Protein AF-A0A946MTN9-F1 (afdb_monomer)

Sequence (459 aa):
MQYTSDSDQRLRWQAGMYFLHIDRRVGVAQLEDDNRAQLPRSFVNELTDALVLDDFETTVLSGFGSINYDMTDRMELSFALRYDIEDRKVKNAVPSPADGAVSTRIDYCGNFFEGGCTLNGAPLGGTPWNPAFIDLDTGAVSSRVADRSEEFDAIQPKVSLTYDVSENTTVFGSWGVGFKTGGFNNLGGTEIISLFLVNPDGLPVAPPEIYEEETSSSFEVGFRSTLLDGNLQLNAAAYHTEVDDMQFFEFYVGPFGLMRTVEGIDEVTIQGFEIGGSWQMTDGLRLDAGYSSIDGEIDAMTVRPYVAGNDVPNAPEFTANLALTWDQNIGDLNLMARIEYAYQGDVFYHVVQGNDLDSPNGGVPGLGIAPNYSVPASLQNLTGEGGLDTSYENTKVDAYGITNLRVSIGTDQWTLTGFARNLFDEEYVGEVIMAPEFGGAFVTPGTYRTAGVEFQWNF

Radius of gyration: 28.6 Å; Cα contacts (8 Å, |Δi|>4): 1135; chains: 1; bounding box: 60×60×80 Å

Nearest PDB structures (foldseek):
  1xkw-assembly1_A  TM=5.226E-01  e=1.608E-11  Pseudomonas aeruginosa
  6sln-assembly1_B  TM=3.675E-01  e=1.065E-06  Porphyromonas gingivalis W83
  6sm3-assembly1_B  TM=3.768E-01  e=3.009E-06  Porphyromonas gingivalis W83
  8ypt-assembly1_D  TM=3.489E-01  e=2.849E-06  Bacteroides fragilis
  6sml-assembly1_B  TM=3.554E-01  e=1.002E-05  Porphyromonas gingivalis W83

Structure (mmCIF, N/CA/C/O backbone):
data_AF-A0A946MTN9-F1
#
_entry.id   AF-A0A946MTN9-F1
#
loop_
_atom_site.group_PDB
_atom_site.id
_atom_site.type_symbol
_atom_site.label_atom_id
_atom_site.label_alt_id
_atom_site.label_comp_id
_atom_site.label_asym_id
_atom_site.label_entity_id
_atom_site.label_seq_id
_atom_site.pdbx_PDB_ins_code
_atom_site.Cartn_x
_atom_site.Cartn_y
_atom_site.Cartn_z
_atom_site.occupancy
_atom_site.B_iso_or_equiv
_atom_site.auth_seq_id
_atom_site.auth_comp_id
_atom_site.auth_asym_id
_atom_site.auth_atom_id
_atom_site.pdbx_PDB_model_num
ATOM 1 N N . MET A 1 1 ? 18.739 -11.736 14.966 1.00 80.62 1 MET A N 1
ATOM 2 C CA . MET A 1 1 ? 19.016 -11.973 16.409 1.00 80.62 1 MET A CA 1
ATOM 3 C C . MET A 1 1 ? 18.310 -10.890 17.209 1.00 80.62 1 MET A C 1
ATOM 5 O O . MET A 1 1 ? 18.246 -9.779 16.701 1.00 80.62 1 MET A O 1
ATOM 9 N N . GLN A 1 2 ? 17.796 -11.182 18.406 1.00 89.00 2 GLN A N 1
ATOM 10 C CA . GLN A 1 2 ? 17.099 -10.207 19.257 1.00 89.00 2 GLN A CA 1
ATOM 11 C C . GLN A 1 2 ? 17.468 -10.433 20.727 1.00 89.00 2 GLN A C 1
ATOM 13 O O . GLN A 1 2 ? 17.576 -11.576 21.168 1.00 89.00 2 GLN A O 1
ATOM 18 N N . TYR A 1 3 ? 17.651 -9.341 21.460 1.00 93.88 3 TYR A N 1
ATOM 19 C CA . TYR A 1 3 ? 17.908 -9.296 22.894 1.00 93.88 3 TYR A CA 1
ATOM 20 C C . TYR A 1 3 ? 16.904 -8.356 23.548 1.00 93.88 3 TYR A C 1
ATOM 22 O O . TYR A 1 3 ? 16.528 -7.347 22.951 1.00 93.88 3 TYR A O 1
ATOM 30 N N . THR A 1 4 ? 16.498 -8.671 24.772 1.00 94.75 4 THR A N 1
ATOM 31 C CA . THR A 1 4 ? 15.549 -7.870 25.548 1.00 94.75 4 THR A CA 1
ATOM 32 C C . THR A 1 4 ? 16.004 -7.783 27.000 1.00 94.75 4 THR A C 1
ATOM 34 O O . THR A 1 4 ? 16.669 -8.691 27.502 1.00 94.75 4 THR A O 1
ATOM 37 N N . SER A 1 5 ? 15.632 -6.706 27.682 1.00 93.81 5 SER A N 1
ATOM 38 C CA . SER A 1 5 ? 15.688 -6.632 29.142 1.00 93.81 5 SER A CA 1
ATOM 39 C C . SER A 1 5 ? 14.623 -7.523 29.788 1.00 93.81 5 SER A C 1
ATOM 41 O O . SER A 1 5 ? 13.720 -8.025 29.113 1.00 93.81 5 SER A O 1
ATOM 43 N N . ASP A 1 6 ? 14.679 -7.642 31.113 1.00 92.81 6 ASP A N 1
ATOM 44 C CA . ASP A 1 6 ? 13.562 -8.170 31.896 1.00 92.81 6 ASP A CA 1
ATOM 45 C C . ASP A 1 6 ? 12.347 -7.225 31.813 1.00 92.81 6 ASP A C 1
ATOM 47 O O . ASP A 1 6 ? 12.486 -6.019 31.571 1.00 92.81 6 ASP A O 1
ATOM 51 N N . SER A 1 7 ? 11.144 -7.771 31.997 1.00 87.69 7 SER A N 1
ATOM 52 C CA . SER A 1 7 ? 9.881 -7.036 31.838 1.00 87.69 7 SER A CA 1
ATOM 53 C C . SER A 1 7 ? 9.425 -6.282 33.091 1.00 87.69 7 SER A C 1
ATOM 55 O O . SER A 1 7 ? 8.549 -5.431 32.995 1.00 87.69 7 SER A O 1
ATOM 57 N N . ASP A 1 8 ? 9.978 -6.594 34.263 1.00 88.19 8 ASP A N 1
ATOM 58 C CA . ASP A 1 8 ? 9.579 -6.056 35.573 1.00 88.19 8 ASP A CA 1
ATOM 59 C C . ASP A 1 8 ? 10.371 -4.804 35.996 1.00 88.19 8 ASP A C 1
ATOM 61 O O . ASP A 1 8 ? 10.245 -4.310 37.118 1.00 88.19 8 ASP A O 1
ATOM 65 N N . GLN A 1 9 ? 11.190 -4.268 35.092 1.00 93.38 9 GLN A N 1
ATOM 66 C CA . GLN A 1 9 ? 12.043 -3.111 35.334 1.00 93.38 9 GLN A CA 1
ATOM 67 C C . GLN A 1 9 ? 11.401 -1.830 34.799 1.00 93.38 9 GLN A C 1
ATOM 69 O O . GLN A 1 9 ? 10.728 -1.841 33.772 1.00 93.38 9 GLN A O 1
ATOM 74 N N . ARG A 1 10 ? 11.678 -0.696 35.460 1.00 94.19 10 ARG A N 1
ATOM 75 C CA . ARG A 1 10 ? 11.234 0.644 35.018 1.00 94.19 10 ARG A CA 1
ATOM 76 C C . ARG A 1 10 ? 11.816 1.074 33.673 1.00 94.19 10 ARG A C 1
ATOM 78 O O . ARG A 1 10 ? 11.245 1.920 32.999 1.00 94.19 10 ARG A O 1
ATOM 85 N N . LEU A 1 11 ? 12.995 0.561 33.334 1.00 96.50 11 LEU A N 1
ATOM 86 C CA . LEU A 1 11 ? 13.643 0.779 32.050 1.00 96.50 11 LEU A CA 1
ATOM 87 C C . LEU A 1 11 ? 13.653 -0.556 31.319 1.00 96.50 11 LEU A C 1
ATOM 89 O O . LEU A 1 11 ? 14.356 -1.475 31.736 1.00 96.50 11 LEU A O 1
ATOM 93 N N . ARG A 1 12 ? 12.888 -0.641 30.237 1.00 97.75 12 ARG A N 1
ATOM 94 C CA . ARG A 1 12 ? 12.833 -1.813 29.368 1.00 97.75 12 ARG A CA 1
ATOM 95 C C . ARG A 1 12 ? 13.514 -1.495 28.056 1.00 97.75 12 ARG A C 1
ATOM 97 O O . ARG A 1 12 ? 13.375 -0.388 27.545 1.00 97.75 12 ARG A O 1
ATOM 104 N N . TRP A 1 13 ? 14.231 -2.453 27.493 1.00 97.62 13 TRP A N 1
ATOM 105 C CA . TRP A 1 13 ? 14.857 -2.268 26.193 1.00 97.62 13 TRP A CA 1
ATOM 106 C C . TRP A 1 13 ? 14.842 -3.545 25.371 1.00 97.62 13 TRP A C 1
ATOM 108 O O . TRP A 1 13 ? 14.784 -4.655 25.897 1.00 97.62 13 TRP A O 1
ATOM 118 N N . GLN A 1 14 ? 14.924 -3.370 24.062 1.00 97.38 14 GLN A N 1
ATOM 119 C CA . GLN A 1 14 ? 15.205 -4.444 23.127 1.00 97.38 14 GLN A CA 1
ATOM 120 C C . GLN A 1 14 ? 16.148 -3.951 22.043 1.00 97.38 14 GLN A C 1
ATOM 122 O O . GLN A 1 14 ? 16.171 -2.766 21.720 1.00 97.38 14 GLN A O 1
ATOM 127 N N . ALA A 1 15 ? 16.926 -4.865 21.486 1.00 98.06 15 ALA A N 1
ATOM 128 C CA . ALA A 1 15 ? 17.784 -4.597 20.348 1.00 98.06 15 ALA A CA 1
ATOM 129 C C . ALA A 1 15 ? 17.890 -5.844 19.484 1.00 98.06 15 ALA A C 1
ATOM 131 O O . ALA A 1 15 ? 17.869 -6.971 19.985 1.00 98.06 15 ALA A O 1
ATOM 132 N N . GLY A 1 16 ? 18.031 -5.659 18.183 1.00 97.88 16 GLY A N 1
ATOM 133 C CA . GLY A 1 16 ? 18.150 -6.768 17.268 1.00 97.88 16 GLY A CA 1
ATOM 134 C C . GLY A 1 16 ? 18.725 -6.374 15.927 1.00 97.88 16 GLY A C 1
ATOM 135 O O . GLY A 1 16 ? 18.967 -5.210 15.625 1.00 97.88 16 GLY A O 1
ATOM 136 N N . MET A 1 17 ? 18.965 -7.409 15.137 1.00 97.69 17 MET A N 1
ATOM 137 C CA . MET A 1 17 ? 19.386 -7.284 13.756 1.00 97.69 17 MET A CA 1
ATOM 138 C C . MET A 1 17 ? 18.691 -8.331 12.901 1.00 97.69 17 MET A C 1
ATOM 140 O O . MET A 1 17 ? 18.397 -9.445 13.370 1.00 97.69 17 MET A O 1
ATOM 144 N N . TYR A 1 18 ? 18.488 -7.985 11.642 1.00 95.06 18 TYR A N 1
ATOM 145 C CA . TYR A 1 18 ? 17.865 -8.828 10.641 1.00 95.06 18 TYR A CA 1
ATOM 146 C C . TYR A 1 18 ? 18.702 -8.821 9.365 1.00 95.06 18 TYR A C 1
ATOM 148 O O . TYR A 1 18 ? 19.302 -7.810 9.018 1.00 95.06 18 TYR A O 1
ATOM 156 N N . PHE A 1 19 ? 18.766 -9.975 8.710 1.00 97.50 19 PHE A N 1
ATOM 157 C CA . PHE A 1 19 ? 19.405 -10.145 7.416 1.00 97.50 19 PHE A CA 1
ATOM 158 C C . PHE A 1 19 ? 18.481 -10.973 6.534 1.00 97.50 19 PHE A C 1
ATOM 160 O O . PHE A 1 19 ? 17.947 -11.991 6.988 1.00 97.50 19 PHE A O 1
ATOM 167 N N . LEU A 1 20 ? 18.338 -10.556 5.285 1.00 97.12 20 LEU A N 1
ATOM 168 C CA . LEU A 1 20 ? 17.564 -11.250 4.273 1.00 97.12 20 LEU A CA 1
ATOM 169 C C . LEU A 1 20 ? 18.306 -11.212 2.953 1.00 97.12 20 LEU A C 1
ATOM 171 O O . LEU A 1 20 ? 18.892 -10.202 2.587 1.00 97.12 20 LEU A O 1
ATOM 175 N N . HIS A 1 21 ? 18.232 -12.318 2.230 1.00 97.88 21 HIS A N 1
ATOM 176 C CA . HIS A 1 21 ? 18.670 -12.389 0.853 1.00 97.88 21 HIS A CA 1
ATOM 177 C C . HIS A 1 21 ? 17.580 -13.085 0.043 1.00 97.88 21 HIS A C 1
ATOM 179 O O . HIS A 1 21 ? 17.108 -14.156 0.440 1.00 97.88 21 HIS A O 1
ATOM 185 N N . ILE A 1 22 ? 17.162 -12.462 -1.053 1.00 97.06 22 ILE A N 1
ATOM 186 C CA . ILE A 1 22 ? 16.131 -12.962 -1.960 1.00 97.06 22 ILE A CA 1
ATOM 187 C C . ILE A 1 22 ? 16.726 -13.023 -3.362 1.00 97.06 22 ILE A C 1
ATOM 189 O O . ILE A 1 22 ? 17.304 -12.052 -3.838 1.00 97.06 22 ILE A O 1
ATOM 193 N N . ASP A 1 23 ? 16.518 -14.160 -4.019 1.00 97.38 23 ASP A N 1
ATOM 194 C CA . ASP A 1 23 ? 16.753 -14.361 -5.445 1.00 97.38 23 ASP A CA 1
ATOM 195 C C . ASP A 1 23 ? 15.407 -14.724 -6.083 1.00 97.38 23 ASP A C 1
ATOM 197 O O . ASP A 1 23 ? 14.691 -15.611 -5.596 1.00 97.38 23 ASP A O 1
ATOM 201 N N . ARG A 1 24 ? 15.021 -13.989 -7.127 1.00 95.62 24 ARG A N 1
ATOM 202 C CA . ARG A 1 24 ? 13.748 -14.178 -7.820 1.00 95.62 24 ARG A CA 1
ATOM 203 C C . ARG A 1 24 ? 13.894 -13.881 -9.306 1.00 95.62 24 ARG A C 1
ATOM 205 O O . ARG A 1 24 ? 14.219 -12.765 -9.684 1.00 95.62 24 ARG A O 1
ATOM 212 N N . ARG A 1 25 ? 13.470 -14.823 -10.148 1.00 93.69 25 ARG A N 1
ATOM 213 C CA . ARG A 1 25 ? 13.214 -14.583 -11.575 1.00 93.69 25 ARG A CA 1
ATOM 214 C C . ARG A 1 25 ? 11.736 -14.296 -11.815 1.00 93.69 25 ARG A C 1
ATOM 216 O O . ARG A 1 25 ? 10.885 -15.064 -11.364 1.00 93.69 25 ARG A O 1
ATOM 223 N N . VAL A 1 26 ? 11.432 -13.233 -12.552 1.00 91.75 26 VAL A N 1
ATOM 224 C CA . VAL A 1 26 ? 10.068 -12.882 -12.978 1.00 91.75 26 VAL A CA 1
ATOM 225 C C . VAL A 1 26 ? 10.028 -12.830 -14.495 1.00 91.75 26 VAL A C 1
ATOM 227 O O . VAL A 1 26 ? 10.950 -12.313 -15.117 1.00 91.75 26 VAL A O 1
ATOM 230 N N . GLY A 1 27 ? 8.979 -13.394 -15.092 1.00 89.38 27 GLY A N 1
ATOM 231 C CA . GLY A 1 27 ? 8.817 -13.404 -16.538 1.00 89.38 27 GLY A CA 1
ATOM 232 C C . GLY A 1 27 ? 7.361 -13.301 -16.959 1.00 89.38 27 GLY A C 1
ATOM 233 O O . GLY A 1 27 ? 6.508 -14.001 -16.413 1.00 89.38 27 GLY A O 1
ATOM 234 N N . VAL A 1 28 ? 7.102 -12.456 -17.951 1.00 88.88 28 VAL A N 1
ATOM 235 C CA . VAL A 1 28 ? 5.809 -12.296 -18.619 1.00 88.88 28 VAL A CA 1
ATOM 236 C C . VAL A 1 28 ? 6.067 -12.290 -20.118 1.00 88.88 28 VAL A C 1
ATOM 238 O O . VAL A 1 28 ? 6.890 -11.518 -20.604 1.00 88.88 28 VAL A O 1
ATOM 241 N N . ALA A 1 29 ? 5.373 -13.161 -20.846 1.00 89.31 29 ALA A N 1
ATOM 242 C CA . ALA A 1 29 ? 5.463 -13.239 -22.296 1.00 89.31 29 ALA A CA 1
ATOM 243 C C . ALA A 1 29 ? 4.095 -12.993 -22.921 1.00 89.31 29 ALA A C 1
ATOM 245 O O . ALA A 1 29 ? 3.108 -13.615 -22.520 1.00 89.31 29 ALA A O 1
ATOM 246 N N . GLN A 1 30 ? 4.065 -12.143 -23.941 1.00 87.25 30 GLN A N 1
ATOM 247 C CA . GLN A 1 30 ? 2.951 -12.056 -24.870 1.00 87.25 30 GLN A CA 1
ATOM 248 C C . GLN A 1 30 ? 3.236 -13.006 -26.031 1.00 87.25 30 GLN A C 1
ATOM 250 O O . GLN A 1 30 ? 4.307 -12.951 -26.640 1.00 87.25 30 GLN A O 1
ATOM 255 N N . LEU A 1 31 ? 2.296 -13.911 -26.292 1.00 87.44 31 LEU A N 1
ATOM 256 C CA . LEU A 1 31 ? 2.414 -14.927 -27.332 1.00 87.44 31 LEU A CA 1
ATOM 257 C C . LEU A 1 31 ? 1.406 -14.651 -28.447 1.00 87.44 31 LEU A C 1
ATOM 259 O O . LEU A 1 31 ? 0.274 -14.253 -28.174 1.00 87.44 31 LEU A O 1
ATOM 263 N N . GLU A 1 32 ? 1.807 -14.907 -29.687 1.00 83.88 32 GLU A N 1
ATOM 264 C CA . GLU A 1 32 ? 0.913 -14.895 -30.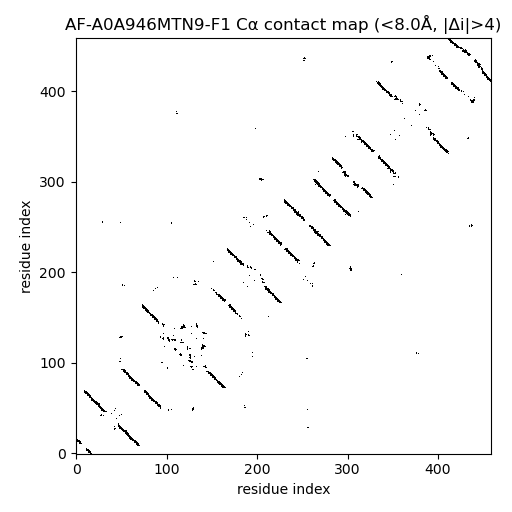837 1.00 83.88 32 GLU A CA 1
ATOM 265 C C . GLU A 1 32 ? -0.163 -15.980 -30.685 1.00 83.88 32 GLU A C 1
ATOM 267 O O . GLU A 1 32 ? 0.132 -17.141 -30.385 1.00 83.88 32 GLU A O 1
ATOM 272 N N . ASP A 1 33 ? -1.417 -15.600 -30.935 1.00 82.81 33 ASP A N 1
ATOM 273 C CA . ASP A 1 33 ? -2.515 -16.552 -31.058 1.00 82.81 33 ASP A CA 1
ATOM 274 C C . ASP A 1 33 ? -2.418 -17.287 -32.403 1.00 82.81 33 ASP A C 1
ATOM 276 O O . ASP A 1 33 ? -2.813 -16.789 -33.462 1.00 82.81 33 ASP A O 1
ATOM 280 N N . ASP A 1 34 ? -1.892 -18.509 -32.361 1.00 83.19 34 ASP A N 1
ATOM 281 C CA . ASP A 1 34 ? -1.796 -19.401 -33.515 1.00 83.19 34 ASP A CA 1
ATOM 282 C C . ASP A 1 34 ? -3.095 -20.192 -33.781 1.00 83.19 34 ASP A C 1
ATOM 284 O O . ASP A 1 34 ? -3.105 -21.134 -34.584 1.00 83.19 34 ASP A O 1
ATOM 288 N N . ASN A 1 35 ? -4.202 -19.804 -33.130 1.00 83.81 35 ASN A N 1
ATOM 289 C CA . ASN A 1 35 ? -5.514 -20.452 -33.141 1.00 83.81 35 ASN A CA 1
ATOM 290 C C . ASN A 1 35 ? -5.482 -21.930 -32.706 1.00 83.81 35 ASN A C 1
ATOM 292 O O . ASN A 1 35 ? -6.417 -22.693 -32.992 1.00 83.81 35 ASN A O 1
ATOM 296 N N . ARG A 1 36 ? -4.417 -22.385 -32.030 1.00 79.94 36 ARG A N 1
ATOM 297 C CA . ARG A 1 36 ? -4.347 -23.750 -31.502 1.00 79.94 36 ARG A CA 1
ATOM 298 C C . ARG A 1 36 ? -4.910 -23.793 -30.088 1.00 79.94 36 ARG A C 1
ATOM 300 O O . ARG A 1 36 ? -4.604 -22.985 -29.226 1.00 79.94 36 ARG A O 1
ATOM 307 N N . ALA A 1 37 ? -5.683 -24.840 -29.809 1.00 78.62 37 ALA A N 1
ATOM 308 C CA . ALA A 1 37 ? -6.270 -25.055 -28.485 1.00 78.62 37 ALA A CA 1
ATOM 309 C C . ALA A 1 37 ? -5.248 -25.460 -27.400 1.00 78.62 37 ALA A C 1
ATOM 311 O O . ALA A 1 37 ? -5.605 -25.544 -26.226 1.00 78.62 37 ALA A O 1
ATOM 312 N N . GLN A 1 38 ? -4.006 -25.790 -27.772 1.00 80.06 38 GLN A N 1
ATOM 313 C CA . GLN A 1 38 ? -2.967 -26.179 -26.819 1.00 80.06 38 GLN A CA 1
ATOM 314 C C . GLN A 1 38 ? -2.038 -25.002 -26.559 1.00 80.06 38 GLN A C 1
ATOM 316 O O . GLN A 1 38 ? -1.263 -24.628 -27.432 1.00 80.06 38 GLN A O 1
ATOM 321 N N . LEU A 1 39 ? -2.087 -24.480 -25.334 1.00 77.94 39 LEU A N 1
ATOM 322 C CA . LEU A 1 39 ? -1.177 -23.430 -24.897 1.00 77.94 39 LEU A CA 1
ATOM 323 C C . LEU A 1 39 ? 0.279 -23.940 -24.879 1.00 77.94 39 LEU A C 1
ATOM 325 O O . LEU A 1 39 ? 0.524 -25.076 -24.439 1.00 77.94 39 LEU A O 1
ATOM 329 N N . PRO A 1 40 ? 1.254 -23.122 -25.315 1.00 78.50 40 PRO A N 1
ATOM 330 C CA . PRO A 1 40 ? 2.669 -23.460 -25.225 1.00 78.50 40 PRO A CA 1
ATOM 331 C C . PRO A 1 40 ? 3.091 -23.745 -23.781 1.00 78.50 40 PRO A C 1
ATOM 333 O O . PRO A 1 40 ? 2.626 -23.114 -22.836 1.00 78.50 40 PRO A O 1
ATOM 336 N N . ARG A 1 41 ? 4.011 -24.699 -23.595 1.00 80.38 41 ARG A N 1
ATOM 337 C CA . ARG A 1 41 ? 4.556 -25.039 -22.264 1.00 80.38 41 ARG A CA 1
ATOM 338 C C . ARG A 1 41 ? 5.723 -24.147 -21.826 1.00 80.38 41 ARG A C 1
ATOM 340 O O . ARG A 1 41 ? 6.155 -24.253 -20.684 1.00 80.38 41 ARG A O 1
ATOM 347 N N . SER A 1 42 ? 6.260 -23.339 -22.738 1.00 84.25 42 SER A N 1
ATOM 348 C CA . SER A 1 42 ? 7.366 -22.407 -22.502 1.00 84.25 42 SER A CA 1
ATOM 349 C C . SER A 1 42 ? 6.906 -20.996 -22.829 1.00 84.25 42 SER A C 1
ATOM 351 O O . SER A 1 42 ? 6.263 -20.802 -23.856 1.00 84.25 42 SER A O 1
ATOM 353 N N . PHE A 1 43 ? 7.283 -20.024 -22.002 1.00 77.56 43 PHE A N 1
ATOM 354 C CA . PHE A 1 43 ? 7.049 -18.600 -22.266 1.00 77.56 43 PHE A CA 1
ATOM 355 C C . PHE A 1 43 ? 7.948 -18.045 -23.379 1.00 77.56 43 PHE A C 1
ATOM 357 O O . PHE A 1 43 ? 7.594 -17.063 -24.019 1.00 77.56 43 PHE A O 1
ATOM 364 N N . VAL A 1 44 ? 9.085 -18.699 -23.636 1.00 88.62 44 VAL A N 1
ATOM 365 C CA . VAL A 1 44 ? 9.993 -18.375 -24.743 1.00 88.62 44 VAL A CA 1
ATOM 366 C C . VAL A 1 44 ? 9.861 -19.461 -25.802 1.00 88.62 44 VAL A C 1
ATOM 368 O O . VAL A 1 44 ? 10.235 -20.615 -25.557 1.00 88.62 44 VAL A O 1
ATOM 371 N N . ASN A 1 45 ? 9.270 -19.116 -26.941 1.00 88.25 45 ASN A N 1
ATOM 372 C CA . ASN A 1 45 ? 9.027 -20.009 -28.070 1.00 88.25 45 ASN A CA 1
ATOM 373 C C . ASN A 1 45 ? 8.858 -19.197 -29.375 1.00 88.25 45 ASN A C 1
ATOM 375 O O . ASN A 1 45 ? 9.043 -17.985 -29.391 1.00 88.25 45 ASN A O 1
ATOM 379 N N . GLU A 1 46 ? 8.534 -19.862 -30.480 1.00 86.38 46 GLU A N 1
ATOM 380 C CA . GLU A 1 46 ? 8.366 -19.246 -31.802 1.00 86.38 46 GLU A CA 1
ATOM 381 C C . GLU A 1 46 ? 7.193 -18.259 -31.921 1.00 86.38 46 GLU A C 1
ATOM 383 O O . GLU A 1 46 ? 7.157 -17.482 -32.869 1.00 86.38 46 GLU A O 1
ATOM 388 N N . LEU A 1 47 ? 6.245 -18.302 -30.984 1.00 88.44 47 LEU A N 1
ATOM 389 C CA . LEU A 1 47 ? 5.107 -17.392 -30.877 1.00 88.44 47 LEU A CA 1
ATOM 390 C C . LEU A 1 47 ? 5.403 -16.208 -29.951 1.00 88.44 47 LEU A C 1
ATOM 392 O O . LEU A 1 47 ? 4.542 -15.352 -29.802 1.00 88.44 47 LEU A O 1
ATOM 396 N N . THR A 1 48 ? 6.560 -16.150 -29.281 1.00 90.38 48 THR A N 1
ATOM 397 C CA . THR A 1 48 ? 6.884 -15.022 -28.399 1.00 90.38 48 THR A CA 1
ATOM 398 C C . THR A 1 48 ? 6.973 -13.733 -29.212 1.00 90.38 48 THR A C 1
ATOM 400 O O . THR A 1 48 ? 7.760 -13.632 -30.151 1.00 90.38 48 THR A O 1
ATOM 403 N N . ASP A 1 49 ? 6.154 -12.757 -28.832 1.00 88.38 49 ASP A N 1
ATOM 404 C CA . ASP A 1 49 ? 6.016 -11.473 -29.516 1.00 88.38 49 ASP A CA 1
ATOM 405 C C . ASP A 1 49 ? 6.625 -10.336 -28.681 1.00 88.38 49 ASP A C 1
ATOM 407 O O . ASP A 1 49 ? 7.418 -9.542 -29.184 1.00 88.38 49 ASP A O 1
ATOM 411 N N . ALA A 1 50 ? 6.353 -10.342 -27.372 1.00 90.00 50 ALA A N 1
ATOM 412 C CA . ALA A 1 50 ? 7.016 -9.495 -26.383 1.00 90.00 50 ALA A CA 1
ATOM 413 C C . ALA A 1 50 ? 7.384 -10.298 -25.130 1.00 90.00 50 ALA A C 1
ATOM 415 O O . ALA A 1 50 ? 6.705 -11.268 -24.773 1.00 90.00 50 ALA A O 1
ATOM 416 N N . LEU A 1 51 ? 8.467 -9.901 -24.460 1.00 91.69 51 LEU A N 1
ATOM 417 C CA . LEU A 1 51 ? 8.983 -10.586 -23.280 1.00 91.69 51 LEU A CA 1
ATOM 418 C C . LEU A 1 51 ? 9.586 -9.598 -22.278 1.00 91.69 51 LEU A C 1
ATOM 420 O O . LEU A 1 51 ? 10.549 -8.893 -22.571 1.00 91.69 51 LEU A O 1
ATOM 424 N N . VAL A 1 52 ? 9.088 -9.645 -21.048 1.00 91.38 52 VAL A N 1
ATOM 425 C CA . VAL A 1 52 ? 9.802 -9.163 -19.863 1.00 91.38 52 VAL A CA 1
ATOM 426 C C . VAL A 1 52 ? 10.315 -10.398 -19.141 1.00 91.38 52 VAL A C 1
ATOM 428 O O . VAL A 1 52 ? 9.545 -11.323 -18.880 1.00 91.38 52 VAL A O 1
ATOM 431 N N . LEU A 1 53 ? 11.615 -10.465 -18.872 1.00 93.25 53 LEU A N 1
ATOM 432 C CA . LEU A 1 53 ? 12.223 -11.594 -18.175 1.00 93.25 53 LEU A CA 1
ATOM 433 C C . LEU A 1 53 ? 13.462 -11.108 -17.440 1.00 93.25 53 LEU A C 1
ATOM 435 O O . LEU A 1 53 ? 14.478 -10.853 -18.081 1.00 93.25 53 LEU A O 1
ATOM 439 N N . ASP A 1 54 ? 13.373 -11.026 -16.117 1.00 94.12 54 ASP A N 1
ATOM 440 C CA . ASP A 1 54 ? 14.378 -10.371 -15.286 1.00 94.12 54 ASP A CA 1
ATOM 441 C C . ASP A 1 54 ? 14.727 -11.209 -14.047 1.00 94.12 54 ASP A C 1
ATOM 443 O O . ASP A 1 54 ? 13.865 -11.851 -13.433 1.00 94.12 54 ASP A O 1
ATOM 447 N N . ASP A 1 55 ? 16.010 -11.194 -13.688 1.00 95.56 55 ASP A N 1
ATOM 448 C CA . ASP A 1 55 ? 16.556 -11.756 -12.453 1.00 95.56 55 ASP A CA 1
ATOM 449 C C . ASP A 1 55 ? 16.753 -10.652 -11.421 1.00 95.56 55 ASP A C 1
ATOM 451 O O . ASP A 1 55 ? 17.525 -9.721 -11.653 1.00 95.56 55 ASP A O 1
ATOM 455 N N . PHE A 1 56 ? 16.100 -10.788 -10.272 1.00 96.06 56 PHE A N 1
ATOM 456 C CA . PHE A 1 56 ? 16.209 -9.880 -9.139 1.00 96.06 56 PHE A CA 1
ATOM 457 C C . PHE A 1 56 ? 17.009 -10.519 -8.006 1.00 96.06 56 PHE A C 1
ATOM 459 O O . PHE A 1 56 ? 16.701 -11.628 -7.567 1.00 96.06 56 PHE A O 1
ATOM 466 N N . GLU A 1 57 ? 17.986 -9.777 -7.495 1.00 97.62 57 GLU A N 1
ATOM 467 C CA . GLU A 1 57 ? 18.723 -10.096 -6.272 1.00 97.62 57 GLU A CA 1
ATOM 468 C C . GLU A 1 57 ? 18.509 -8.955 -5.274 1.00 97.62 57 GLU A C 1
ATOM 470 O O . GLU A 1 57 ? 18.767 -7.795 -5.595 1.00 97.62 57 GLU A O 1
ATOM 475 N N . THR A 1 58 ? 18.048 -9.276 -4.068 1.00 97.81 58 THR A N 1
ATOM 476 C CA . THR A 1 58 ? 17.833 -8.301 -2.993 1.00 97.81 58 THR A CA 1
ATOM 477 C C . THR A 1 58 ? 18.556 -8.761 -1.741 1.00 97.81 58 THR A C 1
ATOM 479 O O . THR A 1 58 ? 18.386 -9.903 -1.311 1.00 97.81 58 THR A O 1
ATOM 482 N N . THR A 1 59 ? 19.342 -7.878 -1.133 1.00 98.19 59 THR A N 1
ATOM 483 C CA . THR A 1 59 ? 20.001 -8.121 0.151 1.00 98.19 59 THR A CA 1
ATOM 484 C C . THR A 1 59 ? 19.624 -7.022 1.128 1.00 98.19 59 THR A C 1
ATOM 486 O O . THR A 1 59 ? 19.874 -5.857 0.863 1.00 98.19 59 THR A O 1
ATOM 489 N N . VAL A 1 60 ? 19.045 -7.400 2.266 1.00 97.62 60 VAL A N 1
ATOM 490 C CA . VAL A 1 60 ? 18.612 -6.472 3.316 1.00 97.62 60 VAL A CA 1
ATOM 491 C C . VAL A 1 60 ? 19.426 -6.720 4.573 1.00 97.62 60 VAL A C 1
ATOM 493 O O . VAL A 1 60 ? 19.527 -7.861 5.040 1.00 97.62 60 VAL A O 1
ATOM 496 N N . LEU A 1 61 ? 19.946 -5.650 5.162 1.00 97.88 61 LEU A N 1
ATOM 497 C CA . LEU A 1 61 ? 20.518 -5.639 6.499 1.00 97.88 61 LEU A CA 1
ATOM 498 C C . LEU A 1 61 ? 19.801 -4.590 7.344 1.00 97.88 61 LEU A C 1
ATOM 500 O O . LEU A 1 61 ? 19.691 -3.437 6.956 1.00 97.88 61 LEU A O 1
ATOM 504 N N . SER A 1 62 ? 19.364 -4.987 8.535 1.00 97.31 62 SER A N 1
ATOM 505 C CA . SER A 1 62 ? 18.664 -4.098 9.457 1.00 97.31 62 SER A CA 1
ATOM 506 C C . SER A 1 62 ? 19.242 -4.174 10.858 1.00 97.31 62 SER A C 1
ATOM 508 O O . SER A 1 62 ? 19.522 -5.270 11.360 1.00 97.31 62 SER A O 1
ATOM 510 N N . GLY A 1 63 ? 19.356 -3.024 11.515 1.00 98.12 63 GLY A N 1
ATOM 511 C CA . GLY A 1 63 ? 19.609 -2.898 12.945 1.00 98.12 63 GLY A CA 1
ATOM 512 C C . GLY A 1 63 ? 18.480 -2.123 13.614 1.00 98.12 63 GLY A C 1
ATOM 513 O O . GLY A 1 63 ? 18.065 -1.083 13.119 1.00 98.12 63 GLY A O 1
ATOM 514 N N . PHE A 1 64 ? 17.985 -2.602 14.753 1.00 98.00 64 PHE A N 1
ATOM 515 C CA . PHE A 1 64 ? 16.906 -1.931 15.474 1.00 98.00 64 PHE A CA 1
ATOM 516 C C . PHE A 1 64 ? 17.073 -2.010 16.984 1.00 98.00 64 PHE A C 1
ATOM 518 O O . PHE A 1 64 ? 17.700 -2.927 17.521 1.00 98.00 64 PHE A O 1
ATOM 525 N N . GLY A 1 65 ? 16.445 -1.076 17.686 1.00 98.25 65 GLY A N 1
ATOM 526 C CA . GLY A 1 65 ? 16.298 -1.129 19.127 1.00 98.25 65 GLY A CA 1
ATOM 527 C C . GLY A 1 65 ? 15.224 -0.188 19.639 1.00 98.25 65 GLY A C 1
ATOM 528 O O . GLY A 1 65 ? 14.805 0.745 18.960 1.00 98.25 65 GLY A O 1
ATOM 529 N N . SER A 1 66 ? 14.767 -0.443 20.857 1.00 98.19 66 SER A N 1
ATOM 530 C CA . SER A 1 66 ? 13.848 0.446 21.550 1.00 98.19 66 SER A CA 1
ATOM 531 C C . SER A 1 66 ? 14.120 0.473 23.043 1.00 98.19 66 SER A C 1
ATOM 533 O O . SER A 1 66 ? 14.656 -0.478 23.614 1.00 98.19 66 SER A O 1
ATOM 535 N N . ILE A 1 67 ? 13.741 1.580 23.665 1.00 98.19 67 ILE A N 1
ATOM 536 C CA . ILE A 1 67 ? 13.827 1.851 25.090 1.00 98.19 67 ILE A CA 1
ATOM 537 C C . ILE A 1 67 ? 12.460 2.369 25.527 1.00 98.19 67 ILE A C 1
ATOM 539 O O . ILE A 1 67 ? 11.972 3.337 24.956 1.00 98.19 67 ILE A O 1
ATOM 543 N N . ASN A 1 68 ? 11.879 1.760 26.554 1.00 98.06 68 ASN A N 1
ATOM 544 C CA . ASN A 1 68 ? 10.653 2.213 27.205 1.00 98.06 68 ASN A CA 1
ATOM 545 C C . ASN A 1 68 ? 10.988 2.545 28.661 1.00 98.06 68 ASN A C 1
ATOM 547 O O . ASN A 1 68 ? 11.608 1.733 29.356 1.00 98.06 68 ASN A O 1
ATOM 551 N N . TYR A 1 69 ? 10.623 3.737 29.118 1.00 97.94 69 TYR A N 1
ATOM 552 C CA . TYR A 1 69 ? 10.973 4.237 30.440 1.00 97.94 69 TYR A CA 1
ATOM 553 C C . TYR A 1 69 ? 9.744 4.737 31.195 1.00 97.94 69 TYR A C 1
ATOM 555 O O . TYR A 1 69 ? 9.146 5.751 30.830 1.00 97.94 69 TYR A O 1
ATOM 563 N N . ASP A 1 70 ? 9.441 4.074 32.311 1.00 97.75 70 ASP A N 1
ATOM 564 C CA . ASP A 1 70 ? 8.429 4.511 33.273 1.00 97.75 70 ASP A CA 1
ATOM 565 C C . ASP A 1 70 ? 8.955 5.720 34.052 1.00 97.75 70 ASP A C 1
ATOM 567 O O . ASP A 1 70 ? 9.617 5.604 35.099 1.00 97.75 70 ASP A O 1
ATOM 571 N N . MET A 1 71 ? 8.669 6.915 33.535 1.00 97.19 71 MET A N 1
ATOM 572 C CA . MET A 1 71 ? 9.017 8.182 34.175 1.00 97.19 71 MET A CA 1
ATOM 573 C C . MET A 1 71 ? 8.342 8.293 35.546 1.00 97.19 71 MET A C 1
ATOM 575 O O . MET A 1 71 ? 8.963 8.741 36.515 1.00 97.19 71 MET A O 1
ATOM 579 N N . THR A 1 72 ? 7.091 7.837 35.623 1.00 96.56 72 THR A N 1
ATOM 580 C CA . THR A 1 72 ? 6.272 7.728 36.838 1.00 96.56 72 THR A CA 1
ATOM 581 C C . THR A 1 72 ? 5.376 6.491 36.737 1.00 96.56 72 THR A C 1
ATOM 583 O O . THR A 1 72 ? 5.315 5.877 35.679 1.00 96.56 72 THR A O 1
ATOM 586 N N . ASP A 1 73 ? 4.601 6.188 37.780 1.00 94.94 73 ASP A N 1
ATOM 587 C CA . ASP A 1 73 ? 3.606 5.100 37.758 1.00 94.94 73 ASP A CA 1
ATOM 588 C C . ASP A 1 73 ? 2.439 5.338 36.774 1.00 94.94 73 ASP A C 1
ATOM 590 O O . ASP A 1 73 ? 1.560 4.494 36.656 1.00 94.94 73 ASP A O 1
ATOM 594 N N . ARG A 1 74 ? 2.386 6.510 36.123 1.00 97.31 74 ARG A N 1
ATOM 595 C CA . ARG A 1 74 ? 1.331 6.918 35.180 1.00 97.31 74 ARG A CA 1
ATOM 596 C C . ARG A 1 74 ? 1.871 7.411 33.841 1.00 97.31 74 ARG A C 1
ATOM 598 O O . ARG A 1 74 ? 1.093 7.900 33.035 1.00 97.31 74 ARG A O 1
ATOM 605 N N . MET A 1 75 ? 3.190 7.435 33.641 1.00 98.19 75 MET A N 1
ATOM 606 C CA . MET A 1 75 ? 3.803 8.019 32.442 1.00 98.19 75 MET A CA 1
ATOM 607 C C . MET A 1 75 ? 4.924 7.132 31.935 1.00 98.19 75 MET A C 1
ATOM 609 O O . MET A 1 75 ? 5.916 6.949 32.646 1.00 98.19 75 MET A O 1
ATOM 613 N N . GLU A 1 76 ? 4.803 6.689 30.689 1.00 98.38 76 GLU A N 1
ATOM 614 C CA . GLU A 1 76 ? 5.847 5.965 29.970 1.00 98.38 76 GLU A CA 1
ATOM 615 C C . GLU A 1 76 ? 6.294 6.785 28.755 1.00 98.38 76 GLU A C 1
ATOM 617 O O . GLU A 1 76 ? 5.478 7.222 27.941 1.00 98.38 76 GLU A O 1
ATOM 622 N N . LEU A 1 77 ? 7.605 6.997 28.642 1.00 98.56 77 LEU A N 1
ATOM 623 C CA . LEU A 1 77 ? 8.244 7.543 27.449 1.00 98.56 77 LEU A CA 1
ATOM 624 C C . LEU A 1 77 ? 8.968 6.414 26.725 1.00 98.56 77 LEU A C 1
ATOM 626 O O . LEU A 1 77 ? 9.799 5.729 27.324 1.00 98.56 77 LEU A O 1
ATOM 630 N N . SER A 1 78 ? 8.717 6.291 25.431 1.00 98.50 78 SER A N 1
ATOM 631 C CA . SER A 1 78 ? 9.298 5.245 24.601 1.00 98.50 78 SER A CA 1
ATOM 632 C C . SER A 1 78 ? 9.999 5.849 23.394 1.00 98.50 78 SER A C 1
ATOM 634 O O . SER A 1 78 ? 9.501 6.775 22.755 1.00 98.50 78 SER A O 1
ATOM 636 N N . PHE A 1 79 ? 11.180 5.322 23.099 1.00 98.62 79 PHE A N 1
ATOM 637 C CA . PHE A 1 79 ? 11.984 5.665 21.938 1.00 98.62 79 PHE A CA 1
ATOM 638 C C . PHE A 1 79 ? 12.352 4.385 21.202 1.00 98.62 79 PHE A C 1
ATOM 640 O O . PHE A 1 79 ? 12.828 3.433 21.820 1.00 98.62 79 PHE A O 1
ATOM 647 N N . ALA A 1 80 ? 12.171 4.359 19.891 1.00 98.50 80 ALA A N 1
ATOM 648 C CA . ALA A 1 80 ? 12.652 3.294 19.032 1.00 98.50 80 ALA A CA 1
ATOM 649 C C . ALA A 1 80 ? 13.446 3.881 17.870 1.00 98.50 80 ALA A C 1
ATOM 651 O O . ALA A 1 80 ? 13.202 5.003 17.431 1.00 98.50 80 ALA A O 1
ATOM 652 N N . LEU A 1 81 ? 14.406 3.105 17.390 1.00 98.44 81 LEU A N 1
ATOM 653 C CA . LEU A 1 81 ? 15.194 3.429 16.220 1.00 98.44 81 LE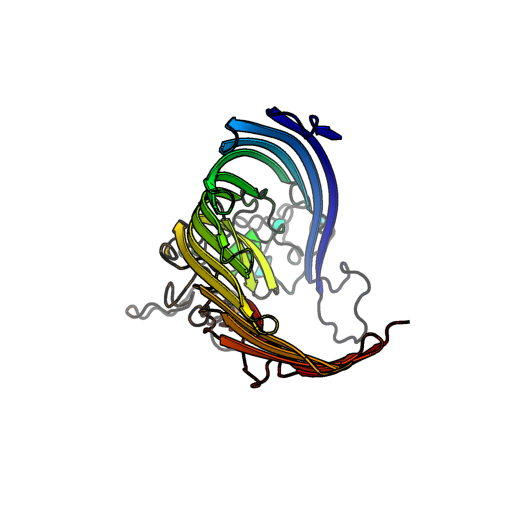U A CA 1
ATOM 654 C C . LEU A 1 81 ? 15.426 2.159 15.424 1.00 98.44 81 LEU A C 1
ATOM 656 O O . LEU A 1 81 ? 15.793 1.122 15.987 1.00 98.44 81 LEU A O 1
ATOM 660 N N . ARG A 1 82 ? 15.256 2.260 14.116 1.00 97.75 82 ARG A N 1
ATOM 661 C CA . ARG A 1 82 ? 15.652 1.234 13.167 1.00 97.75 82 ARG A CA 1
ATOM 662 C C . ARG A 1 82 ? 16.429 1.878 12.025 1.00 97.75 82 ARG A C 1
ATOM 664 O O . ARG A 1 82 ? 16.224 3.049 11.724 1.00 97.75 82 ARG A O 1
ATOM 671 N N . TYR A 1 83 ? 17.377 1.128 11.489 1.00 97.88 83 TYR A N 1
ATOM 672 C CA . TYR A 1 83 ? 18.139 1.480 10.306 1.00 97.88 83 TYR A CA 1
ATOM 673 C C . TYR A 1 83 ? 18.153 0.274 9.376 1.00 97.88 83 TYR A C 1
ATOM 675 O O . TYR A 1 83 ? 18.580 -0.809 9.795 1.00 97.88 83 TYR A O 1
ATOM 683 N N . ASP A 1 84 ? 17.653 0.455 8.161 1.00 97.44 84 ASP A N 1
ATOM 684 C CA . ASP A 1 84 ? 17.648 -0.543 7.095 1.00 97.44 84 ASP A CA 1
ATOM 685 C C . ASP A 1 84 ? 18.599 -0.090 5.982 1.00 97.44 84 ASP A C 1
ATOM 687 O O . ASP A 1 84 ? 18.614 1.087 5.646 1.00 97.44 84 ASP A O 1
ATOM 691 N N . ILE A 1 85 ? 19.371 -1.027 5.427 1.00 97.56 85 ILE A N 1
ATOM 692 C CA . ILE A 1 85 ? 20.070 -0.893 4.142 1.00 97.56 85 ILE A CA 1
ATOM 693 C C . ILE A 1 85 ? 19.607 -2.051 3.261 1.00 97.56 85 ILE A C 1
ATOM 695 O O . ILE A 1 85 ? 19.643 -3.215 3.685 1.00 97.56 85 ILE A O 1
ATOM 699 N N . GLU A 1 86 ? 19.186 -1.743 2.043 1.00 97.75 86 GLU A N 1
ATOM 700 C CA . GLU A 1 86 ? 18.684 -2.695 1.066 1.00 97.75 86 GLU A CA 1
ATOM 701 C C . GLU A 1 86 ? 19.353 -2.500 -0.300 1.00 97.75 86 GLU A C 1
ATOM 703 O O . GLU A 1 86 ? 19.047 -1.571 -1.040 1.00 97.75 86 GLU A O 1
ATOM 708 N N . ASP A 1 87 ? 20.233 -3.435 -0.657 1.00 97.88 87 ASP A N 1
ATOM 709 C CA . ASP A 1 87 ? 20.840 -3.538 -1.983 1.00 97.88 87 ASP A CA 1
ATOM 710 C C . ASP A 1 87 ? 19.919 -4.324 -2.919 1.00 97.88 87 ASP A C 1
ATOM 712 O O . ASP A 1 87 ? 19.617 -5.501 -2.670 1.00 97.88 87 ASP A O 1
ATOM 716 N N . ARG A 1 88 ? 19.538 -3.731 -4.049 1.00 97.56 88 ARG A N 1
ATOM 717 C CA . ARG A 1 88 ? 18.750 -4.381 -5.100 1.00 97.56 88 ARG A CA 1
ATOM 718 C C . ARG A 1 88 ? 19.507 -4.395 -6.412 1.00 97.56 88 ARG A C 1
ATOM 720 O O . ARG A 1 88 ? 20.085 -3.399 -6.825 1.00 97.56 88 ARG A O 1
ATOM 727 N N . LYS A 1 89 ? 19.451 -5.522 -7.116 1.00 97.31 89 LYS A N 1
ATOM 728 C CA . LYS A 1 89 ? 19.999 -5.679 -8.465 1.00 97.31 89 LYS A CA 1
ATOM 729 C C . LYS A 1 89 ? 18.970 -6.307 -9.376 1.00 97.31 89 LYS A C 1
ATOM 731 O O . LYS A 1 89 ? 18.271 -7.233 -8.968 1.00 97.31 89 LYS A O 1
ATOM 736 N N . VAL A 1 90 ? 18.947 -5.855 -10.621 1.00 96.12 90 VAL A N 1
ATOM 737 C CA . VAL A 1 90 ? 18.159 -6.466 -11.688 1.00 96.12 90 VAL A CA 1
ATOM 738 C C . VAL A 1 90 ? 19.043 -6.748 -12.896 1.00 96.12 90 VAL A C 1
ATOM 740 O O . VAL A 1 90 ? 19.887 -5.935 -13.284 1.00 96.12 90 VAL A O 1
ATOM 743 N N . LYS A 1 91 ? 18.868 -7.932 -13.482 1.00 95.38 91 LYS A N 1
ATOM 744 C CA . LYS A 1 91 ? 19.535 -8.337 -14.719 1.00 95.38 91 LYS A CA 1
ATOM 745 C C . LYS A 1 91 ? 18.504 -8.781 -15.731 1.00 95.38 91 LYS A C 1
ATOM 747 O O . LYS A 1 91 ? 17.671 -9.634 -15.433 1.00 95.38 91 LYS A O 1
ATOM 752 N N . ASN A 1 92 ? 18.624 -8.255 -16.942 1.00 94.56 92 ASN A N 1
ATOM 753 C CA . ASN A 1 92 ? 17.808 -8.709 -18.049 1.00 94.56 92 ASN A CA 1
ATOM 754 C C . ASN A 1 92 ? 18.190 -10.136 -18.452 1.00 94.56 92 ASN A C 1
ATOM 756 O O . ASN A 1 92 ? 19.362 -10.443 -18.681 1.00 94.56 92 ASN A O 1
ATOM 760 N N . ALA A 1 93 ? 17.185 -10.990 -18.579 1.00 94.12 93 ALA A N 1
ATOM 761 C CA . ALA A 1 93 ? 17.303 -12.364 -19.047 1.00 94.12 93 ALA A CA 1
ATOM 762 C C . ALA A 1 93 ? 16.519 -12.609 -20.352 1.00 94.12 93 ALA A C 1
ATOM 764 O O . ALA A 1 93 ? 16.403 -13.757 -20.792 1.00 94.12 93 ALA A O 1
ATOM 765 N N . VAL A 1 94 ? 16.012 -11.551 -20.998 1.00 94.75 94 VAL A N 1
ATOM 766 C CA . VAL A 1 94 ? 15.398 -11.625 -22.331 1.00 94.75 94 VAL A CA 1
ATOM 767 C C . VAL A 1 94 ? 16.464 -12.053 -23.354 1.00 94.75 94 VAL A C 1
ATOM 769 O O . VAL A 1 94 ? 17.568 -11.502 -23.358 1.00 94.75 94 VAL A O 1
ATOM 772 N N . PRO A 1 95 ? 16.181 -13.039 -24.230 1.00 94.56 95 PRO A N 1
ATOM 773 C CA . PRO A 1 95 ? 17.116 -13.440 -25.277 1.00 94.56 95 PRO A CA 1
ATOM 774 C C . PRO A 1 95 ? 17.503 -12.278 -26.197 1.00 94.56 95 PRO A C 1
ATOM 776 O O . PRO A 1 95 ? 16.669 -11.450 -26.556 1.00 94.56 95 PRO A O 1
ATOM 779 N N . SER A 1 96 ? 18.778 -12.228 -26.586 1.00 94.75 96 SER A N 1
ATOM 780 C CA . SER A 1 96 ? 19.321 -11.095 -27.333 1.00 94.75 96 SER A CA 1
ATOM 781 C C . SER A 1 96 ? 18.742 -11.009 -28.750 1.00 94.75 96 SER A C 1
ATOM 783 O O . SER A 1 96 ? 18.704 -12.027 -29.453 1.00 94.75 96 SER A O 1
ATOM 785 N N . PRO A 1 97 ? 18.427 -9.804 -29.262 1.00 94.38 97 PRO A N 1
ATOM 786 C CA . PRO A 1 97 ? 18.123 -9.627 -30.682 1.00 94.38 97 PRO A CA 1
ATOM 787 C C . PRO A 1 97 ? 19.305 -10.023 -31.587 1.00 94.38 97 PRO A C 1
ATOM 789 O O . PRO A 1 97 ? 19.096 -10.388 -32.743 1.00 94.38 97 PRO A O 1
ATOM 792 N N . ALA A 1 98 ? 20.542 -10.036 -31.068 1.00 93.75 98 ALA A N 1
ATOM 793 C CA . ALA A 1 98 ? 21.712 -10.541 -31.791 1.00 93.75 98 ALA A CA 1
ATOM 794 C C . ALA A 1 98 ? 21.665 -12.058 -32.049 1.00 93.75 98 ALA A C 1
ATOM 796 O O . ALA A 1 98 ? 22.284 -12.531 -33.003 1.00 93.75 98 ALA A O 1
ATOM 797 N N . ASP A 1 99 ? 20.898 -12.798 -31.246 1.00 92.56 99 ASP A N 1
ATOM 798 C CA . ASP A 1 99 ? 20.665 -14.237 -31.400 1.00 92.56 99 ASP A CA 1
ATOM 799 C C . ASP A 1 99 ? 19.415 -14.541 -32.253 1.00 92.56 99 ASP A C 1
ATOM 801 O O . ASP A 1 99 ? 19.026 -15.698 -32.408 1.00 92.56 99 ASP A O 1
ATOM 805 N N . GLY A 1 100 ? 18.784 -13.509 -32.829 1.00 90.19 100 GLY A N 1
ATOM 806 C CA . GLY A 1 100 ? 17.578 -13.631 -33.652 1.00 90.19 100 GLY A CA 1
ATOM 807 C C . GLY A 1 100 ? 16.266 -13.615 -32.865 1.00 90.19 100 GLY A C 1
ATOM 808 O O . GLY A 1 100 ? 15.222 -13.915 -33.441 1.00 90.19 100 GLY A O 1
ATOM 809 N N . ALA A 1 101 ? 16.299 -13.264 -31.576 1.00 92.38 101 ALA A N 1
ATOM 810 C CA . ALA A 1 101 ? 15.111 -13.082 -30.746 1.00 92.38 101 ALA A CA 1
ATOM 811 C C . ALA A 1 101 ? 14.423 -11.743 -31.063 1.00 92.38 101 ALA A C 1
ATOM 813 O O . ALA A 1 101 ? 14.603 -10.739 -30.371 1.00 92.38 101 ALA A O 1
ATOM 814 N N . VAL A 1 102 ? 13.691 -11.727 -32.176 1.00 92.75 102 VAL A N 1
ATOM 815 C CA . VAL A 1 102 ? 12.981 -10.552 -32.683 1.00 92.75 102 VAL A CA 1
ATOM 816 C C . VAL A 1 102 ? 11.550 -10.901 -33.085 1.00 92.75 102 VAL A C 1
ATOM 818 O O . VAL A 1 102 ? 11.270 -12.028 -33.492 1.00 92.75 102 VAL A O 1
ATOM 821 N N . SER A 1 103 ? 10.658 -9.915 -33.020 1.00 88.50 103 SER A N 1
ATOM 822 C CA . SER A 1 103 ? 9.293 -9.987 -33.540 1.00 88.50 103 SER A CA 1
ATOM 823 C C . SER A 1 103 ? 9.081 -9.028 -34.715 1.00 88.50 103 SER A C 1
ATOM 825 O O . SER A 1 103 ? 9.853 -8.105 -34.945 1.00 88.50 103 SER A O 1
ATOM 827 N N . THR A 1 104 ? 8.020 -9.253 -35.483 1.00 79.19 104 THR A N 1
ATOM 828 C CA . THR A 1 104 ? 7.530 -8.339 -36.532 1.00 79.19 104 THR A CA 1
ATOM 829 C C . THR A 1 104 ? 6.081 -7.904 -36.295 1.00 79.19 104 THR A C 1
ATOM 831 O O . THR A 1 104 ? 5.487 -7.274 -37.167 1.00 79.19 104 THR A O 1
ATOM 834 N N . ARG A 1 105 ? 5.480 -8.266 -35.151 1.00 80.56 105 ARG A N 1
ATOM 835 C CA . ARG A 1 105 ? 4.071 -7.970 -34.848 1.00 80.56 105 ARG A CA 1
ATOM 836 C C . ARG A 1 105 ? 3.935 -6.734 -33.975 1.00 80.56 105 ARG A C 1
ATOM 838 O O . ARG A 1 105 ? 3.417 -5.731 -34.465 1.00 80.56 105 ARG A O 1
ATOM 845 N N . ILE A 1 106 ? 4.450 -6.756 -32.746 1.00 80.19 106 ILE A N 1
ATOM 846 C CA . ILE A 1 106 ? 4.625 -5.517 -31.979 1.00 80.19 106 ILE A CA 1
ATOM 847 C C . ILE A 1 106 ? 5.853 -4.793 -32.536 1.00 80.19 106 ILE A C 1
ATOM 849 O O . ILE A 1 106 ? 6.949 -4.918 -32.016 1.00 80.19 106 ILE A O 1
ATOM 853 N N . ASP A 1 107 ? 5.699 -4.087 -33.654 1.00 84.06 107 ASP A N 1
ATOM 854 C CA . ASP A 1 107 ? 6.829 -3.511 -34.387 1.00 84.06 107 ASP A CA 1
ATOM 855 C C . ASP A 1 107 ? 7.259 -2.146 -33.824 1.00 84.06 107 ASP A C 1
ATOM 857 O O . ASP A 1 107 ? 6.815 -1.107 -34.306 1.00 84.06 107 ASP A O 1
ATOM 861 N N . TYR A 1 108 ? 8.113 -2.117 -32.795 1.00 85.88 108 TYR A N 1
ATOM 862 C CA . TYR A 1 108 ? 8.674 -0.850 -32.293 1.00 85.88 108 TYR A CA 1
ATOM 863 C C . TYR A 1 108 ? 9.536 -0.171 -33.370 1.00 85.88 108 TYR A C 1
ATOM 865 O O . TYR A 1 108 ? 9.423 1.021 -33.647 1.00 85.88 108 TYR A O 1
ATOM 873 N N . CYS A 1 109 ? 10.378 -0.964 -34.024 1.00 89.31 109 CYS A N 1
ATOM 874 C CA . CYS A 1 109 ? 11.385 -0.488 -34.956 1.00 89.31 109 CYS A CA 1
ATOM 875 C C . CYS A 1 109 ? 10.795 0.169 -36.208 1.00 89.31 109 CYS A C 1
ATOM 877 O O . CYS A 1 109 ? 11.164 1.292 -36.542 1.00 89.31 109 CYS A O 1
ATOM 879 N N . GLY A 1 110 ? 9.881 -0.507 -36.902 1.00 85.62 110 GLY A N 1
ATOM 880 C CA . GLY A 1 110 ? 9.274 -0.002 -38.132 1.00 85.62 110 GLY A CA 1
ATOM 881 C C . GLY A 1 110 ? 8.248 1.110 -37.910 1.00 85.62 110 GLY A C 1
ATOM 882 O O . GLY A 1 110 ? 8.017 1.900 -38.826 1.00 85.62 110 GLY A O 1
ATOM 883 N N . ASN A 1 111 ? 7.653 1.202 -36.715 1.00 83.69 111 ASN A N 1
ATOM 884 C CA . ASN A 1 111 ? 6.654 2.226 -36.404 1.00 83.69 111 ASN A CA 1
ATOM 885 C C . ASN A 1 111 ? 7.267 3.556 -35.947 1.00 83.69 111 ASN A C 1
ATOM 887 O O . ASN A 1 111 ? 6.713 4.602 -36.276 1.00 83.69 111 ASN A O 1
ATOM 891 N N . PHE A 1 112 ? 8.380 3.529 -35.206 1.00 83.75 112 PHE A N 1
ATOM 892 C CA . PHE A 1 112 ? 8.911 4.726 -34.540 1.00 83.75 112 PHE A CA 1
ATOM 893 C C . PHE A 1 112 ? 10.242 5.238 -35.100 1.00 83.75 112 PHE A C 1
ATOM 895 O O . PHE A 1 112 ? 10.604 6.381 -34.835 1.00 83.75 112 PHE A O 1
ATOM 902 N N .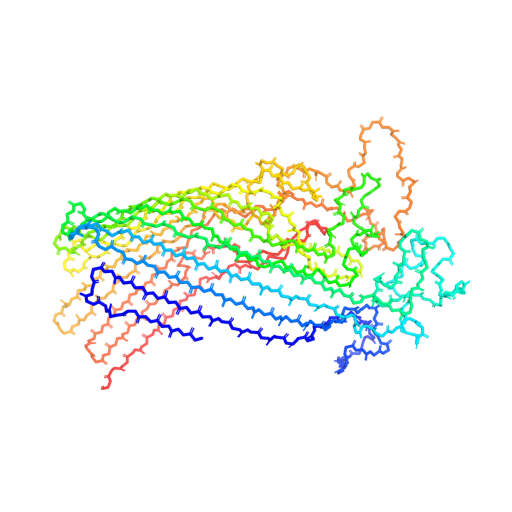 PHE A 1 113 ? 10.949 4.451 -35.918 1.00 86.06 113 PHE A N 1
ATOM 903 C CA . PHE A 1 113 ? 12.267 4.825 -36.435 1.00 86.06 113 PHE A CA 1
ATOM 904 C C . PHE A 1 113 ? 12.291 4.800 -37.964 1.00 86.06 113 PHE A C 1
ATOM 906 O O . PHE A 1 113 ? 11.982 3.790 -38.602 1.00 86.06 113 PHE A O 1
ATOM 913 N N . GLU A 1 114 ? 12.686 5.918 -38.579 1.00 86.62 114 GLU A N 1
ATOM 914 C CA . GLU A 1 114 ? 12.796 6.011 -40.035 1.00 86.62 114 GLU A CA 1
ATOM 915 C C . GLU A 1 114 ? 13.845 5.013 -40.557 1.00 86.62 114 GLU A C 1
ATOM 917 O O . GLU A 1 114 ? 15.033 5.117 -40.264 1.00 86.62 114 GLU A O 1
ATOM 922 N N . GLY A 1 115 ? 13.401 4.031 -41.349 1.00 86.56 115 GLY A N 1
ATOM 923 C CA . GLY A 1 115 ? 14.264 2.961 -41.864 1.00 86.56 115 GLY A CA 1
ATOM 924 C C . GLY A 1 115 ? 14.420 1.749 -40.937 1.00 86.56 115 GLY A C 1
ATOM 925 O O . GLY A 1 115 ? 15.132 0.812 -41.306 1.00 86.56 115 GLY A O 1
ATOM 926 N N . GLY A 1 116 ? 13.720 1.728 -39.798 1.00 91.25 116 GLY A N 1
ATOM 927 C CA . GLY A 1 116 ? 13.775 0.658 -38.806 1.00 91.25 116 GLY A CA 1
ATOM 928 C C . GLY A 1 116 ? 14.997 0.740 -37.889 1.00 91.25 116 GLY A C 1
ATOM 929 O O . GLY A 1 116 ? 15.867 1.596 -38.038 1.00 91.25 116 GLY A O 1
ATOM 930 N N . CYS A 1 117 ? 15.081 -0.186 -36.936 1.00 96.25 117 CYS A N 1
ATOM 931 C CA . CYS A 1 117 ? 16.219 -0.263 -36.029 1.00 96.25 117 CYS A CA 1
ATOM 932 C C . CYS A 1 117 ? 17.459 -0.860 -36.697 1.00 96.25 117 CYS A C 1
ATOM 934 O O . CYS A 1 117 ? 17.372 -1.655 -37.641 1.00 96.25 117 CYS A O 1
ATOM 936 N N . THR A 1 118 ? 18.629 -0.565 -36.129 1.00 96.62 118 THR A N 1
ATOM 937 C CA . THR A 1 118 ? 19.897 -1.155 -36.575 1.00 96.62 118 THR A CA 1
ATOM 938 C C . THR A 1 118 ? 20.637 -1.856 -35.446 1.00 96.62 118 THR A C 1
ATOM 940 O O . THR A 1 118 ? 20.743 -1.329 -34.349 1.00 96.62 118 THR A O 1
ATOM 943 N N . LEU A 1 119 ? 21.214 -3.027 -35.715 1.00 95.94 119 LEU A N 1
ATOM 944 C CA . LEU A 1 119 ? 22.130 -3.718 -34.803 1.00 95.94 119 LEU A CA 1
ATOM 945 C C . LEU A 1 119 ? 23.531 -3.694 -35.420 1.00 95.94 119 LEU A C 1
ATOM 947 O O . LEU A 1 119 ? 23.740 -4.202 -36.522 1.00 95.94 119 LEU A O 1
ATOM 951 N N . ASN A 1 120 ? 24.499 -3.084 -34.728 1.00 92.94 120 ASN A N 1
ATOM 952 C CA . ASN A 1 120 ? 25.855 -2.843 -35.253 1.00 92.94 120 ASN A CA 1
ATOM 953 C C . ASN A 1 120 ? 25.864 -2.111 -36.617 1.00 92.94 120 ASN A C 1
ATOM 955 O O . ASN A 1 120 ? 26.701 -2.390 -37.477 1.00 92.94 120 ASN A O 1
ATOM 959 N N . GLY A 1 121 ? 24.910 -1.197 -36.830 1.00 91.88 121 GLY A N 1
ATOM 960 C CA . GLY A 1 121 ? 24.762 -0.425 -38.069 1.00 91.88 121 GLY A CA 1
ATOM 961 C C . GLY A 1 121 ? 24.147 -1.187 -39.250 1.00 91.88 121 GLY A C 1
ATOM 962 O O . GLY A 1 121 ? 24.031 -0.619 -40.335 1.00 91.88 121 GLY A O 1
ATOM 963 N N . ALA A 1 122 ? 23.746 -2.450 -39.073 1.00 94.19 122 ALA A N 1
ATOM 964 C CA . ALA A 1 122 ? 22.997 -3.212 -40.071 1.00 94.19 122 ALA A CA 1
ATOM 965 C C . ALA A 1 122 ? 21.489 -3.190 -39.751 1.00 94.19 122 ALA A C 1
ATOM 967 O O . ALA A 1 122 ? 21.143 -3.295 -38.572 1.00 94.19 122 ALA A O 1
ATOM 968 N N . PRO A 1 123 ? 20.590 -3.098 -40.753 1.00 94.69 123 PRO A N 1
ATOM 969 C CA . PRO A 1 123 ? 19.147 -3.164 -40.522 1.00 94.69 123 PRO A CA 1
ATOM 970 C C . PRO A 1 123 ? 18.739 -4.454 -39.805 1.00 94.69 123 PRO A C 1
ATOM 972 O O . PRO A 1 123 ? 19.160 -5.546 -40.200 1.00 94.69 123 PRO A O 1
ATOM 975 N N . LEU A 1 124 ? 17.914 -4.327 -38.768 1.00 93.56 124 LEU A N 1
ATOM 976 C CA . LEU A 1 124 ? 17.355 -5.462 -38.043 1.00 93.56 124 LEU A CA 1
ATOM 977 C C . LEU A 1 124 ? 16.110 -5.985 -38.779 1.00 93.56 124 LEU A C 1
ATOM 979 O O . LEU A 1 124 ? 15.267 -5.212 -39.222 1.00 93.56 124 LEU A O 1
ATOM 983 N N . GLY A 1 125 ? 15.984 -7.308 -38.928 1.00 89.50 125 GLY A N 1
ATOM 984 C CA . GLY A 1 125 ? 14.870 -7.953 -39.647 1.00 89.50 125 GLY A CA 1
ATOM 985 C C . GLY A 1 125 ? 13.541 -8.006 -38.879 1.00 89.50 125 GLY A C 1
ATOM 986 O O . GLY A 1 125 ? 12.704 -8.852 -39.182 1.00 89.50 125 GLY A O 1
ATOM 987 N N . GLY A 1 126 ? 13.387 -7.161 -37.865 1.00 91.69 126 GLY A N 1
ATOM 988 C CA . GLY A 1 126 ? 12.290 -7.126 -36.906 1.00 91.69 126 GLY A CA 1
ATOM 989 C C . GLY A 1 126 ? 12.652 -6.194 -35.752 1.00 91.69 126 GLY A C 1
ATOM 990 O O . GLY A 1 126 ? 13.593 -5.406 -35.852 1.00 91.69 126 GLY A O 1
ATOM 991 N N . THR A 1 127 ? 11.940 -6.323 -34.644 1.00 92.75 127 THR A N 1
ATOM 992 C CA . THR A 1 127 ? 12.164 -5.583 -33.407 1.00 92.75 127 THR A CA 1
ATOM 993 C C . THR A 1 127 ? 12.572 -6.522 -32.267 1.00 92.75 127 THR A C 1
ATOM 995 O O . THR A 1 127 ? 12.133 -7.671 -32.259 1.00 92.75 127 THR A O 1
ATOM 998 N N . PRO A 1 128 ? 13.391 -6.106 -31.289 1.00 95.31 128 PRO A N 1
ATOM 999 C CA . PRO A 1 128 ? 13.622 -6.904 -30.084 1.00 95.31 128 PRO A CA 1
ATOM 1000 C C . PRO A 1 128 ? 12.308 -7.205 -29.338 1.00 95.31 128 PRO A C 1
ATOM 1002 O O . PRO A 1 128 ? 11.418 -6.358 -29.305 1.00 95.31 128 PRO A O 1
ATOM 1005 N N . TRP A 1 129 ? 12.203 -8.373 -28.689 1.00 93.38 129 TRP A N 1
ATOM 1006 C CA . TRP A 1 129 ? 11.046 -8.725 -27.838 1.00 93.38 129 TRP A CA 1
ATOM 1007 C C . TRP A 1 129 ? 10.864 -7.814 -26.616 1.00 93.38 129 TRP A C 1
ATOM 1009 O O . TRP A 1 129 ? 9.820 -7.848 -25.971 1.00 93.38 129 TRP A O 1
ATOM 1019 N N . ASN A 1 130 ? 11.881 -7.026 -26.275 1.00 94.12 130 ASN A N 1
ATOM 1020 C CA . ASN A 1 130 ? 11.830 -6.028 -25.220 1.00 94.12 130 ASN A CA 1
ATOM 1021 C C . ASN A 1 130 ? 12.445 -4.720 -25.746 1.00 94.12 130 ASN A C 1
ATOM 1023 O O . ASN A 1 130 ? 13.568 -4.750 -26.252 1.00 94.12 130 ASN A O 1
ATOM 1027 N N . PRO A 1 131 ? 11.767 -3.571 -25.656 1.00 93.19 131 PRO A N 1
ATOM 1028 C CA . PRO A 1 131 ? 12.305 -2.327 -26.192 1.00 93.19 131 PRO A CA 1
ATOM 1029 C C . PRO A 1 131 ? 13.467 -1.744 -25.378 1.00 93.19 131 PRO A C 1
ATOM 1031 O O . PRO A 1 131 ? 14.148 -0.878 -25.908 1.00 93.19 131 PRO A O 1
ATOM 1034 N N . ALA A 1 132 ? 13.805 -2.277 -24.196 1.00 94.69 132 ALA A N 1
ATOM 1035 C CA . ALA A 1 132 ? 15.023 -1.907 -23.455 1.00 94.69 132 ALA A CA 1
ATOM 1036 C C . ALA A 1 132 ? 16.329 -2.154 -24.231 1.00 94.69 132 ALA A C 1
ATOM 1038 O O . ALA A 1 132 ? 17.402 -1.695 -23.841 1.00 94.69 132 ALA A O 1
ATOM 1039 N N . PHE A 1 133 ? 16.280 -2.935 -25.315 1.00 96.38 133 PHE A N 1
ATOM 1040 C CA . PHE A 1 133 ? 17.422 -3.093 -26.210 1.00 96.38 133 PHE A CA 1
ATOM 1041 C C . PHE A 1 133 ? 17.593 -1.914 -27.179 1.00 96.38 133 PHE A C 1
ATOM 1043 O O . PHE A 1 133 ? 18.621 -1.869 -27.851 1.00 96.38 133 PHE A O 1
ATOM 1050 N N . ILE A 1 134 ? 16.616 -1.013 -27.300 1.00 95.44 134 ILE A N 1
ATOM 1051 C CA . ILE A 1 134 ? 16.570 0.063 -28.294 1.00 95.44 134 ILE A CA 1
ATOM 1052 C C . ILE A 1 134 ? 16.975 1.385 -27.635 1.00 95.44 134 ILE A C 1
ATOM 1054 O O . ILE A 1 134 ? 16.362 1.826 -26.671 1.00 95.44 134 ILE A O 1
ATOM 1058 N N . ASP A 1 135 ? 17.968 2.058 -28.201 1.00 94.31 135 ASP A N 1
ATOM 1059 C CA . ASP A 1 135 ? 18.234 3.470 -27.942 1.00 94.31 135 ASP A CA 1
ATOM 1060 C C . ASP A 1 135 ? 17.173 4.309 -28.676 1.00 94.31 135 ASP A C 1
ATOM 1062 O O . ASP A 1 135 ? 17.128 4.321 -29.911 1.00 94.31 135 ASP A O 1
ATOM 1066 N N . LEU A 1 136 ? 16.286 4.968 -27.925 1.00 90.56 136 LEU A N 1
ATOM 1067 C CA . LEU A 1 136 ? 15.126 5.667 -28.493 1.00 90.56 136 LEU A CA 1
ATOM 1068 C C . LEU A 1 136 ? 15.479 6.947 -29.262 1.00 90.56 136 LEU A C 1
ATOM 1070 O O . LEU A 1 136 ? 14.662 7.417 -30.051 1.00 90.56 136 LEU A O 1
ATOM 1074 N N . ASP A 1 137 ? 16.686 7.486 -29.093 1.00 90.19 137 ASP A N 1
ATOM 1075 C CA . ASP A 1 137 ? 17.135 8.663 -29.841 1.00 90.19 137 ASP A CA 1
ATOM 1076 C C . ASP A 1 137 ? 17.604 8.288 -31.252 1.00 90.19 137 ASP A C 1
ATOM 1078 O O . ASP A 1 137 ? 17.547 9.095 -32.184 1.00 90.19 137 ASP A O 1
ATOM 1082 N N . THR A 1 138 ? 18.105 7.062 -31.422 1.00 92.50 138 THR A N 1
ATOM 1083 C CA . THR A 1 138 ? 18.810 6.645 -32.642 1.00 92.50 138 THR A CA 1
ATOM 1084 C C . THR A 1 138 ? 18.206 5.432 -33.345 1.00 92.50 138 THR A C 1
ATOM 1086 O O . THR A 1 138 ? 18.541 5.179 -34.505 1.00 92.50 138 THR A O 1
ATOM 1089 N N . GLY A 1 139 ? 17.360 4.650 -32.670 1.00 92.94 139 GLY A N 1
ATOM 1090 C CA . GLY A 1 139 ? 16.901 3.340 -33.142 1.00 92.94 139 GLY A CA 1
ATOM 1091 C C . GLY A 1 139 ? 18.013 2.285 -33.172 1.00 92.94 139 GLY A C 1
ATOM 1092 O O . GLY A 1 139 ? 17.870 1.232 -33.805 1.00 92.94 139 GLY A O 1
ATOM 1093 N N . ALA A 1 140 ? 19.160 2.554 -32.543 1.00 96.44 140 ALA A N 1
ATOM 1094 C CA . ALA A 1 140 ? 20.238 1.585 -32.430 1.00 96.44 140 ALA A CA 1
ATOM 1095 C C . ALA A 1 140 ? 19.876 0.519 -31.390 1.00 96.44 140 ALA A C 1
ATOM 1097 O O . ALA A 1 140 ? 19.453 0.820 -30.280 1.00 96.44 140 ALA A O 1
ATOM 1098 N N . VAL A 1 141 ? 20.070 -0.745 -31.746 1.00 97.19 141 VAL A N 1
ATOM 1099 C CA . VAL A 1 141 ? 19.792 -1.896 -30.893 1.00 97.19 141 VAL A CA 1
ATOM 1100 C C . VAL A 1 141 ? 21.091 -2.408 -30.288 1.00 97.19 141 VAL A C 1
ATOM 1102 O O . VAL A 1 141 ? 22.058 -2.697 -31.000 1.00 97.19 141 VAL A O 1
ATOM 1105 N N . SER A 1 142 ? 21.103 -2.553 -28.968 1.00 95.25 142 SER A N 1
ATOM 1106 C CA . SER A 1 142 ? 22.149 -3.247 -28.226 1.00 95.25 142 SER A CA 1
ATOM 1107 C C . SER A 1 142 ? 21.931 -4.761 -28.272 1.00 95.25 142 SER A C 1
ATOM 1109 O O . SER A 1 142 ? 20.811 -5.253 -28.388 1.00 95.25 142 SER A O 1
ATOM 1111 N N . SER A 1 143 ? 23.004 -5.539 -28.135 1.00 92.75 143 SER A N 1
ATOM 1112 C CA . SER A 1 143 ? 22.899 -6.987 -27.921 1.00 92.75 143 SER A CA 1
ATOM 1113 C C . SER A 1 143 ? 22.601 -7.354 -26.463 1.00 92.75 143 SER A C 1
ATOM 1115 O O . SER A 1 143 ? 22.321 -8.517 -26.173 1.00 92.75 143 SER A O 1
ATOM 1117 N N . ARG A 1 144 ? 22.673 -6.394 -25.538 1.00 93.12 144 ARG A N 1
ATOM 1118 C CA . ARG A 1 144 ? 22.448 -6.600 -24.105 1.00 93.12 144 ARG A CA 1
ATOM 1119 C C . ARG A 1 144 ? 21.848 -5.351 -23.464 1.00 93.12 144 ARG A C 1
ATOM 1121 O O . ARG A 1 144 ? 22.331 -4.249 -23.713 1.00 93.12 144 ARG A O 1
ATOM 1128 N N . VAL A 1 145 ? 20.889 -5.554 -22.569 1.00 93.38 145 VAL A N 1
ATOM 1129 C CA . VAL A 1 145 ? 20.445 -4.536 -21.609 1.00 93.38 145 VAL A CA 1
ATOM 1130 C C . VAL A 1 145 ? 21.387 -4.557 -20.402 1.00 93.38 145 VAL A C 1
ATOM 1132 O O . VAL A 1 145 ? 21.750 -5.631 -19.911 1.00 93.38 145 VAL A O 1
ATOM 1135 N N . ALA A 1 146 ? 21.852 -3.386 -19.968 1.00 91.88 146 ALA A N 1
ATOM 1136 C CA . ALA A 1 146 ? 22.779 -3.280 -18.844 1.00 91.88 146 ALA A CA 1
ATOM 1137 C C . ALA A 1 146 ? 22.134 -3.761 -17.532 1.00 91.88 146 ALA A C 1
ATOM 1139 O O . ALA A 1 146 ? 20.945 -3.552 -17.304 1.00 91.88 146 ALA A O 1
ATOM 1140 N N . ASP A 1 147 ? 22.936 -4.389 -16.669 1.00 93.75 147 ASP A N 1
ATOM 1141 C CA . ASP A 1 147 ? 22.506 -4.725 -15.309 1.00 93.75 147 ASP A CA 1
ATOM 1142 C C . ASP A 1 147 ? 22.334 -3.426 -14.509 1.00 93.75 147 ASP A C 1
ATOM 1144 O O . ASP A 1 147 ? 23.134 -2.499 -14.667 1.00 93.75 147 ASP A O 1
ATOM 1148 N N . ARG A 1 148 ? 21.339 -3.381 -13.619 1.00 93.94 148 ARG A N 1
ATOM 1149 C CA . ARG A 1 148 ? 21.108 -2.244 -12.714 1.00 93.94 148 ARG A CA 1
ATOM 1150 C C . ARG A 1 148 ? 21.301 -2.684 -11.269 1.00 93.94 148 ARG A C 1
ATOM 1152 O O . ARG A 1 148 ? 21.065 -3.846 -10.930 1.00 93.94 148 ARG A O 1
ATOM 1159 N N . SER A 1 149 ? 21.773 -1.765 -10.438 1.00 96.19 149 SER A N 1
ATOM 1160 C CA . SER A 1 149 ? 22.007 -1.965 -9.011 1.00 96.19 149 SER A CA 1
ATOM 1161 C C . SER A 1 149 ? 21.732 -0.655 -8.301 1.00 96.19 149 SER A C 1
ATOM 1163 O O . SER A 1 149 ? 22.268 0.349 -8.749 1.00 96.19 149 SER A O 1
ATOM 1165 N N . GLU A 1 150 ? 20.979 -0.703 -7.210 1.00 97.44 150 GLU A N 1
ATOM 1166 C CA . GLU A 1 150 ? 20.653 0.457 -6.381 1.00 97.44 150 GLU A CA 1
ATOM 1167 C C . GLU A 1 150 ? 20.658 0.053 -4.902 1.00 97.44 150 GLU A C 1
ATOM 1169 O O . GLU A 1 150 ? 20.305 -1.085 -4.579 1.00 97.44 150 GLU A O 1
ATOM 1174 N N . GLU A 1 151 ? 21.087 0.961 -4.028 1.00 97.62 151 GLU A N 1
ATOM 1175 C CA . GLU A 1 151 ? 21.071 0.801 -2.570 1.00 97.62 151 GLU A CA 1
ATOM 1176 C C . GLU A 1 151 ? 20.077 1.815 -1.995 1.00 97.62 151 GLU A C 1
ATOM 1178 O O . GLU A 1 151 ? 20.153 2.996 -2.316 1.00 97.62 151 GLU A O 1
ATOM 1183 N N . PHE A 1 152 ? 19.149 1.339 -1.169 1.00 97.44 152 PHE A N 1
ATOM 1184 C CA . PHE A 1 152 ? 18.167 2.156 -0.453 1.00 97.44 152 PHE A CA 1
ATOM 1185 C C . PHE A 1 152 ? 18.441 2.053 1.041 1.00 97.44 152 PHE A C 1
ATOM 1187 O O . PHE A 1 152 ? 18.657 0.942 1.543 1.00 97.44 152 PHE A O 1
ATOM 1194 N N . ASP A 1 153 ? 18.420 3.165 1.768 1.00 96.88 153 ASP A N 1
ATOM 1195 C CA . ASP A 1 153 ? 18.706 3.157 3.196 1.00 96.88 153 ASP A CA 1
ATOM 1196 C C . ASP A 1 153 ? 17.894 4.187 3.967 1.00 96.88 153 ASP A C 1
ATOM 1198 O O . ASP A 1 153 ? 17.751 5.329 3.560 1.00 96.88 153 ASP A O 1
ATOM 1202 N N . ALA A 1 154 ? 17.382 3.787 5.130 1.00 96.88 154 ALA A N 1
ATOM 1203 C CA . ALA A 1 154 ? 16.508 4.658 5.902 1.00 96.88 154 ALA A CA 1
ATOM 1204 C C . ALA A 1 154 ? 16.706 4.518 7.401 1.00 96.88 154 ALA A C 1
ATOM 1206 O O . ALA A 1 154 ? 16.792 3.419 7.957 1.00 96.88 154 ALA A O 1
ATOM 1207 N N . ILE A 1 155 ? 16.700 5.668 8.077 1.00 97.69 155 ILE A N 1
ATOM 1208 C CA . ILE A 1 155 ? 16.643 5.773 9.531 1.00 97.69 155 ILE A CA 1
ATOM 1209 C C . ILE A 1 155 ? 15.207 6.070 9.975 1.00 97.69 155 ILE A C 1
ATOM 1211 O O . ILE A 1 155 ? 14.622 7.085 9.619 1.00 97.69 155 ILE A O 1
ATOM 1215 N N . GLN A 1 156 ? 14.647 5.190 10.801 1.00 98.19 156 GLN A N 1
ATOM 1216 C CA . GLN A 1 156 ? 13.245 5.224 11.222 1.00 98.19 156 GLN A CA 1
ATOM 1217 C C . GLN A 1 156 ? 13.156 5.463 12.741 1.00 98.19 156 GLN A C 1
ATOM 1219 O O . GLN A 1 156 ? 13.034 4.510 13.526 1.00 98.19 156 GLN A O 1
ATOM 1224 N N . PRO A 1 157 ? 13.301 6.713 13.220 1.00 98.44 157 PRO A N 1
ATOM 1225 C CA . PRO A 1 157 ? 13.060 7.035 14.619 1.00 98.44 157 PRO A CA 1
ATOM 1226 C C . PRO A 1 157 ? 11.566 6.983 14.950 1.00 98.44 157 PRO A C 1
ATOM 1228 O O . PRO A 1 157 ? 10.710 7.320 14.136 1.00 98.44 157 PRO A O 1
ATOM 1231 N N . LYS A 1 158 ? 11.253 6.631 16.197 1.00 98.69 158 LYS A N 1
ATOM 1232 C CA . LYS A 1 158 ? 9.915 6.762 16.776 1.00 98.69 158 LYS A CA 1
ATOM 1233 C C . LYS A 1 158 ? 10.006 7.205 18.226 1.00 98.69 158 LYS A C 1
ATOM 1235 O O . LYS A 1 158 ? 10.776 6.646 19.005 1.00 98.69 158 LYS A O 1
ATOM 1240 N N . VAL A 1 159 ? 9.188 8.180 18.600 1.00 98.75 159 VAL A N 1
ATOM 1241 C CA . VAL A 1 159 ? 9.023 8.661 19.974 1.00 98.75 159 VAL A CA 1
ATOM 1242 C C . VAL A 1 159 ? 7.548 8.564 20.334 1.00 98.75 159 VAL A C 1
ATOM 1244 O O . VAL A 1 159 ? 6.693 9.004 19.571 1.00 98.75 159 VAL A O 1
ATOM 1247 N N . SER A 1 160 ? 7.228 8.029 21.507 1.00 98.62 160 SER A N 1
ATOM 1248 C CA . SER A 1 160 ? 5.859 8.03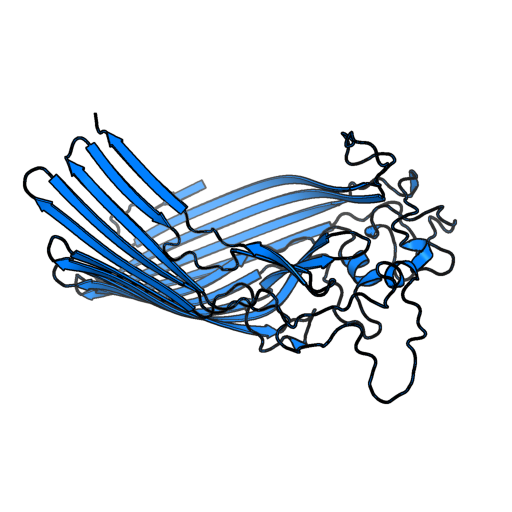7 22.020 1.00 98.62 160 SER A CA 1
ATOM 1249 C C . SER A 1 160 ? 5.817 8.323 23.510 1.00 98.62 160 SER A C 1
ATOM 1251 O O . SER A 1 160 ? 6.670 7.858 24.262 1.00 98.62 160 SER A O 1
ATOM 1253 N N . LEU A 1 161 ? 4.791 9.048 23.937 1.00 98.69 161 LEU A N 1
ATOM 1254 C CA . LEU A 1 161 ? 4.492 9.325 25.333 1.00 98.69 161 LEU A CA 1
ATOM 1255 C C . LEU A 1 161 ? 3.084 8.829 25.639 1.00 98.69 161 LEU A C 1
ATOM 1257 O O . LEU A 1 161 ? 2.137 9.168 24.930 1.00 98.69 161 LEU A O 1
ATOM 1261 N N . THR A 1 162 ? 2.942 8.075 26.720 1.00 98.56 162 THR A N 1
ATOM 1262 C CA . THR A 1 162 ? 1.642 7.687 27.268 1.00 98.56 162 THR A CA 1
ATOM 1263 C C . THR A 1 162 ? 1.456 8.306 28.649 1.00 98.56 162 THR A C 1
ATOM 1265 O O . THR A 1 162 ? 2.415 8.502 29.401 1.00 98.56 162 THR A O 1
ATOM 1268 N N . TYR A 1 163 ? 0.214 8.668 28.970 1.00 98.62 163 TYR A N 1
ATOM 1269 C CA . TYR A 1 163 ? -0.158 9.212 30.268 1.00 98.62 163 TYR A CA 1
ATOM 1270 C C . TYR A 1 163 ? -1.498 8.656 30.749 1.00 98.62 163 TYR A C 1
ATOM 1272 O O . TYR A 1 163 ? -2.543 8.894 30.139 1.00 98.62 163 TYR A O 1
ATOM 1280 N N . ASP A 1 164 ? -1.474 7.977 31.890 1.00 98.56 164 ASP A N 1
ATOM 1281 C CA . ASP A 1 164 ? -2.662 7.501 32.588 1.00 98.56 164 ASP A CA 1
ATOM 1282 C C . ASP A 1 164 ? -3.298 8.654 33.368 1.00 98.56 164 ASP A C 1
ATOM 1284 O O . ASP A 1 164 ? -2.909 9.005 34.490 1.00 98.56 164 ASP A O 1
ATOM 1288 N N . VAL A 1 165 ? -4.311 9.262 32.751 1.00 97.88 165 VAL A N 1
ATOM 1289 C CA . VAL A 1 165 ? -5.125 10.327 33.353 1.00 97.88 165 VAL A CA 1
ATOM 1290 C C . VAL A 1 165 ? -5.899 9.783 34.558 1.00 97.88 165 VAL A C 1
ATOM 1292 O O . VAL A 1 165 ? -6.098 10.483 35.554 1.00 97.88 165 VAL A O 1
ATOM 1295 N N . SER A 1 166 ? -6.321 8.520 34.482 1.00 97.25 166 SER A N 1
ATOM 1296 C CA . SER A 1 166 ? -6.944 7.764 35.570 1.00 97.25 166 SER A CA 1
ATOM 1297 C C . SER A 1 166 ? -6.615 6.275 35.436 1.00 97.25 166 SER A C 1
ATOM 1299 O O . SER A 1 166 ? -6.015 5.874 34.447 1.00 97.25 166 SER A O 1
ATOM 1301 N N . GLU A 1 167 ? -7.069 5.445 36.379 1.00 95.75 167 GLU A N 1
ATOM 1302 C CA . GLU A 1 167 ? -6.936 3.975 36.301 1.00 95.75 167 GLU A CA 1
ATOM 1303 C C . GLU A 1 167 ? -7.608 3.368 35.054 1.00 95.75 167 GLU A C 1
ATOM 1305 O O . GLU A 1 167 ? -7.311 2.243 34.670 1.00 95.75 167 GLU A O 1
ATOM 1310 N N . ASN A 1 168 ? -8.496 4.133 34.414 1.00 97.62 168 ASN A N 1
ATOM 1311 C CA . ASN A 1 168 ? -9.380 3.689 33.345 1.00 97.62 168 ASN A CA 1
ATOM 1312 C C . ASN A 1 168 ? -9.203 4.470 32.035 1.00 97.62 168 ASN A C 1
ATOM 1314 O O . ASN A 1 168 ? -9.916 4.195 31.071 1.00 97.62 168 ASN A O 1
ATOM 1318 N N . THR A 1 169 ? -8.317 5.470 31.991 1.00 98.50 169 THR A N 1
ATOM 1319 C CA . THR A 1 169 ? -8.137 6.328 30.811 1.00 98.50 169 THR A CA 1
ATOM 1320 C C . THR A 1 169 ? -6.676 6.675 30.617 1.00 98.50 169 THR A C 1
ATOM 1322 O O . THR A 1 169 ? -6.080 7.339 31.468 1.00 98.50 169 THR A O 1
ATOM 1325 N N . THR A 1 170 ? -6.164 6.328 29.443 1.00 98.75 170 THR A N 1
ATOM 1326 C CA . THR A 1 170 ? -4.812 6.644 28.990 1.00 98.75 170 THR A CA 1
ATOM 1327 C C . THR A 1 170 ? -4.904 7.546 27.770 1.00 98.75 170 THR A C 1
ATOM 1329 O O . THR A 1 170 ? -5.615 7.233 26.816 1.00 98.75 170 THR A O 1
ATOM 1332 N N . VAL A 1 171 ? -4.170 8.653 27.782 1.00 98.88 171 VAL A N 1
ATOM 1333 C CA . VAL A 1 171 ? -3.921 9.468 26.587 1.00 98.88 171 VAL A CA 1
ATOM 1334 C C . VAL A 1 171 ? -2.527 9.165 26.066 1.00 98.88 171 VAL A C 1
ATOM 1336 O O . VAL A 1 171 ? -1.641 8.777 26.830 1.00 98.88 171 VAL A O 1
ATOM 1339 N N . PHE A 1 172 ? -2.318 9.331 24.771 1.00 98.69 172 PHE A N 1
ATOM 1340 C CA . PHE A 1 172 ? -1.017 9.115 24.164 1.00 98.69 172 PHE A CA 1
ATOM 1341 C C . PHE A 1 172 ? -0.764 10.109 23.039 1.00 98.69 172 PHE A C 1
ATOM 1343 O O . PHE A 1 172 ? -1.693 10.658 22.450 1.00 98.69 172 PHE A O 1
ATOM 1350 N N . GLY A 1 173 ? 0.513 10.319 22.750 1.00 98.81 173 GLY A N 1
ATOM 1351 C CA . GLY A 1 173 ? 0.975 11.005 21.557 1.00 98.81 173 GLY A CA 1
ATOM 1352 C C . GLY A 1 173 ? 2.225 10.323 21.025 1.00 98.81 173 GLY A C 1
ATOM 1353 O O . GLY A 1 173 ? 3.036 9.815 21.807 1.00 98.81 173 GLY A O 1
ATOM 1354 N N . SER A 1 174 ? 2.389 10.291 19.710 1.00 98.69 174 SER A N 1
ATOM 1355 C CA . SER A 1 174 ? 3.577 9.733 19.082 1.00 98.69 174 SER A CA 1
ATOM 1356 C C . SER A 1 174 ? 3.957 10.462 17.807 1.00 98.69 174 SER A C 1
ATOM 1358 O O . SER A 1 174 ? 3.120 11.078 17.156 1.00 98.69 174 SER A O 1
ATOM 1360 N N . TRP A 1 175 ? 5.240 10.377 17.487 1.00 98.81 175 TRP A N 1
ATOM 1361 C CA . TRP A 1 175 ? 5.795 10.741 16.197 1.00 98.81 175 TRP A CA 1
ATOM 1362 C C . TRP A 1 175 ? 6.705 9.615 15.726 1.00 98.81 175 TRP A C 1
ATOM 1364 O O . TRP A 1 175 ? 7.435 9.034 16.540 1.00 98.81 175 TRP A O 1
ATOM 1374 N N . GLY A 1 176 ? 6.696 9.308 14.438 1.00 98.56 176 GLY A N 1
ATOM 1375 C CA . GLY A 1 176 ? 7.655 8.368 13.883 1.00 98.56 176 GLY A CA 1
ATOM 1376 C C . GLY A 1 176 ? 7.777 8.448 12.375 1.00 98.56 176 GLY A C 1
ATOM 1377 O O . GLY A 1 176 ? 6.886 8.953 11.697 1.00 98.56 176 GLY A O 1
ATOM 1378 N N . VAL A 1 177 ? 8.894 7.914 11.889 1.00 98.56 177 VAL A N 1
ATOM 1379 C CA . VAL A 1 177 ? 9.196 7.797 10.465 1.00 98.56 177 VAL A CA 1
ATOM 1380 C C . VAL A 1 177 ? 9.023 6.346 10.020 1.00 98.56 177 VAL A C 1
ATOM 1382 O O . VAL A 1 177 ? 9.524 5.423 10.669 1.00 98.56 177 VAL A O 1
ATOM 1385 N N . GLY A 1 178 ? 8.290 6.152 8.931 1.00 96.81 178 GLY A N 1
ATOM 1386 C CA . GLY A 1 178 ? 8.129 4.897 8.205 1.00 96.81 178 GLY A CA 1
ATOM 1387 C C . GLY A 1 178 ? 8.940 4.915 6.914 1.00 96.81 178 GLY A C 1
ATOM 1388 O O . GLY A 1 178 ? 9.304 5.979 6.428 1.00 96.81 178 GLY A O 1
ATOM 1389 N N . PHE A 1 179 ? 9.238 3.732 6.383 1.00 95.00 179 PHE A N 1
ATOM 1390 C CA . PHE A 1 179 ? 9.964 3.584 5.125 1.00 95.00 179 PHE A CA 1
ATOM 1391 C C . PHE A 1 179 ? 9.487 2.345 4.381 1.00 95.00 179 PHE A C 1
ATOM 1393 O O . PHE A 1 179 ? 9.230 1.293 4.984 1.00 95.00 179 PHE A O 1
ATOM 1400 N N . LYS A 1 180 ? 9.436 2.471 3.063 1.00 96.19 180 LYS A N 1
ATOM 1401 C CA . LYS A 1 180 ? 9.187 1.404 2.111 1.00 96.19 180 LYS A CA 1
ATOM 1402 C C . LYS A 1 180 ? 10.193 1.562 0.977 1.00 96.19 180 LYS A C 1
ATOM 1404 O O . LYS A 1 180 ? 10.138 2.496 0.194 1.00 96.19 180 LYS A O 1
ATOM 1409 N N . THR A 1 181 ? 11.117 0.611 0.912 1.00 95.69 181 THR A N 1
ATOM 1410 C CA . THR A 1 181 ? 12.214 0.574 -0.065 1.00 95.69 181 THR A CA 1
ATOM 1411 C C . THR A 1 181 ? 11.755 0.811 -1.510 1.00 95.69 181 THR A C 1
ATOM 1413 O O . THR A 1 181 ? 10.692 0.328 -1.931 1.00 95.69 181 THR A O 1
ATOM 1416 N N . GLY A 1 182 ? 12.584 1.529 -2.267 1.00 95.88 182 GLY A N 1
ATOM 1417 C CA . GLY A 1 182 ? 12.423 1.739 -3.701 1.00 95.88 182 GLY A CA 1
ATOM 1418 C C . GLY A 1 182 ? 12.713 0.484 -4.523 1.00 95.88 182 GLY A C 1
ATOM 1419 O O . GLY A 1 182 ? 12.806 -0.641 -4.016 1.00 95.88 182 GLY A O 1
ATOM 1420 N N . GLY A 1 183 ? 12.824 0.624 -5.837 1.00 94.94 183 GLY A N 1
ATOM 1421 C CA . GLY A 1 183 ? 13.055 -0.525 -6.703 1.00 94.94 183 GLY A CA 1
ATOM 1422 C C . GLY A 1 183 ? 13.102 -0.196 -8.180 1.00 94.94 183 GLY A C 1
ATOM 1423 O O . GLY A 1 183 ? 13.355 0.932 -8.580 1.00 94.94 183 GLY A O 1
ATOM 1424 N N . PHE A 1 184 ? 12.885 -1.227 -8.993 1.00 93.81 184 PHE A N 1
ATOM 1425 C CA . PHE A 1 184 ? 12.989 -1.138 -10.443 1.00 93.81 184 PHE A CA 1
ATOM 1426 C C . PHE A 1 184 ? 11.634 -1.383 -11.088 1.00 93.81 184 PHE A C 1
ATOM 1428 O O . PHE A 1 184 ? 10.973 -2.386 -10.795 1.00 93.81 184 PHE A O 1
ATOM 1435 N N . ASN A 1 185 ? 11.265 -0.506 -12.012 1.00 91.62 185 ASN A N 1
ATOM 1436 C CA . ASN A 1 185 ? 10.235 -0.814 -12.991 1.00 91.62 185 ASN A CA 1
ATOM 1437 C C . ASN A 1 185 ? 10.736 -1.897 -13.960 1.00 91.62 185 ASN A C 1
ATOM 1439 O O . ASN A 1 185 ? 11.939 -2.152 -14.071 1.00 91.62 185 ASN A O 1
ATOM 1443 N N . ASN A 1 186 ? 9.805 -2.574 -14.640 1.00 87.06 186 ASN A N 1
ATOM 1444 C CA . ASN A 1 186 ? 10.155 -3.615 -15.610 1.00 87.06 186 ASN A CA 1
ATOM 1445 C C . ASN A 1 186 ? 11.122 -3.050 -16.661 1.00 87.06 186 ASN A C 1
ATOM 1447 O O . ASN A 1 186 ? 10.879 -1.965 -17.194 1.00 87.06 186 ASN A O 1
ATOM 1451 N N . LEU A 1 187 ? 12.184 -3.792 -16.998 1.00 90.50 187 LEU A N 1
ATOM 1452 C CA . LEU A 1 187 ? 13.084 -3.387 -18.080 1.00 90.50 187 LEU A CA 1
ATOM 1453 C C . LEU A 1 187 ? 12.269 -3.282 -19.377 1.00 90.50 187 LEU A C 1
ATOM 1455 O O . LEU A 1 187 ? 11.588 -4.241 -19.751 1.00 90.50 187 LEU A O 1
ATOM 1459 N N . GLY A 1 188 ? 12.305 -2.124 -20.038 1.00 89.62 188 GLY A N 1
ATOM 1460 C CA . GLY A 1 188 ? 11.506 -1.846 -21.235 1.00 89.62 188 GLY A CA 1
ATOM 1461 C C . GLY A 1 188 ? 10.226 -1.061 -20.958 1.00 89.62 188 GLY A C 1
ATOM 1462 O O . GLY A 1 188 ? 9.571 -0.629 -21.902 1.00 89.62 188 GLY A O 1
ATOM 1463 N N . GLY A 1 189 ? 9.828 -0.901 -19.690 1.00 89.75 189 GLY A N 1
ATOM 1464 C CA . GLY A 1 189 ? 8.603 -0.195 -19.312 1.00 89.75 189 GLY A CA 1
ATOM 1465 C C . GLY A 1 189 ? 8.657 1.290 -19.661 1.00 89.75 189 GLY A C 1
ATOM 1466 O O . GLY A 1 189 ? 7.772 1.790 -20.352 1.00 89.75 189 GLY A O 1
ATOM 1467 N N . THR A 1 190 ? 9.734 1.969 -19.260 1.00 89.50 190 THR A N 1
ATOM 1468 C CA . THR A 1 190 ? 9.983 3.378 -19.597 1.00 89.50 190 THR A CA 1
ATOM 1469 C C . THR A 1 190 ? 10.007 3.585 -21.110 1.00 89.50 190 THR A C 1
ATOM 1471 O O . THR A 1 190 ? 9.415 4.543 -21.607 1.00 89.50 190 THR A O 1
ATOM 1474 N N . GLU A 1 191 ? 10.621 2.673 -21.867 1.00 90.44 191 GLU A N 1
ATOM 1475 C CA . GLU A 1 191 ? 10.674 2.753 -23.323 1.00 90.44 191 GLU A CA 1
ATOM 1476 C C . GLU A 1 191 ? 9.305 2.543 -23.972 1.00 90.44 191 GLU A C 1
ATOM 1478 O O . GLU A 1 191 ? 8.950 3.262 -24.904 1.00 90.44 191 GLU A O 1
ATOM 1483 N N . ILE A 1 192 ? 8.506 1.596 -23.469 1.00 85.44 192 ILE A N 1
ATOM 1484 C CA . ILE A 1 192 ? 7.131 1.383 -23.936 1.00 85.44 192 ILE A CA 1
ATOM 1485 C C . ILE A 1 192 ? 6.291 2.636 -23.703 1.00 85.44 192 ILE A C 1
ATOM 1487 O O . ILE A 1 192 ? 5.631 3.108 -24.627 1.00 85.44 192 ILE A O 1
ATOM 1491 N N . ILE A 1 193 ? 6.343 3.208 -22.502 1.00 82.50 193 ILE A N 1
ATOM 1492 C CA . ILE A 1 193 ? 5.583 4.417 -22.179 1.00 82.50 193 ILE A CA 1
ATOM 1493 C C . ILE A 1 193 ? 6.053 5.579 -23.067 1.00 82.50 193 ILE A C 1
ATOM 1495 O O . ILE A 1 193 ? 5.224 6.239 -23.692 1.00 82.50 193 ILE A O 1
ATOM 1499 N N . SER A 1 194 ? 7.370 5.754 -23.231 1.00 85.12 194 SER A N 1
ATOM 1500 C CA . SER A 1 194 ? 7.970 6.783 -24.099 1.00 85.12 194 SER A CA 1
ATOM 1501 C C . SER A 1 194 ? 7.509 6.693 -25.553 1.00 85.12 194 SER A C 1
ATOM 1503 O O . SER A 1 194 ? 7.234 7.713 -26.177 1.00 85.12 194 SER A O 1
ATOM 1505 N N . LEU A 1 195 ? 7.423 5.480 -26.103 1.00 81.12 195 LEU A N 1
ATOM 1506 C CA . LEU A 1 195 ? 7.044 5.268 -27.499 1.00 81.12 195 LEU A CA 1
ATOM 1507 C C . LEU A 1 195 ? 5.536 5.417 -27.738 1.00 81.12 195 LEU A C 1
ATOM 1509 O O . LEU A 1 195 ? 5.132 5.906 -28.791 1.00 81.12 195 LEU A O 1
ATOM 1513 N N . PHE A 1 196 ? 4.699 4.961 -26.802 1.00 76.88 196 PHE A N 1
ATOM 1514 C CA . PHE A 1 196 ? 3.263 4.795 -27.049 1.00 76.88 196 PHE A CA 1
ATOM 1515 C C . PHE A 1 196 ? 2.361 5.806 -26.340 1.00 76.88 196 PHE A C 1
ATOM 1517 O O . PHE A 1 196 ? 1.241 6.004 -26.810 1.00 76.88 196 PHE A O 1
ATOM 1524 N N . LEU A 1 197 ? 2.799 6.396 -25.224 1.00 75.56 197 LEU A N 1
ATOM 1525 C CA . LEU A 1 197 ? 1.915 7.114 -24.295 1.00 75.56 197 LEU A CA 1
ATOM 1526 C C . LEU A 1 197 ? 2.367 8.548 -23.991 1.00 75.56 197 LEU A C 1
ATOM 1528 O O . LEU A 1 197 ? 1.536 9.364 -23.601 1.00 75.56 197 LEU A O 1
ATOM 1532 N N . VAL A 1 198 ? 3.648 8.876 -24.190 1.00 71.50 198 VAL A N 1
ATOM 1533 C CA . VAL A 1 198 ? 4.143 10.253 -24.049 1.00 71.50 198 VAL A CA 1
ATOM 1534 C C . VAL A 1 198 ? 3.704 11.088 -25.254 1.00 71.50 198 VAL A C 1
ATOM 1536 O O . VAL A 1 198 ? 4.005 10.766 -26.405 1.00 71.50 198 VAL A O 1
ATOM 1539 N N . ASN A 1 199 ? 3.002 12.191 -24.996 1.00 62.91 199 ASN A N 1
ATOM 1540 C CA . ASN A 1 199 ? 2.544 13.108 -26.036 1.00 62.91 199 ASN A CA 1
ATOM 1541 C C . ASN A 1 199 ? 3.683 13.987 -26.596 1.00 62.91 199 ASN A C 1
ATOM 1543 O O . ASN A 1 199 ? 4.742 14.119 -25.980 1.00 62.91 199 ASN A O 1
ATOM 1547 N N . PRO A 1 200 ? 3.473 14.679 -27.736 1.00 57.88 200 PRO A N 1
ATOM 1548 C CA . PRO A 1 200 ? 4.466 15.598 -28.306 1.00 57.88 200 PRO A CA 1
ATOM 1549 C C . PRO A 1 200 ? 4.868 16.780 -27.408 1.00 57.88 200 PRO A C 1
ATOM 1551 O O . PRO A 1 200 ? 5.904 17.398 -27.646 1.00 57.88 200 PRO A O 1
ATOM 1554 N N . ASP A 1 201 ? 4.045 17.133 -26.419 1.00 57.41 201 ASP A N 1
ATOM 1555 C CA . ASP A 1 201 ? 4.347 18.133 -25.388 1.00 57.41 201 ASP A CA 1
ATOM 1556 C C . ASP A 1 201 ? 5.110 17.548 -24.183 1.00 57.41 201 ASP A C 1
ATOM 1558 O O . ASP A 1 201 ? 5.519 18.299 -23.299 1.00 57.41 201 ASP A O 1
ATOM 1562 N N . GLY A 1 202 ? 5.364 16.235 -24.188 1.00 60.78 202 GLY A N 1
ATOM 1563 C CA . GLY A 1 202 ? 6.171 15.523 -23.202 1.00 60.78 202 GLY A CA 1
ATOM 1564 C C . GLY A 1 202 ? 5.397 15.011 -21.989 1.00 60.78 202 GLY A C 1
ATOM 1565 O O . GLY A 1 202 ? 6.038 14.665 -21.000 1.00 60.78 202 GLY A O 1
ATOM 1566 N N . LEU A 1 203 ? 4.057 14.983 -22.036 1.00 62.72 203 LEU A N 1
ATOM 1567 C CA . LEU A 1 203 ? 3.216 14.551 -20.914 1.00 62.72 203 LEU A CA 1
ATOM 1568 C C . LEU A 1 203 ? 2.330 13.334 -21.257 1.00 62.72 203 LEU A C 1
ATOM 1570 O O . LEU A 1 203 ? 1.859 13.246 -22.388 1.00 62.72 203 LEU A O 1
ATOM 1574 N N . PRO A 1 204 ? 2.041 12.430 -20.299 1.00 67.62 204 PRO A N 1
ATOM 1575 C CA . PRO A 1 204 ? 2.775 12.280 -19.040 1.00 67.62 204 PRO A CA 1
ATOM 1576 C C . PRO A 1 204 ? 4.255 11.986 -19.320 1.00 67.62 204 PRO A C 1
ATOM 1578 O O . PRO A 1 204 ? 4.611 11.566 -20.419 1.00 67.62 204 PRO A O 1
ATOM 1581 N N . VAL A 1 205 ? 5.130 12.263 -18.357 1.00 76.12 205 VAL A N 1
ATOM 1582 C CA . VAL A 1 205 ? 6.551 11.914 -18.496 1.00 76.12 205 VAL A CA 1
ATOM 1583 C C . VAL A 1 205 ? 6.686 10.405 -18.300 1.00 76.12 205 VAL A C 1
ATOM 1585 O O . VAL A 1 205 ? 6.072 9.854 -17.393 1.00 76.12 205 VAL A O 1
ATOM 1588 N N . ALA A 1 206 ? 7.481 9.713 -19.118 1.00 83.25 206 ALA A N 1
ATOM 1589 C CA . ALA A 1 206 ? 7.725 8.296 -18.865 1.00 83.25 206 ALA A CA 1
ATOM 1590 C C . ALA A 1 206 ? 8.373 8.122 -17.475 1.00 83.25 206 ALA A C 1
ATOM 1592 O O . ALA A 1 206 ? 9.365 8.801 -17.186 1.00 83.25 206 ALA A O 1
ATOM 1593 N N . PRO A 1 207 ? 7.837 7.244 -16.610 1.00 85.06 207 PRO A N 1
ATOM 1594 C CA . PRO A 1 207 ? 8.349 7.087 -15.262 1.00 85.06 207 PRO A CA 1
ATOM 1595 C C . PRO A 1 207 ? 9.790 6.572 -15.299 1.00 85.06 207 PRO A C 1
ATOM 1597 O O . PRO A 1 207 ? 10.169 5.827 -16.218 1.00 85.06 207 PRO A O 1
ATOM 1600 N N . PRO A 1 208 ? 10.606 6.954 -14.305 1.00 87.56 208 PRO A N 1
ATOM 1601 C CA . PRO A 1 208 ? 11.979 6.505 -14.238 1.00 87.56 208 PRO A CA 1
ATOM 1602 C C . PRO A 1 208 ? 12.048 4.985 -14.078 1.00 87.56 208 PRO A C 1
ATOM 1604 O O . PRO A 1 208 ? 11.155 4.309 -13.558 1.00 87.56 208 PRO A O 1
ATOM 1607 N N . GLU A 1 209 ? 13.163 4.439 -14.537 1.00 89.25 209 GLU A N 1
ATOM 1608 C CA . GLU A 1 209 ? 13.468 3.017 -14.434 1.00 89.25 209 GLU A CA 1
ATOM 1609 C C . GLU A 1 209 ? 13.638 2.546 -12.988 1.00 89.25 209 GLU A C 1
ATOM 1611 O O . GLU A 1 209 ? 13.398 1.376 -12.677 1.00 89.25 209 GLU A O 1
ATOM 1616 N N . ILE A 1 210 ? 14.082 3.464 -12.132 1.00 92.38 210 ILE A N 1
ATOM 1617 C CA . ILE A 1 210 ? 14.250 3.300 -10.696 1.00 92.38 210 ILE A CA 1
ATOM 1618 C C . ILE A 1 210 ? 13.229 4.219 -10.038 1.00 92.38 210 ILE A C 1
ATOM 1620 O O . ILE A 1 210 ? 13.209 5.410 -10.338 1.00 92.38 210 ILE A O 1
ATOM 1624 N N . TYR A 1 211 ? 12.391 3.670 -9.169 1.00 93.81 211 TYR A N 1
ATOM 1625 C CA . TYR A 1 211 ? 11.539 4.467 -8.292 1.00 93.81 211 TYR A CA 1
ATOM 1626 C C . TYR A 1 211 ? 12.177 4.521 -6.904 1.00 93.81 211 TYR A C 1
ATOM 1628 O O . TYR A 1 211 ? 12.721 3.514 -6.431 1.00 93.81 211 TYR A O 1
ATOM 1636 N N . GLU A 1 212 ? 12.134 5.699 -6.287 1.00 95.00 212 GLU A N 1
ATOM 1637 C CA . GLU A 1 212 ? 12.779 5.962 -5.003 1.00 95.00 212 GLU A CA 1
ATOM 1638 C C . GLU A 1 212 ? 12.046 5.279 -3.835 1.00 95.00 212 GLU A C 1
ATOM 1640 O O . GLU A 1 212 ? 11.025 4.591 -3.987 1.00 95.00 212 GLU A O 1
ATOM 1645 N N . GLU A 1 213 ? 12.655 5.367 -2.659 1.00 96.06 213 GLU A N 1
ATOM 1646 C CA . GLU A 1 213 ? 12.073 4.883 -1.417 1.00 96.06 213 GLU A CA 1
ATOM 1647 C C . GLU A 1 213 ? 10.962 5.808 -0.924 1.00 96.06 213 GLU A C 1
ATOM 1649 O O . GLU A 1 213 ? 11.133 7.013 -0.849 1.00 96.06 213 GLU A O 1
ATOM 1654 N N . GLU A 1 214 ? 9.833 5.226 -0.531 1.00 97.69 214 GLU A N 1
ATOM 1655 C CA . GLU A 1 214 ? 8.721 5.966 0.061 1.00 97.69 214 GLU A CA 1
ATOM 1656 C C . GLU A 1 214 ? 8.997 6.153 1.557 1.00 97.69 214 GLU A C 1
ATOM 1658 O O . GLU A 1 214 ? 9.180 5.167 2.288 1.00 97.69 214 GLU A O 1
ATOM 1663 N N . THR A 1 215 ? 9.002 7.401 2.025 1.00 97.88 215 THR A N 1
ATOM 1664 C CA . THR A 1 215 ? 9.218 7.751 3.436 1.00 97.88 215 THR A CA 1
ATOM 1665 C C . THR A 1 215 ? 7.995 8.468 3.986 1.00 97.88 215 THR A C 1
ATOM 1667 O O . THR A 1 215 ? 7.418 9.319 3.331 1.00 97.88 215 THR A O 1
ATOM 1670 N N . SER A 1 216 ? 7.581 8.138 5.210 1.00 98.06 216 SER A N 1
ATOM 1671 C CA . SER A 1 216 ? 6.417 8.779 5.838 1.00 98.06 216 SER A CA 1
ATOM 1672 C C . SER A 1 216 ? 6.765 9.334 7.212 1.00 98.06 216 SER A C 1
ATOM 1674 O O . SER A 1 216 ? 7.247 8.574 8.052 1.00 98.06 216 SER A O 1
ATOM 1676 N N . SER A 1 217 ? 6.453 10.593 7.502 1.00 98.38 217 SER A N 1
ATOM 1677 C CA . SER A 1 217 ? 6.556 11.193 8.839 1.00 98.38 217 SER A CA 1
ATOM 1678 C C . SER A 1 217 ? 5.161 11.399 9.413 1.00 98.38 217 SER A C 1
ATOM 1680 O O . SER A 1 217 ? 4.373 12.165 8.871 1.00 98.38 217 SER A O 1
ATOM 1682 N N . SER A 1 218 ? 4.843 10.723 10.518 1.00 98.50 218 SER A N 1
ATOM 1683 C CA . SER A 1 218 ? 3.491 10.728 11.086 1.00 98.50 218 SER A CA 1
ATOM 1684 C C . SER A 1 218 ? 3.472 11.211 12.530 1.00 98.50 218 SER A C 1
ATOM 1686 O O . SER A 1 218 ? 4.262 10.746 13.356 1.00 98.50 218 SER A O 1
ATOM 1688 N N . PHE A 1 219 ? 2.545 12.117 12.840 1.00 98.69 219 PHE A N 1
ATOM 1689 C CA . PHE A 1 219 ? 2.171 12.517 14.193 1.00 98.69 219 PHE A CA 1
ATOM 1690 C C . PHE A 1 219 ? 0.785 11.971 14.527 1.00 98.69 219 PHE A C 1
ATOM 1692 O O . PHE A 1 219 ? -0.159 12.175 13.772 1.00 98.69 219 PHE A O 1
ATOM 1699 N N . GLU A 1 220 ? 0.639 11.352 15.697 1.00 98.75 220 GLU A N 1
ATOM 1700 C CA . GLU A 1 220 ? -0.633 10.802 16.169 1.00 98.75 220 GLU A CA 1
ATOM 1701 C C . GLU A 1 220 ? -0.876 11.193 17.626 1.00 98.75 220 GLU A C 1
ATOM 1703 O O . GLU A 1 220 ? 0.033 11.133 18.460 1.00 98.75 220 GLU A O 1
ATOM 1708 N N . VAL A 1 221 ? -2.109 11.571 17.954 1.00 98.88 221 VAL A N 1
ATOM 1709 C CA . VAL A 1 221 ? -2.560 11.813 19.327 1.00 98.88 221 VAL A CA 1
ATOM 1710 C C . VAL A 1 221 ? -3.900 11.137 19.551 1.00 98.88 221 VAL A C 1
ATOM 1712 O O . VAL A 1 221 ? -4.793 11.208 18.711 1.00 98.88 221 VAL A O 1
ATOM 1715 N N . GLY A 1 222 ? -4.074 10.507 20.706 1.00 98.75 222 GLY A N 1
ATOM 1716 C CA . GLY A 1 222 ? -5.298 9.772 20.973 1.00 98.75 222 GLY A CA 1
ATOM 1717 C C . GLY A 1 222 ? -5.510 9.423 22.431 1.00 98.75 222 GLY A C 1
ATOM 1718 O O . GLY A 1 222 ? -4.755 9.809 23.330 1.00 98.75 222 GLY A O 1
ATOM 1719 N N . PHE A 1 223 ? -6.583 8.680 22.673 1.00 98.75 223 PHE A N 1
ATOM 1720 C CA . PHE A 1 223 ? -6.901 8.144 23.983 1.00 98.75 223 PHE A CA 1
ATOM 1721 C C . PHE A 1 223 ? -7.558 6.773 23.892 1.00 98.75 223 PHE A C 1
ATOM 1723 O O . PHE A 1 223 ? -8.176 6.403 22.895 1.00 98.75 223 PHE A O 1
ATOM 1730 N N . ARG A 1 224 ? -7.445 6.039 24.995 1.00 98.56 224 ARG A N 1
ATOM 1731 C CA . ARG A 1 224 ? -8.118 4.767 25.239 1.00 98.56 224 ARG A CA 1
ATOM 1732 C C . ARG A 1 224 ? -8.769 4.834 26.609 1.00 98.56 224 ARG A C 1
ATOM 1734 O O . ARG A 1 224 ? -8.145 5.300 27.565 1.00 98.56 224 ARG A O 1
ATOM 1741 N N . SER A 1 225 ? -10.024 4.417 26.711 1.00 98.62 225 SER A N 1
ATOM 1742 C CA . SER A 1 225 ? -10.788 4.510 27.951 1.00 98.62 225 SER A CA 1
ATOM 1743 C C . SER A 1 225 ? -11.708 3.315 28.164 1.00 98.62 225 SER A C 1
ATOM 1745 O O . SER A 1 225 ? -12.334 2.823 27.228 1.00 98.62 225 SER A O 1
ATOM 1747 N N . THR A 1 226 ? -11.800 2.875 29.418 1.00 98.50 226 THR A N 1
ATOM 1748 C CA . THR A 1 226 ? -12.707 1.828 29.894 1.00 98.50 226 THR A CA 1
ATOM 1749 C C . THR A 1 226 ? -13.625 2.407 30.970 1.00 98.50 226 THR A C 1
ATOM 1751 O O . THR A 1 226 ? -13.235 2.627 32.110 1.00 98.50 226 THR A O 1
ATOM 1754 N N . LEU A 1 227 ? -14.868 2.689 30.607 1.00 97.56 227 LEU A N 1
ATOM 1755 C CA . LEU A 1 227 ? -15.869 3.369 31.422 1.00 97.56 227 LEU A CA 1
ATOM 1756 C C . LEU A 1 227 ? -16.979 2.401 31.853 1.00 97.56 227 LEU A C 1
ATOM 1758 O O . LEU A 1 227 ? -17.046 1.257 31.402 1.00 97.56 227 LEU A O 1
ATOM 1762 N N . LEU A 1 228 ? -17.879 2.884 32.717 1.00 97.31 228 LEU A N 1
ATOM 1763 C CA . LEU A 1 228 ? -19.065 2.145 33.174 1.00 97.31 228 LEU A CA 1
ATOM 1764 C C . LEU A 1 228 ? -18.715 0.755 33.742 1.00 97.31 228 LEU A C 1
ATOM 1766 O O . LEU A 1 228 ? -19.332 -0.240 33.366 1.00 97.31 228 LEU A O 1
ATOM 1770 N N . ASP A 1 229 ? -17.695 0.693 34.604 1.00 95.44 229 ASP A N 1
ATOM 1771 C CA . ASP A 1 229 ? -17.195 -0.541 35.233 1.00 95.44 229 ASP A CA 1
ATOM 1772 C C . ASP A 1 229 ? -16.783 -1.632 34.226 1.00 95.44 229 ASP A C 1
ATOM 1774 O O . ASP A 1 229 ? -16.980 -2.823 34.456 1.00 95.44 229 ASP A O 1
ATOM 1778 N N . GLY A 1 230 ? -16.216 -1.226 33.085 1.00 96.62 230 GLY A N 1
ATOM 1779 C CA . GLY A 1 230 ? -15.779 -2.144 32.029 1.00 96.62 230 GLY A CA 1
ATOM 1780 C C . GLY A 1 230 ? -16.780 -2.326 30.892 1.00 96.62 230 GLY A C 1
ATOM 1781 O O . GLY A 1 230 ? -16.427 -2.901 29.863 1.00 96.62 230 GLY A O 1
ATOM 1782 N N . ASN A 1 231 ? -18.003 -1.810 31.038 1.00 98.00 231 ASN A N 1
ATOM 1783 C CA . ASN A 1 231 ? -19.061 -2.000 30.049 1.00 98.00 231 ASN A CA 1
ATOM 1784 C C . ASN A 1 231 ? -18.908 -1.122 28.807 1.00 98.00 231 ASN A C 1
ATOM 1786 O O . ASN A 1 231 ? -19.512 -1.430 27.785 1.00 98.00 231 ASN A O 1
ATOM 1790 N N . LEU A 1 232 ? -18.139 -0.034 28.867 1.00 98.62 232 LEU A N 1
ATOM 1791 C CA . LEU A 1 232 ? -17.918 0.847 27.724 1.00 98.62 232 LEU A CA 1
ATOM 1792 C C . LEU A 1 232 ? -16.425 1.002 27.455 1.00 98.62 232 LEU A C 1
ATOM 1794 O O . LEU A 1 232 ? -15.712 1.586 28.260 1.00 98.62 232 LEU A O 1
ATOM 1798 N N . GLN A 1 233 ? -15.965 0.528 26.306 1.00 98.62 233 GLN A N 1
ATOM 1799 C CA . GLN A 1 233 ? -14.614 0.780 25.810 1.00 98.62 233 GLN A CA 1
ATOM 1800 C C . GLN A 1 233 ? -14.689 1.819 24.698 1.00 98.62 233 GLN A C 1
ATOM 1802 O O . GLN A 1 233 ? -15.515 1.678 23.799 1.00 98.62 233 GLN A O 1
ATOM 1807 N N . LEU A 1 234 ? -13.850 2.851 24.769 1.00 98.62 234 LEU A N 1
ATOM 1808 C CA . LEU A 1 234 ? -13.751 3.917 23.775 1.00 98.62 234 LEU A CA 1
ATOM 1809 C C . LEU A 1 234 ? -12.289 4.146 23.411 1.00 98.62 234 LEU A C 1
ATOM 1811 O O . LEU A 1 234 ? -11.450 4.299 24.298 1.00 98.62 234 LEU A O 1
ATOM 1815 N N . ASN A 1 235 ? -12.007 4.227 22.118 1.00 98.62 235 ASN A N 1
ATOM 1816 C CA . ASN A 1 235 ? -10.704 4.595 21.585 1.00 98.62 235 ASN A CA 1
ATOM 1817 C C . ASN A 1 235 ? -10.906 5.679 20.532 1.00 98.62 235 ASN A C 1
ATOM 1819 O O . ASN A 1 235 ? -11.857 5.599 19.755 1.00 98.62 235 ASN A O 1
ATOM 1823 N N . ALA A 1 236 ? -10.037 6.679 20.509 1.00 98.81 236 ALA A N 1
ATOM 1824 C CA . ALA A 1 236 ? -10.011 7.649 19.426 1.00 98.81 236 ALA A CA 1
ATOM 1825 C C . ALA A 1 236 ? -8.590 8.144 19.187 1.00 98.81 236 ALA A C 1
ATOM 1827 O O . ALA A 1 236 ? -7.814 8.260 20.141 1.00 98.81 236 ALA A O 1
ATOM 1828 N N . ALA A 1 237 ? -8.286 8.477 17.942 1.00 98.81 237 ALA A N 1
ATOM 1829 C CA . ALA A 1 237 ? -7.019 9.057 17.536 1.00 98.81 237 ALA A CA 1
ATOM 1830 C C . ALA A 1 237 ? -7.239 10.076 16.417 1.00 98.81 237 ALA A C 1
ATOM 1832 O O . ALA A 1 237 ? -8.206 9.994 15.664 1.00 98.81 237 ALA A O 1
ATOM 1833 N N . ALA A 1 238 ? -6.340 11.045 16.331 1.00 98.81 238 ALA A N 1
ATOM 1834 C CA . ALA A 1 238 ? -6.191 11.932 15.192 1.00 98.81 238 ALA A CA 1
ATOM 1835 C C . ALA A 1 238 ? -4.733 11.893 14.747 1.00 98.81 238 ALA A C 1
ATOM 1837 O O . ALA A 1 238 ? -3.832 11.806 15.589 1.00 98.81 238 ALA A O 1
ATOM 1838 N N . TYR A 1 239 ? -4.517 11.960 13.440 1.00 98.69 239 TYR A N 1
ATOM 1839 C CA . TYR A 1 239 ? -3.200 11.826 12.842 1.00 98.69 239 TYR A CA 1
ATOM 1840 C C . TYR A 1 239 ? -2.991 12.829 11.712 1.00 98.69 239 TYR A C 1
ATOM 1842 O O . TYR A 1 239 ? -3.942 13.312 11.096 1.00 98.69 239 TYR A O 1
ATOM 1850 N N . HIS A 1 240 ? -1.723 13.128 11.462 1.00 98.69 240 HIS A N 1
ATOM 1851 C CA . HIS A 1 240 ? -1.246 13.925 10.342 1.00 98.69 240 HIS A CA 1
ATOM 1852 C C . HIS A 1 240 ? 0.063 13.308 9.855 1.00 98.69 240 HIS A C 1
ATOM 1854 O O . HIS A 1 240 ? 0.967 13.072 10.662 1.00 98.69 240 HIS A O 1
ATOM 1860 N N . THR A 1 241 ? 0.128 12.995 8.569 1.00 98.69 241 THR A N 1
ATOM 1861 C CA . THR A 1 241 ? 1.209 12.236 7.949 1.00 98.69 241 THR A CA 1
ATOM 1862 C C . THR A 1 241 ? 1.614 12.910 6.651 1.00 98.69 241 THR A C 1
ATOM 1864 O O . THR A 1 241 ? 0.773 13.094 5.782 1.00 98.69 241 THR A O 1
ATOM 1867 N N . GLU A 1 242 ? 2.893 13.232 6.530 1.00 98.62 242 GLU A N 1
ATOM 1868 C CA . GLU A 1 242 ? 3.525 13.645 5.275 1.00 98.62 242 GLU A CA 1
ATOM 1869 C C . GLU A 1 242 ? 4.198 12.401 4.684 1.00 98.62 242 GLU A C 1
ATOM 1871 O O . GLU A 1 242 ? 4.834 11.634 5.422 1.00 98.62 242 GLU A O 1
ATOM 1876 N N . VAL A 1 243 ? 4.003 12.153 3.392 1.00 98.44 243 VAL A N 1
ATOM 1877 C CA . VAL A 1 243 ? 4.594 11.032 2.657 1.00 98.44 243 VAL A CA 1
ATOM 1878 C C . VAL A 1 243 ? 5.376 11.584 1.474 1.00 98.44 243 VAL A C 1
ATOM 1880 O O . VAL A 1 243 ? 4.793 12.212 0.595 1.00 98.44 243 VAL A O 1
ATOM 1883 N N . ASP A 1 244 ? 6.673 11.302 1.456 1.00 98.00 244 ASP A N 1
ATOM 1884 C CA . ASP A 1 244 ? 7.585 11.611 0.359 1.00 98.00 244 ASP A CA 1
ATOM 1885 C C . ASP A 1 244 ? 7.719 10.381 -0.552 1.00 98.00 244 ASP A C 1
ATOM 1887 O O . ASP A 1 244 ? 7.793 9.244 -0.063 1.00 98.00 244 ASP A O 1
ATOM 1891 N N . ASP A 1 245 ? 7.754 10.612 -1.867 1.00 96.44 245 ASP A N 1
ATOM 1892 C CA . ASP A 1 245 ? 7.947 9.586 -2.903 1.00 96.44 245 ASP A CA 1
ATOM 1893 C C . ASP A 1 245 ? 6.965 8.403 -2.788 1.00 96.44 245 ASP A C 1
ATOM 1895 O O . ASP A 1 245 ? 7.327 7.225 -2.901 1.00 96.44 245 ASP A O 1
ATOM 1899 N N . MET A 1 246 ? 5.679 8.706 -2.567 1.00 97.00 246 MET A N 1
ATOM 1900 C CA . MET A 1 246 ? 4.632 7.692 -2.445 1.00 97.00 246 MET A CA 1
ATOM 1901 C C . MET A 1 246 ? 4.576 6.826 -3.707 1.00 97.00 246 MET A C 1
ATOM 1903 O O . MET A 1 246 ? 4.350 7.313 -4.814 1.00 97.00 246 MET A O 1
ATOM 1907 N N . GLN A 1 247 ? 4.737 5.512 -3.547 1.00 95.69 247 GLN A N 1
ATOM 1908 C CA . GLN A 1 247 ? 4.738 4.580 -4.672 1.00 95.69 247 GLN A CA 1
ATOM 1909 C C . GLN A 1 247 ? 3.301 4.278 -5.109 1.00 95.69 247 GLN A C 1
ATOM 1911 O O . GLN A 1 247 ? 2.610 3.448 -4.500 1.00 95.69 247 GLN A O 1
ATOM 1916 N N . PHE A 1 248 ? 2.878 4.904 -6.203 1.00 92.94 248 PHE A N 1
ATOM 1917 C CA . PHE A 1 248 ? 1.601 4.678 -6.867 1.00 92.94 248 PHE A CA 1
ATOM 1918 C C . PHE A 1 248 ? 1.747 3.645 -7.988 1.00 92.94 248 PHE A C 1
ATOM 1920 O O . PHE A 1 248 ? 2.700 3.663 -8.763 1.00 92.94 248 PHE A O 1
ATOM 1927 N N . PHE A 1 249 ? 0.809 2.701 -8.068 1.00 90.44 249 PHE A N 1
ATOM 1928 C CA . PHE A 1 249 ? 0.819 1.689 -9.120 1.00 90.44 249 PHE A CA 1
ATOM 1929 C C . PHE A 1 249 ? -0.075 2.112 -10.271 1.00 90.44 249 PHE A C 1
ATOM 1931 O O . PHE A 1 249 ? -1.296 2.022 -10.160 1.00 90.44 249 PHE A O 1
ATOM 1938 N N . GLU A 1 250 ? 0.556 2.467 -11.379 1.00 86.69 250 GLU A N 1
ATOM 1939 C CA . GLU A 1 250 ? -0.127 2.846 -12.603 1.00 86.69 250 GLU A CA 1
ATOM 1940 C C . GLU A 1 250 ? -0.234 1.652 -13.552 1.00 86.69 250 GLU A C 1
ATOM 1942 O O . GLU A 1 250 ? 0.707 0.860 -13.713 1.00 86.69 250 GLU A O 1
ATOM 1947 N N . PHE A 1 251 ? -1.400 1.506 -14.174 1.00 83.94 251 PHE A N 1
ATOM 1948 C CA . PHE A 1 251 ? -1.651 0.486 -15.182 1.00 83.94 251 PHE A CA 1
ATOM 1949 C C . PHE A 1 251 ? -1.779 1.141 -16.547 1.00 83.94 251 PHE A C 1
ATOM 1951 O O . PHE A 1 251 ? -2.733 1.856 -16.809 1.00 83.94 251 PHE A O 1
ATOM 1958 N N . TYR A 1 252 ? -0.844 0.813 -17.428 1.00 78.31 252 TYR A N 1
ATOM 1959 C CA . TYR A 1 252 ? -0.819 1.270 -18.804 1.00 78.31 252 TYR A CA 1
ATOM 1960 C C . TYR A 1 252 ? -1.276 0.171 -19.747 1.00 78.31 252 TYR A C 1
ATOM 1962 O O . TYR A 1 252 ? -0.884 -0.993 -19.597 1.00 78.31 252 TYR A O 1
ATOM 1970 N N . VAL A 1 253 ? -2.058 0.534 -20.764 1.00 74.81 253 VAL A N 1
ATOM 1971 C CA . VAL A 1 253 ? -2.519 -0.431 -21.763 1.00 74.81 253 VAL A CA 1
ATOM 1972 C C . VAL A 1 253 ? -2.332 0.054 -23.190 1.00 74.81 253 VAL A C 1
ATOM 1974 O O . VAL A 1 253 ? -2.521 1.221 -23.510 1.00 74.81 253 VAL A O 1
ATOM 1977 N N . GLY A 1 254 ? -1.959 -0.872 -24.070 1.00 73.81 254 GLY A N 1
ATOM 1978 C CA . GLY A 1 254 ? -1.763 -0.590 -25.486 1.00 73.81 254 GLY A CA 1
ATOM 1979 C C . GLY A 1 254 ? -1.521 -1.858 -26.307 1.00 73.81 254 GLY A C 1
ATOM 1980 O O . GLY A 1 254 ? -1.825 -2.964 -25.853 1.00 73.81 254 GLY A O 1
ATOM 1981 N N . PRO A 1 255 ? -0.939 -1.742 -27.516 1.00 71.62 255 PRO A N 1
ATOM 1982 C CA . PRO A 1 255 ? -0.582 -2.898 -28.350 1.00 71.62 255 PRO A CA 1
ATOM 1983 C C . PRO A 1 255 ? 0.361 -3.904 -27.661 1.00 71.62 255 PRO A C 1
ATOM 1985 O O . PRO A 1 255 ? 0.419 -5.068 -28.049 1.00 71.62 255 PRO A O 1
ATOM 1988 N N . PHE A 1 256 ? 1.077 -3.449 -26.632 1.00 74.56 256 PHE A N 1
ATOM 1989 C CA . PHE A 1 256 ? 1.966 -4.221 -25.759 1.00 74.56 256 PHE A CA 1
ATOM 1990 C C . PHE A 1 256 ? 1.238 -4.945 -24.605 1.00 74.56 256 PHE A C 1
ATOM 1992 O O . PHE A 1 256 ? 1.888 -5.496 -23.718 1.00 74.56 256 PHE A O 1
ATOM 1999 N N . GLY A 1 257 ? -0.099 -4.928 -24.585 1.00 75.50 257 GLY A N 1
ATOM 2000 C CA . GLY A 1 257 ? -0.908 -5.515 -23.520 1.00 75.50 257 GLY A CA 1
ATOM 2001 C C . GLY A 1 257 ? -1.028 -4.612 -22.290 1.00 75.50 257 GLY A C 1
ATOM 2002 O O . GLY A 1 257 ? -0.861 -3.399 -22.385 1.00 75.50 257 GLY A O 1
ATOM 2003 N N . LEU A 1 258 ? -1.363 -5.220 -21.146 1.00 78.25 258 LEU A N 1
ATOM 2004 C CA . LEU A 1 258 ? -1.449 -4.556 -19.842 1.00 78.25 258 LEU A CA 1
ATOM 2005 C C . LEU A 1 258 ? -0.076 -4.556 -19.173 1.00 78.25 258 LEU A C 1
ATOM 2007 O O . LEU A 1 258 ? 0.505 -5.616 -18.930 1.00 78.25 258 LEU A O 1
ATOM 2011 N N . MET A 1 259 ? 0.404 -3.373 -18.822 1.00 81.12 259 MET A N 1
ATOM 2012 C CA . MET A 1 259 ? 1.627 -3.163 -18.072 1.00 81.12 259 MET A CA 1
ATOM 2013 C C . MET A 1 259 ? 1.301 -2.457 -16.767 1.00 81.12 259 MET A C 1
ATOM 2015 O O . MET A 1 259 ? 0.529 -1.512 -16.742 1.00 81.12 259 MET A O 1
ATOM 2019 N N . ARG A 1 260 ? 1.939 -2.892 -15.686 1.00 87.06 260 ARG A N 1
ATOM 2020 C CA . ARG A 1 260 ? 1.931 -2.169 -14.420 1.00 87.06 260 ARG A CA 1
ATOM 2021 C C . ARG A 1 260 ? 3.301 -1.560 -14.187 1.00 87.06 260 ARG A C 1
ATOM 2023 O O . ARG A 1 260 ? 4.303 -2.270 -14.309 1.00 87.06 260 ARG A O 1
ATOM 2030 N N . THR A 1 261 ? 3.326 -0.293 -13.815 1.00 89.31 261 THR A N 1
ATOM 2031 C CA . THR A 1 261 ? 4.530 0.436 -13.427 1.00 89.31 261 THR A CA 1
ATOM 2032 C C . THR A 1 261 ? 4.312 1.120 -12.085 1.00 89.31 261 THR A C 1
ATOM 2034 O O . THR A 1 261 ? 3.181 1.310 -11.644 1.00 89.31 261 THR A O 1
ATOM 2037 N N . VAL A 1 262 ? 5.403 1.425 -11.403 1.00 92.50 262 VAL A N 1
ATOM 2038 C CA . VAL A 1 262 ? 5.406 2.269 -10.214 1.00 92.50 262 VAL A CA 1
ATOM 2039 C C . VAL A 1 262 ? 5.745 3.684 -10.645 1.00 92.50 262 VAL A C 1
ATOM 2041 O O . VAL A 1 262 ? 6.733 3.894 -11.352 1.00 92.50 262 VAL A O 1
ATOM 2044 N N . GLU A 1 263 ? 4.931 4.630 -10.206 1.00 90.00 263 GLU A N 1
ATOM 2045 C CA . GLU A 1 263 ? 5.173 6.063 -10.305 1.00 90.00 263 GLU A CA 1
ATOM 2046 C C . GLU A 1 263 ? 5.363 6.618 -8.895 1.00 90.00 263 GLU A C 1
ATOM 2048 O O . GLU A 1 263 ? 4.696 6.174 -7.959 1.00 90.00 263 GLU A O 1
ATOM 2053 N N . GLY A 1 264 ? 6.288 7.562 -8.740 1.00 91.81 264 GLY A N 1
ATOM 2054 C CA . GLY A 1 264 ? 6.400 8.340 -7.511 1.00 91.81 264 GLY A CA 1
ATOM 2055 C C . GLY A 1 264 ? 5.393 9.485 -7.537 1.00 91.81 264 GLY A C 1
ATOM 2056 O O . GLY A 1 264 ? 5.307 10.206 -8.535 1.00 91.81 264 GLY A O 1
ATOM 2057 N N . ILE A 1 265 ? 4.626 9.633 -6.462 1.00 95.94 265 ILE A N 1
ATOM 2058 C CA . ILE A 1 265 ? 3.974 10.895 -6.119 1.00 95.94 265 ILE A CA 1
ATOM 2059 C C . ILE A 1 265 ? 4.933 11.608 -5.168 1.00 95.94 265 ILE A C 1
ATOM 2061 O O . ILE A 1 265 ? 5.169 11.111 -4.069 1.00 95.94 265 ILE A O 1
ATOM 2065 N N . ASP A 1 266 ? 5.518 12.710 -5.635 1.00 96.56 266 ASP A N 1
ATOM 2066 C CA . ASP A 1 266 ? 6.633 13.396 -4.975 1.00 96.56 266 ASP A CA 1
ATOM 2067 C C . ASP A 1 266 ? 6.318 13.729 -3.505 1.00 96.56 266 ASP A C 1
ATOM 2069 O O . ASP A 1 266 ? 7.141 13.465 -2.635 1.00 96.56 266 ASP A O 1
ATOM 2073 N N . GLU A 1 267 ? 5.125 14.267 -3.224 1.00 98.25 267 GLU A N 1
ATOM 2074 C CA . GLU A 1 267 ? 4.699 14.625 -1.865 1.00 98.25 267 GLU A CA 1
ATOM 2075 C C . GLU A 1 267 ? 3.179 14.473 -1.705 1.00 98.25 267 GLU A C 1
ATOM 2077 O O . GLU A 1 267 ? 2.399 14.847 -2.591 1.00 98.25 267 GLU A O 1
ATOM 2082 N N . VAL A 1 268 ? 2.765 13.903 -0.572 1.00 98.31 268 VAL A N 1
ATOM 2083 C CA . VAL A 1 268 ? 1.367 13.677 -0.196 1.00 98.31 268 VAL A CA 1
ATOM 2084 C C . VAL A 1 268 ? 1.151 13.996 1.282 1.00 98.31 268 VAL A C 1
ATOM 2086 O O . VAL A 1 268 ? 1.847 13.464 2.152 1.00 98.31 268 VAL A O 1
ATOM 2089 N N . THR A 1 269 ? 0.090 14.739 1.585 1.00 98.50 269 THR A N 1
ATOM 2090 C CA . THR A 1 269 ? -0.367 14.990 2.954 1.00 98.50 269 THR A CA 1
ATOM 2091 C C . THR A 1 269 ? -1.615 14.169 3.256 1.00 98.50 269 THR A C 1
ATOM 2093 O O . THR A 1 269 ? -2.609 14.242 2.542 1.00 98.50 269 THR A O 1
ATOM 2096 N N . ILE A 1 270 ? -1.599 13.409 4.354 1.00 98.31 270 ILE A N 1
ATOM 2097 C CA . ILE A 1 270 ? -2.726 12.595 4.825 1.00 98.31 270 ILE A CA 1
ATOM 2098 C C . ILE A 1 270 ? -3.045 12.932 6.277 1.00 98.31 270 ILE A C 1
ATOM 2100 O O . ILE A 1 270 ? -2.232 12.734 7.183 1.00 98.31 270 ILE A O 1
ATOM 2104 N N . GLN A 1 271 ? -4.276 13.347 6.536 1.00 98.44 271 GLN A N 1
ATOM 2105 C CA . GLN A 1 271 ? -4.763 13.636 7.878 1.00 98.44 271 GLN A CA 1
ATOM 2106 C C . GLN A 1 271 ? -6.119 12.996 8.131 1.00 98.44 271 GLN A C 1
ATOM 2108 O O . GLN A 1 271 ? -6.870 12.671 7.215 1.00 98.44 271 GLN A O 1
ATOM 2113 N N . GLY A 1 272 ? -6.440 12.779 9.398 1.00 98.38 272 GLY A N 1
ATOM 2114 C CA . GLY A 1 272 ? -7.694 1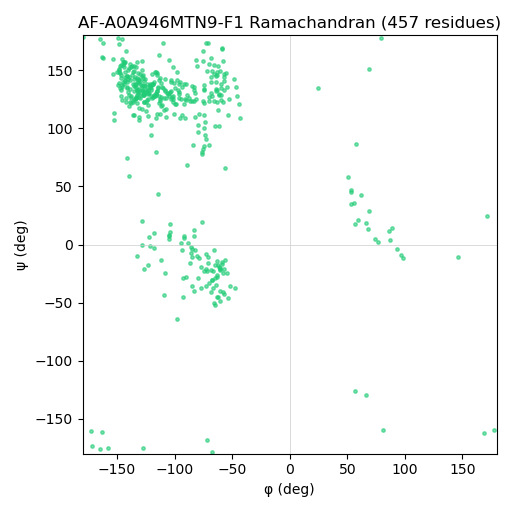2.129 9.721 1.00 98.38 272 GLY A CA 1
ATOM 2115 C C . GLY A 1 272 ? -7.939 11.956 11.200 1.00 98.38 272 GLY A C 1
ATOM 2116 O O . GLY A 1 272 ? -7.132 12.326 12.059 1.00 98.38 272 GLY A O 1
ATOM 2117 N N . PHE A 1 273 ? -9.098 11.381 11.491 1.00 98.44 273 PHE A N 1
ATOM 2118 C CA . PHE A 1 273 ? -9.437 10.946 12.832 1.00 98.44 273 PHE A CA 1
ATOM 2119 C C . PHE A 1 273 ? -10.241 9.656 12.797 1.00 98.44 273 PHE A C 1
ATOM 2121 O O . PHE A 1 273 ? -11.052 9.417 11.903 1.00 98.44 273 PHE A O 1
ATOM 2128 N N . GLU A 1 274 ? -10.056 8.849 13.829 1.00 98.69 274 GLU A N 1
ATOM 2129 C CA . GLU A 1 274 ? -10.806 7.628 14.057 1.00 98.69 274 GLU A CA 1
ATOM 2130 C C . GLU A 1 274 ? -11.381 7.607 15.470 1.00 98.69 274 GLU A C 1
ATOM 2132 O O . GLU A 1 274 ? -10.784 8.101 16.429 1.00 98.69 274 GLU A O 1
ATOM 2137 N N . ILE A 1 275 ? -12.573 7.038 15.603 1.00 98.81 275 ILE A N 1
ATOM 2138 C CA . ILE A 1 275 ? -13.220 6.773 16.880 1.00 98.81 275 ILE A CA 1
ATOM 2139 C C . ILE A 1 275 ? -13.920 5.422 16.819 1.00 98.81 275 ILE A C 1
ATOM 2141 O O . ILE A 1 275 ? -14.681 5.128 15.901 1.00 98.81 275 ILE A O 1
ATOM 2145 N N . GLY A 1 276 ? -13.676 4.598 17.829 1.00 98.75 276 GLY A N 1
ATOM 2146 C CA . GLY A 1 276 ? -14.252 3.271 17.966 1.00 98.75 276 GLY A CA 1
ATOM 2147 C C . GLY A 1 276 ? -14.760 3.040 19.379 1.00 98.75 276 GLY A C 1
ATOM 2148 O O . GLY A 1 276 ? -14.165 3.490 20.361 1.00 98.75 276 GLY A O 1
ATOM 2149 N N . GLY A 1 277 ? -15.867 2.316 19.489 1.00 98.62 277 GLY A N 1
ATOM 2150 C CA . GLY A 1 277 ? -16.511 2.033 20.756 1.00 98.62 277 GLY A CA 1
ATOM 2151 C C . GLY A 1 277 ? -17.183 0.670 20.805 1.00 98.62 277 GLY A C 1
ATOM 2152 O O . GLY A 1 277 ? -17.750 0.193 19.826 1.00 98.62 277 GLY A O 1
ATOM 2153 N N . SER A 1 278 ? -17.152 0.067 21.989 1.00 98.62 278 SER A N 1
ATOM 2154 C CA . SER A 1 278 ? -17.887 -1.150 22.328 1.00 98.62 278 SER A CA 1
ATOM 2155 C C . SER A 1 278 ? -18.617 -0.920 23.642 1.00 98.62 278 SER A C 1
ATOM 2157 O O . SER A 1 278 ? -17.976 -0.728 24.678 1.00 98.62 278 SER A O 1
ATOM 2159 N N . TRP A 1 279 ? -19.943 -0.985 23.618 1.00 98.69 279 TRP A N 1
ATOM 2160 C CA . TRP A 1 279 ? -20.799 -0.736 24.767 1.00 98.69 279 TRP A CA 1
ATOM 2161 C C . TRP A 1 279 ? -21.705 -1.929 25.073 1.00 98.69 279 TRP A C 1
ATOM 2163 O O . TRP A 1 279 ? -22.671 -2.196 24.359 1.00 98.69 279 TRP A O 1
ATOM 2173 N N . GLN A 1 280 ? -21.438 -2.608 26.185 1.00 98.50 280 GLN A N 1
ATOM 2174 C CA . GLN A 1 280 ? -22.370 -3.526 26.828 1.00 98.50 280 GLN A CA 1
ATOM 2175 C C . GLN A 1 280 ? -23.477 -2.708 27.518 1.00 98.50 280 GLN A C 1
ATOM 2177 O O . GLN A 1 280 ? -23.320 -2.224 28.637 1.00 98.50 280 GLN A O 1
ATOM 2182 N N . MET A 1 281 ? -24.594 -2.491 26.824 1.00 98.00 281 MET A N 1
ATOM 2183 C CA . MET A 1 281 ? -25.704 -1.656 27.303 1.00 98.00 281 MET A CA 1
ATOM 2184 C C . MET A 1 281 ? -26.500 -2.328 28.427 1.00 98.00 281 MET A C 1
ATOM 2186 O O . MET A 1 281 ? -27.004 -1.662 29.329 1.00 98.00 281 MET A O 1
ATOM 2190 N N . THR A 1 282 ? -26.647 -3.648 28.338 1.00 97.00 282 THR A N 1
ATOM 2191 C CA . THR A 1 282 ? -27.301 -4.527 29.323 1.00 97.00 282 THR A CA 1
ATOM 2192 C C . THR A 1 282 ? -26.604 -5.884 29.288 1.00 97.00 282 THR A C 1
ATOM 2194 O O . THR A 1 282 ? -25.845 -6.122 28.357 1.00 97.00 282 THR A O 1
ATOM 2197 N N . ASP A 1 283 ? -26.910 -6.819 30.188 1.00 94.81 283 ASP A N 1
ATOM 2198 C CA . ASP A 1 283 ? -26.304 -8.166 30.185 1.00 94.81 283 ASP A CA 1
ATOM 2199 C C . ASP A 1 283 ? -26.446 -8.925 28.854 1.00 94.81 283 ASP A C 1
ATOM 2201 O O . ASP A 1 283 ? -25.624 -9.779 28.546 1.00 94.81 283 ASP A O 1
ATOM 2205 N N . GLY A 1 284 ? -27.454 -8.589 28.042 1.00 97.00 284 GLY A N 1
ATOM 2206 C CA . GLY A 1 284 ? -27.701 -9.251 26.764 1.00 97.00 284 GLY A CA 1
ATOM 2207 C C . GLY A 1 284 ? -27.845 -8.324 25.570 1.00 97.00 284 GLY A C 1
ATOM 2208 O O . GLY A 1 284 ? -28.470 -8.705 24.586 1.00 97.00 284 GLY A O 1
ATOM 2209 N N . LEU A 1 285 ? -27.345 -7.091 25.655 1.00 98.31 285 LEU A N 1
ATOM 2210 C CA . LEU A 1 285 ? -27.352 -6.160 24.528 1.00 98.31 285 LEU A CA 1
ATOM 2211 C C . LEU A 1 285 ? -26.025 -5.414 24.463 1.00 98.31 285 LEU A C 1
ATOM 2213 O O . LEU A 1 285 ? -25.656 -4.723 25.414 1.00 98.31 285 LEU A O 1
ATOM 2217 N N . ARG A 1 286 ? -25.354 -5.520 23.320 1.00 98.62 286 ARG A N 1
ATOM 2218 C CA . ARG A 1 286 ? -24.075 -4.881 23.023 1.00 98.62 286 ARG A CA 1
ATOM 2219 C C . ARG A 1 286 ? -24.166 -4.084 21.728 1.00 98.62 286 ARG A C 1
ATOM 2221 O O . ARG A 1 286 ? -24.695 -4.580 20.736 1.00 98.62 286 ARG A O 1
ATOM 2228 N N . LEU A 1 287 ? -23.609 -2.880 21.746 1.00 98.75 287 LEU A N 1
ATOM 2229 C CA . LEU A 1 287 ? -23.399 -2.037 20.577 1.00 98.75 287 LEU A CA 1
ATOM 2230 C C . LEU A 1 287 ? -21.903 -1.914 20.300 1.00 98.75 287 LEU A C 1
ATOM 2232 O O . LEU A 1 287 ? -21.155 -1.494 21.177 1.00 98.75 287 LEU A O 1
ATOM 2236 N N . ASP A 1 288 ? -21.489 -2.212 19.080 1.00 98.81 288 ASP A N 1
ATOM 2237 C CA . ASP A 1 288 ? -20.170 -1.873 18.557 1.00 98.81 288 ASP A CA 1
ATOM 2238 C C . ASP A 1 288 ? -20.346 -0.781 17.497 1.00 98.81 288 ASP A C 1
ATOM 2240 O O . ASP A 1 288 ? -21.254 -0.863 16.669 1.00 98.81 288 ASP A O 1
ATOM 2244 N N . ALA A 1 289 ? -19.512 0.252 17.529 1.00 98.75 289 ALA A N 1
ATOM 2245 C CA . ALA A 1 289 ? -19.550 1.343 16.564 1.00 98.75 289 ALA A CA 1
ATOM 2246 C C . ALA A 1 289 ? -18.135 1.821 16.246 1.00 98.75 289 ALA A C 1
ATOM 2248 O O . ALA A 1 289 ? -17.286 1.879 17.135 1.00 98.75 289 ALA A O 1
ATOM 2249 N N . GLY A 1 290 ? -17.898 2.205 15.002 1.00 98.75 290 GLY A N 1
ATOM 2250 C CA . GLY A 1 290 ? -16.648 2.804 14.568 1.00 98.75 290 GLY A CA 1
ATOM 2251 C C . GLY A 1 290 ? -16.878 3.795 13.441 1.00 98.75 290 GLY A C 1
ATOM 2252 O O . GLY A 1 290 ? -17.840 3.694 12.676 1.00 98.75 290 GLY A O 1
ATOM 2253 N N . TYR A 1 291 ? -16.007 4.790 13.390 1.00 98.75 291 TYR A N 1
ATOM 2254 C CA . TYR A 1 291 ? -15.978 5.824 12.374 1.00 98.75 291 TYR A CA 1
ATOM 2255 C C . TYR A 1 291 ? -14.526 6.238 12.145 1.00 98.75 291 TYR A C 1
ATOM 2257 O O . TYR A 1 291 ? -13.798 6.468 13.111 1.00 98.75 291 TYR A O 1
ATOM 2265 N N . SER A 1 292 ? -14.122 6.358 10.889 1.00 98.50 292 SER A N 1
ATOM 2266 C CA . SER A 1 292 ? -12.824 6.888 10.475 1.00 98.50 292 SER A CA 1
ATOM 2267 C C . SER A 1 292 ? -13.046 7.853 9.321 1.00 98.50 292 SER A C 1
ATOM 2269 O O . SER A 1 292 ? -13.847 7.559 8.439 1.00 98.50 292 SER A O 1
ATOM 2271 N N . SER A 1 293 ? -12.379 8.999 9.344 1.00 98.12 293 SER A N 1
ATOM 2272 C CA . SER A 1 293 ? -12.372 9.970 8.253 1.00 98.12 293 SER A CA 1
ATOM 2273 C C . SER A 1 293 ? -10.938 10.300 7.897 1.00 98.12 293 SER A C 1
ATOM 2275 O O . SER A 1 293 ? -10.109 10.484 8.793 1.00 98.12 293 SER A O 1
ATOM 2277 N N . ILE A 1 294 ? -10.681 10.368 6.599 1.00 97.56 294 ILE A N 1
ATOM 2278 C CA . ILE A 1 294 ? -9.384 10.653 6.008 1.00 97.56 294 ILE A CA 1
ATOM 2279 C C . ILE A 1 294 ? -9.554 11.761 4.974 1.00 97.56 294 ILE A C 1
ATOM 2281 O O . ILE A 1 294 ? -10.542 11.807 4.247 1.00 97.56 294 ILE A O 1
ATOM 2285 N N . ASP A 1 295 ? -8.583 12.651 4.953 1.00 97.38 295 ASP A N 1
ATOM 2286 C CA . ASP A 1 295 ? -8.433 13.750 4.015 1.00 97.38 295 ASP A CA 1
ATOM 2287 C C . ASP A 1 295 ? -6.988 13.646 3.529 1.00 97.38 295 ASP A C 1
ATOM 2289 O O . ASP A 1 295 ? -6.052 13.753 4.329 1.00 97.38 295 ASP A O 1
ATOM 2293 N N . GLY A 1 296 ? -6.816 13.257 2.270 1.00 97.31 296 GLY A N 1
ATOM 2294 C CA . GLY A 1 296 ? -5.512 12.997 1.674 1.00 97.31 296 GLY A CA 1
ATOM 2295 C C . GLY A 1 296 ? -5.375 13.798 0.396 1.00 97.31 296 GLY A C 1
ATOM 2296 O O . GLY A 1 296 ? -6.184 13.601 -0.499 1.00 97.31 296 GLY A O 1
ATOM 2297 N N . GLU A 1 297 ? -4.351 14.638 0.294 1.00 97.62 297 GLU A N 1
ATOM 2298 C CA . GLU A 1 297 ? -4.118 15.543 -0.835 1.00 97.62 297 GLU A CA 1
ATOM 2299 C C . GLU A 1 297 ? -2.761 15.245 -1.487 1.00 97.62 297 GLU A C 1
ATOM 2301 O O . GLU A 1 297 ? -1.765 15.002 -0.802 1.00 97.62 297 GLU A O 1
ATOM 2306 N N . ILE A 1 298 ? -2.721 15.247 -2.821 1.00 97.62 298 ILE A N 1
ATOM 2307 C CA . ILE A 1 298 ? -1.476 15.210 -3.592 1.00 97.62 298 ILE A CA 1
ATOM 2308 C C . ILE A 1 298 ? -0.875 16.616 -3.596 1.00 97.62 298 ILE A C 1
ATOM 2310 O O . ILE A 1 298 ? -1.414 17.515 -4.240 1.00 97.62 298 ILE A O 1
ATOM 2314 N N . ASP A 1 299 ? 0.264 16.803 -2.938 1.00 97.69 299 ASP A N 1
ATOM 2315 C CA . ASP A 1 299 ? 0.940 18.101 -2.875 1.00 97.69 299 ASP A CA 1
ATOM 2316 C C . ASP A 1 299 ? 1.799 18.342 -4.129 1.00 97.69 299 ASP A C 1
ATOM 2318 O O . ASP A 1 299 ? 1.811 19.444 -4.692 1.00 97.69 299 ASP A O 1
ATOM 2322 N N . ALA A 1 300 ? 2.486 17.300 -4.615 1.00 95.75 300 ALA A N 1
ATOM 2323 C CA . ALA A 1 300 ? 3.325 17.364 -5.811 1.00 95.75 300 ALA A CA 1
ATOM 2324 C C . ALA A 1 300 ? 3.474 16.005 -6.517 1.00 95.75 300 ALA A C 1
ATOM 2326 O O . ALA A 1 300 ? 3.527 14.956 -5.883 1.00 95.75 300 ALA A O 1
ATOM 2327 N N . MET A 1 301 ? 3.579 16.028 -7.851 1.00 90.31 301 MET A N 1
ATOM 2328 C CA . MET A 1 301 ? 3.880 14.846 -8.670 1.00 90.31 301 MET A CA 1
ATOM 2329 C C . MET A 1 301 ? 4.575 15.246 -9.976 1.00 90.31 301 MET A C 1
ATOM 2331 O O . MET A 1 301 ? 3.958 15.846 -10.858 1.00 90.31 301 MET A O 1
ATOM 2335 N N . THR A 1 302 ? 5.840 14.870 -10.157 1.00 87.44 302 THR A N 1
ATOM 2336 C CA . THR A 1 302 ? 6.625 15.264 -11.338 1.00 87.44 302 THR A CA 1
ATOM 2337 C C . THR A 1 302 ? 6.094 14.635 -12.629 1.00 87.44 302 THR A C 1
ATOM 2339 O O . THR A 1 302 ? 6.059 15.291 -13.673 1.00 87.44 302 THR A O 1
ATOM 2342 N N . VAL A 1 303 ? 5.639 13.379 -12.573 1.00 82.25 303 VAL A N 1
ATOM 2343 C CA . VAL A 1 303 ? 5.123 12.646 -13.746 1.00 82.25 303 VAL A CA 1
ATOM 2344 C C . VAL A 1 303 ? 3.806 13.249 -14.263 1.00 82.25 303 VAL A C 1
ATOM 2346 O O . VAL A 1 303 ? 3.551 13.240 -15.473 1.00 82.25 303 VAL A O 1
ATOM 2349 N N . ARG A 1 304 ? 2.994 13.834 -13.365 1.00 81.75 304 ARG A N 1
ATOM 2350 C CA . ARG A 1 304 ? 1.695 14.465 -13.662 1.00 81.75 304 ARG A CA 1
ATOM 2351 C C . ARG A 1 304 ? 1.486 15.750 -12.834 1.00 81.75 304 ARG A C 1
ATOM 2353 O O . ARG A 1 304 ? 0.650 15.772 -11.938 1.00 81.75 304 ARG A O 1
ATOM 2360 N N . PRO A 1 305 ? 2.155 16.873 -13.154 1.00 83.69 305 PRO A N 1
ATOM 2361 C CA . PRO A 1 305 ? 2.143 18.064 -12.288 1.00 83.69 305 PRO A CA 1
ATOM 2362 C C . PRO A 1 305 ? 0.769 18.718 -12.075 1.00 83.69 305 PRO A C 1
ATOM 2364 O O . PRO A 1 305 ? 0.597 19.529 -11.172 1.00 83.69 305 PRO A O 1
ATOM 2367 N N . TYR A 1 306 ? -0.200 18.408 -12.934 1.00 82.38 306 TYR A N 1
ATOM 2368 C CA . TYR A 1 306 ? -1.556 18.954 -12.903 1.00 82.38 306 TYR A CA 1
ATOM 2369 C C . TYR A 1 306 ? -2.487 18.244 -11.910 1.00 82.38 306 TYR A C 1
ATOM 2371 O O . TYR A 1 306 ? -3.609 18.705 -11.757 1.00 82.38 306 TYR A O 1
ATOM 2379 N N . VAL A 1 307 ? -2.049 17.161 -11.251 1.00 87.69 307 VAL A N 1
ATOM 2380 C CA . VAL A 1 307 ? -2.849 16.460 -10.226 1.00 87.69 307 VAL A CA 1
ATOM 2381 C C . VAL A 1 307 ? -2.659 17.017 -8.812 1.00 87.69 307 VAL A C 1
ATOM 2383 O O . VAL A 1 307 ? -3.229 16.492 -7.863 1.00 87.69 307 VAL A O 1
ATOM 2386 N N . ALA A 1 308 ? -1.836 18.056 -8.646 1.00 91.75 308 ALA A N 1
ATOM 2387 C CA . ALA A 1 308 ? -1.660 18.702 -7.351 1.00 91.75 308 ALA A CA 1
ATOM 2388 C C . ALA A 1 308 ? -2.993 19.298 -6.861 1.00 91.75 308 ALA A C 1
ATOM 2390 O O . ALA A 1 308 ? -3.646 20.049 -7.592 1.00 91.75 308 ALA A O 1
ATOM 2391 N N . GLY A 1 309 ? -3.372 18.975 -5.627 1.00 93.62 309 GLY A N 1
ATOM 2392 C CA . GLY A 1 309 ? -4.666 19.296 -5.027 1.00 93.62 309 GLY A CA 1
ATOM 2393 C C . GLY A 1 309 ? -5.736 18.209 -5.176 1.00 93.62 309 GLY A C 1
ATOM 2394 O O . GLY A 1 309 ? -6.829 18.380 -4.639 1.00 93.62 309 GLY A O 1
ATOM 2395 N N . ASN A 1 310 ? -5.453 17.112 -5.888 1.00 94.19 310 ASN A N 1
ATOM 2396 C CA . ASN A 1 310 ? -6.375 15.979 -5.999 1.00 94.19 310 ASN A CA 1
ATOM 2397 C C . ASN A 1 310 ? -6.301 15.058 -4.786 1.00 94.19 310 ASN A C 1
ATOM 2399 O O . ASN A 1 310 ? -5.283 15.000 -4.093 1.00 94.19 310 ASN A O 1
ATOM 2403 N N . ASP A 1 311 ? -7.366 14.280 -4.583 1.00 95.50 311 ASP A N 1
ATOM 2404 C CA . ASP A 1 311 ? -7.424 13.310 -3.498 1.00 95.50 311 ASP A CA 1
ATOM 2405 C C . ASP A 1 311 ? -6.402 12.181 -3.695 1.00 95.50 311 ASP A C 1
ATOM 2407 O O . ASP A 1 311 ? -6.137 11.718 -4.809 1.00 95.50 311 ASP A O 1
ATOM 2411 N N . VAL A 1 312 ? -5.868 11.654 -2.602 1.00 95.94 312 VAL A N 1
ATOM 2412 C CA . VAL A 1 312 ? -5.010 10.465 -2.651 1.00 95.94 312 VAL A CA 1
ATOM 2413 C C . VAL A 1 312 ? -5.838 9.243 -3.072 1.00 95.94 312 VAL A C 1
ATOM 2415 O O . VAL A 1 312 ? -6.859 8.938 -2.447 1.00 95.94 312 VAL A O 1
ATOM 2418 N N . PRO A 1 313 ? -5.416 8.482 -4.099 1.00 93.19 313 PRO A N 1
ATOM 2419 C CA . PRO A 1 313 ? -6.189 7.343 -4.572 1.00 93.19 313 PRO A CA 1
ATOM 2420 C C . PRO A 1 313 ? -6.182 6.172 -3.578 1.00 93.19 313 PRO A C 1
ATOM 2422 O O . PRO A 1 313 ? -5.231 5.954 -2.831 1.00 93.19 313 PRO A O 1
ATOM 2425 N N . ASN A 1 314 ? -7.216 5.331 -3.654 1.00 92.62 314 ASN A N 1
ATOM 2426 C CA . ASN A 1 314 ? -7.461 4.153 -2.814 1.00 92.62 314 ASN A CA 1
ATOM 2427 C C . ASN A 1 314 ? -7.736 4.462 -1.329 1.00 92.62 314 ASN A C 1
ATOM 2429 O O . ASN A 1 314 ? -7.652 3.561 -0.491 1.00 92.62 314 ASN A O 1
ATOM 2433 N N . ALA A 1 315 ? -8.106 5.702 -1.005 1.00 94.00 315 ALA A N 1
ATOM 2434 C CA . ALA A 1 315 ? -8.489 6.130 0.335 1.00 94.00 315 ALA A CA 1
ATOM 2435 C C . ALA A 1 315 ? -9.972 6.552 0.361 1.00 94.00 315 ALA A C 1
ATOM 2437 O O . ALA A 1 315 ? -10.327 7.548 -0.262 1.00 94.00 315 ALA A O 1
ATOM 2438 N N . PRO A 1 316 ? -10.865 5.813 1.048 1.00 94.88 316 PRO A N 1
ATOM 2439 C CA . PRO A 1 316 ? -12.244 6.259 1.227 1.00 94.88 316 PRO A CA 1
ATOM 2440 C C . PRO A 1 316 ? -12.332 7.450 2.170 1.00 94.88 316 PRO A C 1
ATOM 2442 O O . PRO A 1 316 ? -11.898 7.307 3.310 1.00 94.88 316 PRO A O 1
ATOM 2445 N N . GLU A 1 317 ? -12.978 8.548 1.753 1.00 94.19 317 GLU A N 1
ATOM 2446 C CA . GLU A 1 317 ? -13.112 9.801 2.536 1.00 94.19 317 GLU A CA 1
ATOM 2447 C C . GLU A 1 317 ? -13.541 9.556 3.994 1.00 94.19 317 GLU A C 1
ATOM 2449 O O . GLU A 1 317 ? -13.100 10.208 4.948 1.00 94.19 317 GLU A O 1
ATOM 2454 N N . PHE A 1 318 ? -14.424 8.574 4.185 1.00 97.88 318 PHE A N 1
ATOM 2455 C CA . PHE A 1 318 ? -14.721 8.035 5.498 1.00 97.88 318 PHE A CA 1
ATOM 2456 C C . PHE A 1 318 ? -15.206 6.589 5.429 1.00 97.88 318 PHE A C 1
ATOM 2458 O O . PHE A 1 318 ? -15.726 6.109 4.421 1.00 97.88 318 PHE A O 1
ATOM 2465 N N . THR A 1 319 ? -15.100 5.891 6.552 1.00 98.50 319 THR A N 1
ATOM 2466 C CA . THR A 1 319 ? -15.737 4.594 6.773 1.00 98.50 319 THR A CA 1
ATOM 2467 C C . THR A 1 319 ? -16.485 4.609 8.097 1.00 98.50 319 THR A C 1
ATOM 2469 O O . THR A 1 319 ? -16.085 5.270 9.057 1.00 98.50 319 THR A O 1
ATOM 2472 N N . ALA A 1 320 ? -17.601 3.889 8.161 1.00 98.62 320 ALA A N 1
ATOM 2473 C CA . ALA A 1 320 ? -18.382 3.746 9.381 1.00 98.62 320 ALA A CA 1
ATOM 2474 C C . ALA A 1 320 ? -18.910 2.322 9.521 1.00 98.62 320 ALA A C 1
ATOM 2476 O O . ALA A 1 320 ? -19.336 1.700 8.549 1.00 98.62 320 ALA A O 1
ATOM 2477 N N . ASN A 1 321 ? -18.936 1.806 10.743 1.00 98.44 321 ASN A N 1
ATOM 2478 C CA . ASN A 1 321 ? -19.544 0.521 11.043 1.00 98.44 321 ASN A CA 1
ATOM 2479 C C . ASN A 1 321 ? -20.361 0.572 12.334 1.00 98.44 321 ASN A C 1
ATOM 2481 O O . ASN A 1 321 ? -20.033 1.264 13.294 1.00 98.44 321 ASN A O 1
ATOM 2485 N N . LEU A 1 322 ? -21.453 -0.185 12.347 1.00 98.69 322 LEU A N 1
ATOM 2486 C CA . LEU A 1 322 ? -22.361 -0.311 13.476 1.00 98.69 322 LEU A CA 1
ATOM 2487 C C . LEU A 1 322 ? -22.795 -1.766 13.597 1.00 98.69 322 LEU A C 1
ATOM 2489 O O . LEU A 1 322 ? -23.282 -2.342 12.628 1.00 98.69 322 LEU A O 1
ATOM 2493 N N . ALA A 1 323 ? -22.677 -2.357 14.779 1.00 98.81 323 ALA A N 1
ATOM 2494 C CA . ALA A 1 323 ? -23.197 -3.686 15.053 1.00 98.81 323 ALA A CA 1
ATOM 2495 C C . ALA A 1 323 ? -23.989 -3.697 16.355 1.00 98.81 323 ALA A C 1
ATOM 2497 O O . ALA A 1 323 ? -23.502 -3.273 17.399 1.00 98.81 323 ALA A O 1
ATOM 2498 N N . LEU A 1 324 ? -25.207 -4.229 16.303 1.00 98.81 324 LEU A N 1
ATOM 2499 C CA . LEU A 1 324 ? -26.022 -4.472 17.485 1.00 98.81 324 LEU A CA 1
ATOM 2500 C C . LEU A 1 324 ? -26.134 -5.977 17.689 1.00 98.81 324 LEU A C 1
ATOM 2502 O O . LEU A 1 324 ? -26.642 -6.687 16.822 1.00 98.81 324 LEU A O 1
ATOM 2506 N N . THR A 1 325 ? -25.666 -6.448 18.840 1.00 98.81 325 THR A N 1
ATOM 2507 C CA . THR A 1 325 ? -25.745 -7.852 19.246 1.00 98.81 325 THR A CA 1
ATOM 2508 C C . THR A 1 325 ? -26.686 -7.976 20.432 1.00 98.81 325 THR A C 1
ATOM 2510 O O . THR A 1 325 ? -26.477 -7.341 21.464 1.00 98.81 325 THR A O 1
ATOM 2513 N N . TRP A 1 326 ? -27.712 -8.803 20.291 1.00 98.56 326 TRP A N 1
ATOM 2514 C CA . TRP A 1 326 ? -28.571 -9.252 21.375 1.00 98.56 326 TRP A CA 1
ATOM 2515 C C . TRP A 1 326 ? -28.248 -10.712 21.679 1.00 98.56 326 TRP A C 1
ATOM 2517 O O . TRP A 1 326 ? -28.270 -11.529 20.764 1.00 98.56 326 TRP A O 1
ATOM 2527 N N . ASP A 1 327 ? -27.948 -11.032 22.932 1.00 97.56 327 ASP A N 1
ATOM 2528 C CA . ASP A 1 327 ? -27.615 -12.383 23.398 1.00 97.56 327 ASP A CA 1
ATOM 2529 C C . ASP A 1 327 ? -28.347 -12.648 24.714 1.00 97.56 327 ASP A C 1
ATOM 2531 O O . ASP A 1 327 ? -28.240 -11.866 25.657 1.00 97.56 327 ASP A O 1
ATOM 2535 N N . GLN A 1 328 ? -29.159 -13.698 24.774 1.00 96.75 328 GLN A N 1
ATOM 2536 C CA . GLN A 1 328 ? -29.943 -14.032 25.957 1.00 96.75 328 GLN A CA 1
ATOM 2537 C C . GLN A 1 328 ? -30.064 -15.538 26.142 1.00 96.75 328 GLN A C 1
ATOM 2539 O O . GLN A 1 328 ? -30.367 -16.282 25.208 1.00 96.75 328 GLN A O 1
ATOM 2544 N N . ASN A 1 329 ? -29.962 -15.967 27.399 1.00 96.06 329 ASN A N 1
ATOM 2545 C CA . ASN A 1 329 ? -30.273 -17.332 27.799 1.00 96.06 329 ASN A CA 1
ATOM 2546 C C . ASN A 1 329 ? -31.725 -17.423 28.289 1.00 96.06 329 ASN A C 1
ATOM 2548 O O . ASN A 1 329 ? -32.134 -16.711 29.208 1.00 96.06 329 ASN A O 1
ATOM 2552 N N . ILE A 1 330 ? -32.506 -18.330 27.702 1.00 94.00 330 ILE A N 1
ATOM 2553 C CA . ILE A 1 330 ? -33.878 -18.648 28.115 1.00 94.00 330 ILE A CA 1
ATOM 2554 C C . ILE A 1 330 ? -33.937 -20.131 28.492 1.00 94.00 330 ILE A C 1
ATOM 2556 O O . ILE A 1 330 ? -34.133 -21.005 27.647 1.00 94.00 330 ILE A O 1
ATOM 2560 N N . GLY A 1 331 ? -33.773 -20.419 29.785 1.00 93.81 331 GLY A N 1
ATOM 2561 C CA . GLY A 1 331 ? -33.535 -21.790 30.243 1.00 93.81 331 GLY A CA 1
ATOM 2562 C C . GLY A 1 331 ? -32.179 -22.280 29.734 1.00 93.81 331 GLY A C 1
ATOM 2563 O O . GLY A 1 331 ? -31.194 -21.564 29.872 1.00 93.81 331 GLY A O 1
ATOM 2564 N N . ASP A 1 332 ? -32.153 -23.460 29.113 1.00 94.50 332 ASP A N 1
ATOM 2565 C CA . ASP A 1 332 ? -30.936 -24.045 28.527 1.00 94.50 332 ASP A CA 1
ATOM 2566 C C . ASP A 1 332 ? -30.658 -23.549 27.094 1.00 94.50 332 ASP A C 1
ATOM 2568 O O . ASP A 1 332 ? -29.669 -23.949 26.480 1.00 94.50 332 ASP A O 1
ATOM 2572 N N . LEU A 1 333 ? -31.555 -22.730 26.528 1.00 96.75 333 LEU A N 1
ATOM 2573 C CA . LEU A 1 333 ? -31.403 -22.194 25.180 1.00 96.75 333 LEU A CA 1
ATOM 2574 C C . LEU A 1 333 ? -30.646 -20.869 25.210 1.00 96.75 333 LEU A C 1
ATOM 2576 O O . LEU A 1 333 ? -31.107 -19.918 25.838 1.00 96.75 333 LEU A O 1
ATOM 2580 N N . ASN A 1 334 ? -29.553 -20.788 24.461 1.00 97.12 334 ASN A N 1
ATOM 2581 C CA . ASN A 1 334 ? -28.909 -19.535 24.099 1.00 97.12 334 ASN A CA 1
ATOM 2582 C C . ASN A 1 334 ? -29.518 -19.012 22.788 1.00 97.12 334 ASN A C 1
ATOM 2584 O O . ASN A 1 334 ? -29.630 -19.751 21.803 1.00 97.12 334 ASN A O 1
ATOM 2588 N N . LEU A 1 335 ? -29.943 -17.750 22.791 1.00 97.94 335 LEU A N 1
ATOM 2589 C CA . LEU A 1 335 ? -30.420 -17.025 21.621 1.00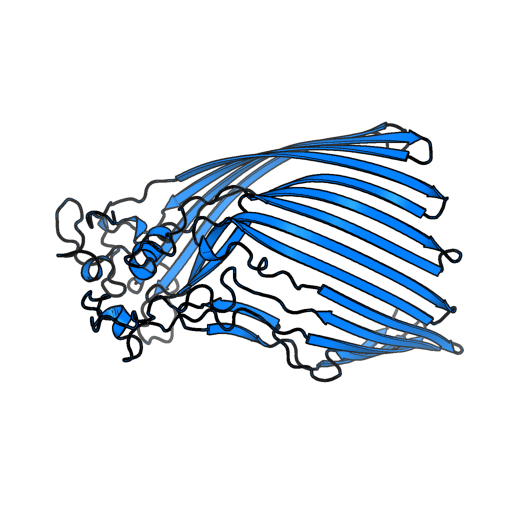 97.94 335 LEU A CA 1
ATOM 2590 C C . LEU A 1 335 ? -29.482 -15.857 21.354 1.00 97.94 335 LEU A C 1
ATOM 2592 O O . LEU A 1 335 ? -29.278 -15.032 22.238 1.00 97.94 335 LEU A O 1
ATOM 2596 N N . MET A 1 336 ? -29.001 -15.740 20.119 1.00 98.12 336 MET A N 1
ATOM 2597 C CA . MET A 1 336 ? -28.218 -14.589 19.685 1.00 98.12 336 MET A CA 1
ATOM 2598 C C . MET A 1 336 ? -28.785 -14.028 18.385 1.00 98.12 336 MET A C 1
ATOM 2600 O O . MET A 1 336 ? -29.149 -14.767 17.473 1.00 98.12 336 MET A O 1
ATOM 2604 N N . ALA A 1 337 ? -28.875 -12.710 18.288 1.00 98.56 337 ALA A N 1
ATOM 2605 C CA . ALA A 1 337 ? -29.158 -12.011 17.049 1.00 98.56 337 ALA A CA 1
ATOM 2606 C C . ALA A 1 337 ? -28.168 -10.862 16.896 1.00 98.56 337 ALA A C 1
ATOM 2608 O O . ALA A 1 337 ? -27.962 -10.083 17.824 1.00 98.56 337 ALA A O 1
ATOM 2609 N N . ARG A 1 338 ? -27.574 -10.738 15.715 1.00 98.69 338 ARG A N 1
ATOM 2610 C CA . ARG A 1 338 ? -26.626 -9.680 15.393 1.00 98.69 338 ARG A CA 1
ATOM 2611 C C . ARG A 1 338 ? -26.955 -9.087 14.039 1.00 98.69 338 ARG A C 1
ATOM 2613 O O . ARG A 1 338 ? -27.045 -9.814 13.051 1.00 98.69 338 ARG A O 1
ATOM 2620 N N . ILE A 1 339 ? -27.126 -7.774 14.011 1.00 98.81 339 ILE A N 1
ATOM 2621 C CA . ILE A 1 339 ? -27.236 -6.991 12.783 1.00 98.81 339 ILE A CA 1
ATOM 2622 C C . ILE A 1 339 ? -26.030 -6.067 12.695 1.00 98.81 339 ILE A C 1
ATOM 2624 O O . ILE A 1 339 ? -25.649 -5.450 13.690 1.00 98.81 339 ILE A O 1
ATOM 2628 N N . GLU A 1 340 ? -25.427 -6.002 11.518 1.00 98.69 340 GLU A N 1
ATOM 2629 C CA . GLU A 1 340 ? -24.256 -5.179 11.237 1.00 98.69 340 GLU A CA 1
ATOM 2630 C C . GLU A 1 340 ? -24.538 -4.311 10.021 1.00 98.69 340 GLU A C 1
ATOM 2632 O O . GLU A 1 340 ? -25.134 -4.782 9.053 1.00 98.69 340 GLU A O 1
ATOM 2637 N N . TYR A 1 341 ? -24.083 -3.069 10.062 1.00 98.69 341 TYR A N 1
ATOM 2638 C CA . TYR A 1 341 ? -24.071 -2.147 8.942 1.00 98.69 341 TYR A CA 1
ATOM 2639 C C . TYR A 1 341 ? -22.655 -1.609 8.775 1.00 98.69 341 TYR A C 1
ATOM 2641 O O . TYR A 1 341 ? -22.064 -1.141 9.747 1.00 98.69 341 TYR A O 1
ATOM 2649 N N . ALA A 1 342 ? -22.116 -1.691 7.564 1.00 98.38 342 ALA A N 1
ATOM 2650 C CA . ALA A 1 342 ? -20.847 -1.085 7.186 1.00 98.38 342 ALA A CA 1
ATOM 2651 C C . ALA A 1 342 ? -21.093 -0.117 6.031 1.00 98.38 342 ALA A C 1
ATOM 2653 O O . ALA A 1 342 ? -21.834 -0.451 5.110 1.00 98.38 342 ALA A O 1
ATOM 2654 N N . TYR A 1 343 ? -20.486 1.060 6.094 1.00 98.25 343 TYR A N 1
ATOM 2655 C CA . TYR A 1 343 ? -20.572 2.101 5.082 1.00 98.25 343 TYR A CA 1
ATOM 2656 C C . TYR A 1 343 ? -19.169 2.546 4.696 1.00 98.25 343 TYR A C 1
ATOM 2658 O O . TYR A 1 343 ? -18.337 2.804 5.571 1.00 98.25 343 TYR A O 1
ATOM 2666 N N . GLN A 1 344 ? -18.932 2.646 3.398 1.00 97.75 344 GLN A N 1
ATOM 2667 C CA . GLN A 1 344 ? -17.712 3.186 2.821 1.00 97.75 344 GLN A CA 1
ATOM 2668 C C . GLN A 1 344 ? -18.095 4.425 2.015 1.00 97.75 344 GLN A C 1
ATOM 2670 O O . GLN A 1 344 ? -19.029 4.356 1.218 1.00 97.75 344 GLN A O 1
ATOM 2675 N N . GLY A 1 345 ? -17.411 5.541 2.263 1.00 97.12 345 GLY A N 1
ATOM 2676 C CA . GLY A 1 345 ? -17.537 6.772 1.491 1.00 97.12 345 GLY A CA 1
ATOM 2677 C C . GLY A 1 345 ? -17.011 6.626 0.065 1.00 97.12 345 GLY A C 1
ATOM 2678 O O . GLY A 1 345 ? -16.572 5.547 -0.345 1.00 97.12 345 GLY A O 1
ATOM 2679 N N . ASP A 1 346 ? -17.070 7.725 -0.677 1.00 95.25 346 ASP A N 1
ATOM 2680 C CA . ASP A 1 346 ? -16.550 7.785 -2.038 1.00 95.25 346 ASP A CA 1
ATOM 2681 C C . ASP A 1 346 ? -15.038 7.490 -2.044 1.00 95.25 346 ASP A C 1
ATOM 2683 O O . ASP A 1 346 ? -14.334 7.754 -1.064 1.00 95.25 346 ASP A O 1
ATOM 2687 N N . VAL A 1 347 ? -14.546 6.907 -3.139 1.00 94.69 347 VAL A N 1
ATOM 2688 C CA . VAL A 1 347 ? -13.125 6.572 -3.314 1.00 94.69 347 VAL A CA 1
ATOM 2689 C C . VAL A 1 347 ? -12.687 6.917 -4.727 1.00 94.69 347 VAL A C 1
ATOM 2691 O O . VAL A 1 347 ? -13.280 6.429 -5.691 1.00 94.69 347 VAL A O 1
ATOM 2694 N N . PHE A 1 348 ? -11.607 7.679 -4.863 1.00 93.25 348 PHE A N 1
ATOM 2695 C CA . PHE A 1 348 ? -10.888 7.789 -6.129 1.00 93.25 348 PHE A CA 1
ATOM 2696 C C . PHE A 1 348 ? -9.883 6.648 -6.267 1.00 93.25 348 PHE A C 1
ATOM 2698 O O . PHE A 1 348 ? -9.169 6.323 -5.325 1.00 93.25 348 PHE A O 1
ATOM 2705 N N . TYR A 1 349 ? -9.798 6.034 -7.444 1.00 91.88 349 TYR A N 1
ATOM 2706 C CA . TYR A 1 349 ? -8.850 4.950 -7.740 1.00 91.88 349 TYR A CA 1
ATOM 2707 C C . TYR A 1 349 ? -7.673 5.405 -8.610 1.00 91.88 349 TYR A C 1
ATOM 2709 O O . TYR A 1 349 ? -6.879 4.580 -9.061 1.00 91.88 349 TYR A O 1
ATOM 2717 N N . HIS A 1 350 ? -7.554 6.711 -8.855 1.00 90.50 350 HIS A N 1
ATOM 2718 C CA . HIS A 1 350 ? -6.539 7.286 -9.726 1.00 90.50 350 HIS A CA 1
ATOM 2719 C C . HIS A 1 350 ? -6.119 8.692 -9.265 1.00 90.50 350 HIS A C 1
ATOM 2721 O O . HIS A 1 350 ? -6.925 9.413 -8.675 1.00 90.50 350 HIS A O 1
ATOM 2727 N N . VAL A 1 351 ? -4.872 9.083 -9.555 1.00 90.38 351 VAL A N 1
ATOM 2728 C CA . VAL A 1 351 ? -4.321 10.418 -9.228 1.00 90.38 351 VAL A CA 1
ATOM 2729 C C . VAL A 1 351 ? -4.932 11.539 -10.081 1.00 90.38 351 VAL A C 1
ATOM 2731 O O . VAL A 1 351 ? -5.128 12.660 -9.628 1.00 90.38 351 VAL A O 1
ATOM 2734 N N . VAL A 1 352 ? -5.279 11.228 -11.329 1.00 86.50 352 VAL A N 1
ATOM 2735 C CA . VAL A 1 352 ? -6.052 12.108 -12.222 1.00 86.50 352 VAL A CA 1
ATOM 2736 C C . VAL A 1 352 ? -7.541 11.982 -11.905 1.00 86.50 352 VAL A C 1
ATOM 2738 O O . VAL A 1 352 ? -8.076 10.869 -11.914 1.00 86.50 352 VAL A O 1
ATOM 2741 N N . GLN A 1 353 ? -8.199 13.109 -11.633 1.00 85.69 353 GLN A N 1
ATOM 2742 C CA . GLN A 1 353 ? -9.583 13.169 -11.163 1.00 85.69 353 GLN A CA 1
ATOM 2743 C C . GLN A 1 353 ? -10.378 14.241 -11.911 1.00 85.69 353 GLN A C 1
ATOM 2745 O O . GLN A 1 353 ? -9.833 15.216 -12.425 1.00 85.69 353 GLN A O 1
ATOM 2750 N N . GLY A 1 354 ? -11.696 14.050 -11.993 1.00 71.38 354 GLY A N 1
ATOM 2751 C CA . GLY A 1 354 ? -12.588 14.992 -12.668 1.00 71.38 354 GLY A CA 1
ATOM 2752 C C . GLY A 1 354 ? -12.193 15.238 -14.129 1.00 71.38 354 GLY A C 1
ATOM 2753 O O . GLY A 1 354 ? -12.070 14.297 -14.907 1.00 71.38 354 GLY A O 1
ATOM 2754 N N . ASN A 1 355 ? -12.011 16.514 -14.483 1.00 61.88 355 ASN A N 1
ATOM 2755 C CA . ASN A 1 355 ? -11.626 16.952 -15.831 1.00 61.88 355 ASN A CA 1
ATOM 2756 C C . ASN A 1 355 ? -10.146 17.361 -15.913 1.00 61.88 355 ASN A C 1
ATOM 2758 O O . ASN A 1 355 ? -9.767 18.100 -16.829 1.00 61.88 355 ASN A O 1
ATOM 2762 N N . ASP A 1 356 ? -9.320 16.956 -14.945 1.00 61.06 356 ASP A N 1
ATOM 2763 C CA . ASP A 1 356 ? -7.887 17.217 -14.996 1.00 61.06 356 ASP A CA 1
ATOM 2764 C C . ASP A 1 356 ? -7.303 16.457 -16.191 1.00 61.06 356 ASP A C 1
ATOM 2766 O O . ASP A 1 356 ? -7.148 15.244 -16.176 1.00 61.06 356 ASP A O 1
ATOM 2770 N N . LEU A 1 357 ? -7.059 17.196 -17.274 1.00 57.03 357 LEU A N 1
ATOM 2771 C CA . LEU A 1 357 ? -6.744 16.698 -18.616 1.00 57.03 357 LEU A CA 1
ATOM 2772 C C . LEU A 1 357 ? -7.802 15.757 -19.227 1.00 57.03 357 LEU A C 1
ATOM 2774 O O . LEU A 1 357 ? -7.667 14.535 -19.251 1.00 57.03 357 LEU A O 1
ATOM 2778 N N . ASP A 1 358 ? -8.790 16.380 -19.877 1.00 44.94 358 ASP A N 1
ATOM 2779 C CA . ASP A 1 358 ? -9.429 15.851 -21.090 1.00 44.94 358 ASP A CA 1
ATOM 2780 C C . ASP A 1 358 ? -8.342 15.296 -22.036 1.00 44.94 358 ASP A C 1
ATOM 2782 O O . ASP A 1 358 ? -7.557 16.068 -22.582 1.00 44.94 358 ASP A O 1
ATOM 2786 N N . SER A 1 359 ? -8.290 13.968 -22.163 1.00 39.34 359 SER A N 1
ATOM 2787 C CA . SER A 1 359 ? -7.593 13.122 -23.143 1.00 39.34 359 SER A CA 1
ATOM 2788 C C . SER A 1 359 ? -6.342 13.663 -23.881 1.00 39.34 359 SER A C 1
ATOM 2790 O O . SER A 1 359 ? -6.402 14.688 -24.571 1.00 39.34 359 SER A O 1
ATOM 2792 N N . PRO A 1 360 ? -5.258 12.865 -23.993 1.00 41.50 360 PRO A N 1
ATOM 2793 C CA . PRO A 1 360 ? -4.436 12.798 -25.210 1.00 41.50 360 PRO A CA 1
ATOM 2794 C C . PRO A 1 360 ? -5.255 12.442 -26.474 1.00 41.50 360 PRO A C 1
ATOM 2796 O O . PRO A 1 360 ? -5.085 11.376 -27.054 1.00 41.50 360 PRO A O 1
ATOM 2799 N N . ASN A 1 361 ? -6.162 13.336 -26.887 1.00 41.47 361 ASN A N 1
ATOM 2800 C CA . ASN A 1 361 ? -6.807 13.503 -28.199 1.00 41.47 361 ASN A CA 1
ATOM 2801 C C . ASN A 1 361 ? -7.957 14.541 -28.190 1.00 41.47 361 ASN A C 1
ATOM 2803 O O . ASN A 1 361 ? -8.807 14.548 -29.082 1.00 41.47 361 ASN A O 1
ATOM 2807 N N . GLY A 1 362 ? -7.963 15.511 -27.271 1.00 32.72 362 GLY A N 1
ATOM 2808 C CA . GLY A 1 362 ? -8.819 16.695 -27.387 1.00 32.72 362 GLY A CA 1
ATOM 2809 C C . GLY A 1 362 ? -8.299 17.668 -28.450 1.00 32.72 362 GLY A C 1
ATOM 2810 O O . GLY A 1 362 ? -7.562 18.602 -28.140 1.00 32.72 362 GLY A O 1
ATOM 2811 N N . GLY A 1 363 ? -8.651 17.462 -29.724 1.00 31.20 363 GLY A N 1
ATOM 2812 C CA . GLY A 1 363 ? -8.296 18.375 -30.814 1.00 31.20 363 GLY A CA 1
ATOM 2813 C C . GLY A 1 363 ? -8.515 19.846 -30.432 1.00 31.20 363 GLY A C 1
ATOM 2814 O O . GLY A 1 363 ? -9.629 20.247 -30.106 1.00 31.20 363 GLY A O 1
ATOM 2815 N N . VAL A 1 364 ? -7.447 20.650 -30.484 1.00 30.95 364 VAL A N 1
ATOM 2816 C CA . VAL A 1 364 ? -7.432 22.057 -30.045 1.00 30.95 364 VAL A CA 1
ATOM 2817 C C . VAL A 1 364 ? -8.557 22.856 -30.734 1.00 30.95 364 VAL A C 1
ATOM 2819 O O . VAL A 1 364 ? -8.475 23.109 -31.947 1.00 30.95 364 VAL A O 1
ATOM 2822 N N . PRO A 1 365 ? -9.608 23.306 -30.020 1.00 30.67 365 PRO A N 1
ATOM 2823 C CA . PRO A 1 365 ? -10.711 24.028 -30.640 1.00 30.67 365 PRO A CA 1
ATOM 2824 C C . PRO A 1 365 ? -10.258 25.449 -30.994 1.00 30.67 365 PRO A C 1
ATOM 2826 O O . PRO A 1 365 ? -10.119 26.312 -30.132 1.00 30.67 365 PRO A O 1
ATOM 2829 N N . GLY A 1 366 ? -10.026 25.708 -32.284 1.00 32.31 366 GLY A N 1
ATOM 2830 C CA . GLY A 1 366 ? -9.828 27.073 -32.790 1.00 32.31 366 GLY A CA 1
ATOM 2831 C C . GLY A 1 366 ? -8.854 27.249 -33.952 1.00 32.31 366 GLY A C 1
ATOM 2832 O O . GLY A 1 366 ? -8.840 28.329 -34.538 1.00 32.31 366 GLY A O 1
ATOM 2833 N N . LEU A 1 367 ? -8.069 26.230 -34.324 1.00 28.91 367 LEU A N 1
ATOM 2834 C CA . LEU A 1 367 ? -7.015 26.400 -35.342 1.00 28.91 367 LEU A CA 1
ATOM 2835 C C . LEU A 1 367 ? -7.165 25.559 -36.618 1.00 28.91 367 LEU A C 1
ATOM 2837 O O . LEU A 1 367 ? -6.388 25.756 -37.546 1.00 28.91 367 LEU A O 1
ATOM 2841 N N . GLY A 1 368 ? -8.170 24.684 -36.734 1.00 29.69 368 GLY A N 1
ATOM 2842 C CA . GLY A 1 368 ? -8.467 23.985 -37.997 1.00 29.69 368 GLY A CA 1
ATOM 2843 C C . GLY A 1 368 ? -7.321 23.118 -38.544 1.00 29.69 368 GLY A C 1
ATOM 2844 O O . GLY A 1 368 ? -7.292 22.825 -39.739 1.00 29.69 368 GLY A O 1
ATOM 2845 N N . ILE A 1 369 ? -6.378 22.721 -37.688 1.00 31.45 369 ILE A N 1
ATOM 2846 C CA . ILE A 1 369 ? -5.281 21.819 -38.032 1.00 31.45 369 ILE A CA 1
ATOM 2847 C C . ILE A 1 369 ? -5.763 20.396 -37.744 1.00 31.45 369 ILE A C 1
ATOM 2849 O O . ILE A 1 369 ? -5.935 20.019 -36.590 1.00 31.45 369 ILE A O 1
ATOM 2853 N N . ALA A 1 370 ? -6.009 19.616 -38.800 1.00 34.81 370 ALA A N 1
ATOM 2854 C CA . ALA A 1 370 ? -6.077 18.162 -38.681 1.00 34.81 370 ALA A CA 1
ATOM 2855 C C . ALA A 1 370 ? -4.721 17.663 -38.149 1.00 34.81 370 ALA A C 1
ATOM 2857 O O . ALA A 1 370 ? -3.698 18.175 -38.620 1.00 34.81 370 ALA A O 1
ATOM 2858 N N . PRO A 1 371 ? -4.674 16.706 -37.206 1.00 34.38 371 PRO A N 1
ATOM 2859 C CA . PRO A 1 371 ? -3.420 16.238 -36.633 1.00 34.38 371 PRO A CA 1
ATOM 2860 C C . PRO A 1 371 ? -2.659 15.432 -37.690 1.00 34.38 371 PRO A C 1
ATOM 2862 O O . PRO A 1 371 ? -2.765 14.218 -37.797 1.00 34.38 371 PRO A O 1
ATOM 2865 N N . ASN A 1 372 ? -1.895 16.134 -38.521 1.00 31.27 372 ASN A N 1
ATOM 2866 C CA . ASN A 1 372 ? -0.901 15.555 -39.409 1.00 31.27 372 ASN A CA 1
ATOM 2867 C C . ASN A 1 372 ? 0.428 15.477 -38.654 1.00 31.27 372 ASN A C 1
ATOM 2869 O O . ASN A 1 372 ? 1.373 16.185 -38.980 1.00 31.27 372 ASN A O 1
ATOM 2873 N N . TYR A 1 373 ? 0.468 14.611 -37.649 1.00 33.34 373 TYR A N 1
ATOM 2874 C CA . TYR A 1 373 ? 1.628 13.783 -37.345 1.00 33.34 373 TYR A CA 1
ATOM 2875 C C . TYR A 1 373 ? 1.060 12.402 -37.055 1.00 33.34 373 TYR A C 1
ATOM 2877 O O . TYR A 1 373 ? 0.272 12.209 -36.135 1.00 33.34 373 TYR A O 1
ATOM 2885 N N . SER A 1 374 ? 1.352 11.477 -37.961 1.00 31.56 374 SER A N 1
ATOM 2886 C CA . SER A 1 374 ? 0.885 10.105 -37.908 1.00 31.56 374 SER A CA 1
ATOM 2887 C C . SER A 1 374 ? 1.409 9.444 -36.641 1.00 31.56 374 SER A C 1
ATOM 2889 O O . SER A 1 374 ? 2.552 8.994 -36.607 1.00 31.56 374 SER A O 1
ATOM 2891 N N . VAL A 1 375 ? 0.544 9.328 -35.636 1.00 35.19 375 VAL A N 1
ATOM 2892 C CA . VAL A 1 375 ? 0.552 8.152 -34.768 1.00 35.19 375 VAL A CA 1
ATOM 2893 C C . VAL A 1 375 ? 0.660 6.938 -35.707 1.00 35.19 375 VAL A C 1
ATOM 2895 O O . VAL A 1 375 ? -0.097 6.899 -36.690 1.00 35.19 375 VAL A O 1
ATOM 2898 N N . PRO A 1 376 ? 1.608 6.005 -35.504 1.00 34.56 376 PRO A N 1
ATOM 2899 C CA . PRO A 1 376 ? 1.773 4.858 -36.385 1.00 34.56 376 PRO A CA 1
ATOM 2900 C C . PRO A 1 376 ? 0.418 4.209 -36.663 1.00 34.56 376 PRO A C 1
ATOM 2902 O O . PRO A 1 376 ? -0.405 4.048 -35.760 1.00 34.56 376 PRO A O 1
ATOM 2905 N N . ALA A 1 377 ? 0.159 3.863 -37.925 1.00 34.78 377 ALA A N 1
ATOM 2906 C CA . ALA A 1 377 ? -1.142 3.367 -38.376 1.00 34.78 377 ALA A CA 1
ATOM 2907 C C . ALA A 1 377 ? -1.635 2.122 -37.603 1.00 34.78 377 ALA A C 1
ATOM 2909 O O . ALA A 1 377 ? -2.807 1.775 -37.709 1.00 34.78 377 ALA A O 1
ATOM 2910 N N . SER A 1 378 ? -0.769 1.467 -36.822 1.00 38.16 378 SER A N 1
ATOM 2911 C CA . SER A 1 378 ? -1.088 0.379 -35.893 1.00 38.16 378 SER A CA 1
ATOM 2912 C C . SER A 1 378 ? -1.939 0.810 -34.688 1.00 38.16 378 SER A C 1
ATOM 2914 O O . SER A 1 378 ? -2.754 0.017 -34.229 1.00 38.16 378 SER A O 1
ATOM 2916 N N . LEU A 1 379 ? -1.821 2.054 -34.213 1.00 37.66 379 LEU A N 1
ATOM 2917 C CA . LEU A 1 379 ? -2.610 2.593 -33.093 1.00 37.66 379 LEU A CA 1
ATOM 2918 C C . LEU A 1 379 ? -3.914 3.258 -33.554 1.00 37.66 379 LEU A C 1
ATOM 2920 O O . LEU A 1 379 ? -4.905 3.240 -32.834 1.00 37.66 379 LEU A O 1
ATOM 2924 N N . GLN A 1 380 ? -3.950 3.792 -34.780 1.00 39.91 380 GLN A N 1
ATOM 2925 C CA . GLN A 1 380 ? -5.171 4.363 -35.368 1.00 39.91 380 GLN A CA 1
ATOM 2926 C C . GLN A 1 380 ? -6.203 3.297 -35.788 1.00 39.91 380 GLN A C 1
ATOM 2928 O O . GLN A 1 380 ? -7.376 3.615 -35.960 1.00 39.91 380 GLN A O 1
ATOM 2933 N N . ASN A 1 381 ? -5.781 2.042 -35.991 1.00 35.34 381 ASN A N 1
ATOM 2934 C CA . ASN A 1 381 ? -6.611 0.984 -36.589 1.00 35.34 381 ASN A CA 1
ATOM 2935 C C . ASN A 1 381 ? -7.157 -0.062 -35.612 1.00 35.34 381 ASN A C 1
ATOM 2937 O O . ASN A 1 381 ? -7.787 -1.015 -36.070 1.00 35.34 381 ASN A O 1
ATOM 2941 N N . LEU A 1 382 ? -6.951 0.069 -34.298 1.00 39.59 382 LEU A N 1
ATOM 2942 C CA . LEU A 1 382 ? -7.499 -0.924 -33.365 1.00 39.59 382 LEU A CA 1
ATOM 2943 C C . LEU A 1 382 ? -9.038 -0.876 -33.276 1.00 39.59 382 LEU A C 1
ATOM 2945 O O . LEU A 1 382 ? -9.649 -1.895 -32.964 1.00 39.59 382 LEU A O 1
ATOM 2949 N N . THR A 1 383 ? -9.678 0.243 -33.641 1.00 38.09 383 THR A N 1
ATOM 2950 C CA . THR A 1 383 ? -11.152 0.389 -33.625 1.00 38.09 383 THR A CA 1
ATOM 2951 C C . THR A 1 383 ? -11.754 1.001 -34.896 1.00 38.09 383 THR A C 1
ATOM 2953 O O . THR A 1 383 ? -12.971 0.962 -35.068 1.00 38.09 383 THR A O 1
ATOM 2956 N N . GLY A 1 384 ? -10.945 1.532 -35.822 1.00 34.22 384 GLY A N 1
ATOM 2957 C CA . GLY A 1 384 ? -11.450 2.217 -37.020 1.00 34.22 384 GLY A CA 1
ATOM 2958 C C . GLY A 1 384 ? -12.036 3.613 -36.757 1.00 34.22 384 GLY A C 1
ATOM 2959 O O . GLY A 1 384 ? -12.520 4.245 -37.695 1.00 34.22 384 GLY A O 1
ATOM 2960 N N . GLU A 1 385 ? -11.942 4.110 -35.523 1.00 34.56 385 GLU A N 1
ATOM 2961 C CA . GLU A 1 385 ? -12.208 5.493 -35.125 1.00 34.56 385 GLU A CA 1
ATOM 2962 C C . GLU A 1 385 ? -10.978 5.991 -34.350 1.00 34.56 385 GLU A C 1
ATOM 2964 O O . GLU A 1 385 ? -10.387 5.242 -33.580 1.00 34.56 385 GLU A O 1
ATOM 2969 N N . GLY A 1 386 ? -10.489 7.190 -34.669 1.00 38.00 386 GLY A N 1
ATOM 2970 C CA . GLY A 1 386 ? -9.139 7.625 -34.306 1.00 38.00 386 GLY A CA 1
ATOM 2971 C C . GLY A 1 386 ? -8.860 7.647 -32.804 1.00 38.00 386 GLY A C 1
ATOM 2972 O O . GLY A 1 386 ? -9.645 8.207 -32.058 1.00 38.00 386 GLY A O 1
ATOM 2973 N N . GLY A 1 387 ? -7.692 7.125 -32.412 1.00 41.41 387 GLY A N 1
ATOM 2974 C CA . GLY A 1 387 ? -7.162 7.218 -31.049 1.00 41.41 387 GLY A CA 1
ATOM 2975 C C . GLY A 1 387 ? -7.952 6.402 -30.026 1.00 41.41 387 GLY A C 1
ATOM 2976 O O . GLY A 1 387 ? -9.143 6.157 -30.177 1.00 41.41 387 GLY A O 1
ATOM 2977 N N . LEU A 1 388 ? -7.288 5.946 -28.970 1.00 44.12 388 LEU A N 1
ATOM 2978 C CA . LEU A 1 388 ? -8.028 5.493 -27.800 1.00 44.12 388 LEU A CA 1
ATOM 2979 C C . LEU A 1 388 ? -8.538 6.752 -27.089 1.00 44.12 388 LEU A C 1
ATOM 2981 O O . LEU A 1 388 ? -7.743 7.639 -26.779 1.00 44.12 388 LEU A O 1
ATOM 2985 N N . ASP A 1 389 ? -9.853 6.862 -26.912 1.00 50.31 389 ASP A N 1
ATOM 2986 C CA . ASP A 1 389 ? -10.493 7.990 -26.230 1.00 50.31 389 ASP A CA 1
ATOM 2987 C C . ASP A 1 389 ? -10.254 7.820 -24.724 1.00 50.31 389 ASP A C 1
ATOM 2989 O O . ASP A 1 389 ? -11.029 7.192 -24.001 1.00 50.31 389 ASP A O 1
ATOM 2993 N N . THR A 1 390 ? -9.073 8.238 -24.274 1.00 59.22 390 THR A N 1
ATOM 2994 C CA . THR A 1 390 ? -8.664 8.092 -22.879 1.00 59.22 390 THR A CA 1
ATOM 2995 C C . THR A 1 390 ? -9.561 8.951 -21.994 1.00 59.22 390 THR A C 1
ATOM 2997 O O . THR A 1 390 ? -9.619 10.167 -22.189 1.00 59.22 390 THR A O 1
ATOM 3000 N N . SER A 1 391 ? -10.215 8.358 -21.002 1.00 67.50 391 SER A N 1
ATOM 3001 C CA . SER A 1 391 ? -11.138 9.076 -20.121 1.00 67.50 391 SER A CA 1
ATOM 3002 C C . SER A 1 391 ? -10.815 8.794 -18.662 1.00 67.50 391 SER A C 1
ATOM 3004 O O . SER A 1 391 ? -10.770 7.639 -18.235 1.00 67.50 391 SER A O 1
ATOM 3006 N N . TYR A 1 392 ? -10.624 9.875 -17.909 1.00 75.00 392 TYR A N 1
ATOM 3007 C CA . TYR A 1 392 ? -10.447 9.873 -16.457 1.00 75.00 392 TYR A CA 1
ATOM 3008 C C . TYR A 1 392 ? -11.713 10.360 -15.727 1.00 75.00 392 TYR A C 1
ATOM 3010 O O . TYR A 1 392 ? -11.708 10.499 -14.508 1.00 75.00 392 TYR A O 1
ATOM 3018 N N . GLU A 1 393 ? -12.825 10.561 -16.447 1.00 70.38 393 GLU A N 1
ATOM 3019 C CA . GLU A 1 393 ? -14.081 11.072 -15.874 1.00 70.38 393 GLU A CA 1
ATOM 3020 C C . GLU A 1 393 ? -14.684 10.124 -14.820 1.00 70.38 393 GLU A C 1
ATOM 3022 O O . GLU A 1 393 ? -15.413 10.556 -13.930 1.00 70.38 393 GLU A O 1
ATOM 3027 N N . ASN A 1 394 ? -14.383 8.822 -14.913 1.00 77.81 394 ASN A N 1
ATOM 3028 C CA . ASN A 1 394 ? -14.961 7.768 -14.074 1.00 77.81 394 ASN A CA 1
ATOM 3029 C C . ASN A 1 394 ? -13.917 7.104 -13.161 1.00 77.81 394 ASN A C 1
ATOM 3031 O O . ASN A 1 394 ? -13.880 5.881 -13.033 1.00 77.81 394 ASN A O 1
ATOM 3035 N N . THR A 1 395 ? -13.044 7.898 -12.539 1.00 86.06 395 THR A N 1
ATOM 3036 C CA . THR A 1 395 ? -12.035 7.404 -11.582 1.00 86.06 395 THR A CA 1
ATOM 3037 C C . THR A 1 395 ? -12.567 7.280 -10.152 1.00 86.06 395 THR A C 1
ATOM 3039 O O . THR A 1 395 ? -11.877 6.728 -9.292 1.00 86.06 395 THR A O 1
ATOM 3042 N N . LYS A 1 396 ? -13.791 7.761 -9.895 1.00 90.81 396 LYS A N 1
ATOM 3043 C CA . LYS A 1 396 ? -14.461 7.705 -8.592 1.00 90.81 396 LYS A CA 1
ATOM 3044 C C . LYS A 1 396 ? -15.468 6.560 -8.521 1.00 90.81 396 LYS A C 1
ATOM 3046 O O . LYS A 1 396 ? -16.290 6.391 -9.419 1.00 90.81 396 LYS A O 1
ATOM 3051 N N . VAL A 1 397 ? -15.446 5.826 -7.417 1.00 92.19 397 VAL A N 1
ATOM 3052 C CA . VAL A 1 397 ? -16.509 4.899 -7.022 1.00 92.19 397 VAL A CA 1
ATOM 3053 C C . VAL A 1 397 ? -17.350 5.563 -5.944 1.00 92.19 397 VAL A C 1
ATOM 3055 O O . VAL A 1 397 ? -16.818 6.015 -4.930 1.00 92.19 397 VAL A O 1
ATOM 3058 N N . ASP A 1 398 ? -18.660 5.600 -6.174 1.00 92.88 398 ASP A N 1
ATOM 3059 C CA . ASP A 1 398 ? -19.619 6.146 -5.221 1.00 92.88 398 ASP A CA 1
ATOM 3060 C C . ASP A 1 398 ? -19.717 5.282 -3.955 1.00 92.88 398 ASP A C 1
ATOM 3062 O O . ASP A 1 398 ? -19.571 4.053 -3.975 1.00 92.88 398 ASP A O 1
ATOM 3066 N N . ALA A 1 399 ? -20.013 5.950 -2.849 1.00 96.44 399 ALA A N 1
ATOM 3067 C CA . ALA A 1 399 ? -20.226 5.352 -1.549 1.00 96.44 399 ALA A CA 1
ATOM 3068 C C . ALA A 1 399 ? -21.317 4.271 -1.559 1.00 96.44 399 ALA A C 1
ATOM 3070 O O . ALA A 1 399 ? -22.333 4.370 -2.252 1.00 96.44 399 ALA A O 1
ATOM 3071 N N . TYR A 1 400 ? -21.153 3.266 -0.703 1.00 97.00 400 TYR A N 1
ATOM 3072 C CA . TYR A 1 400 ? -22.116 2.176 -0.561 1.00 97.00 400 TYR A CA 1
ATOM 3073 C C . TYR A 1 400 ? -22.209 1.681 0.885 1.00 97.00 400 TYR A C 1
ATOM 3075 O O . TYR A 1 400 ? -21.311 1.878 1.710 1.00 97.00 400 TYR A O 1
ATOM 3083 N N . GLY A 1 401 ? -23.323 1.014 1.200 1.00 97.75 401 GLY A N 1
ATOM 3084 C CA . GLY A 1 401 ? -23.602 0.469 2.525 1.00 97.75 401 GLY A CA 1
ATOM 3085 C C . GLY A 1 401 ? -24.074 -0.980 2.479 1.00 97.75 401 GLY A C 1
ATOM 3086 O O . GLY A 1 401 ? -25.004 -1.319 1.756 1.00 97.75 401 GLY A O 1
ATOM 3087 N N . ILE A 1 402 ? -23.483 -1.847 3.302 1.00 98.19 402 ILE A N 1
ATOM 3088 C CA . ILE A 1 402 ? -23.819 -3.274 3.361 1.00 98.19 402 ILE A CA 1
ATOM 3089 C C . ILE A 1 402 ? -24.396 -3.612 4.732 1.00 98.19 402 ILE A C 1
ATOM 3091 O O . ILE A 1 402 ? -23.796 -3.322 5.766 1.00 98.19 402 ILE A O 1
ATOM 3095 N N . THR A 1 403 ? -25.556 -4.279 4.746 1.00 98.69 403 THR A N 1
ATOM 3096 C CA . THR A 1 403 ? -26.139 -4.856 5.969 1.00 98.69 403 THR A CA 1
ATOM 3097 C C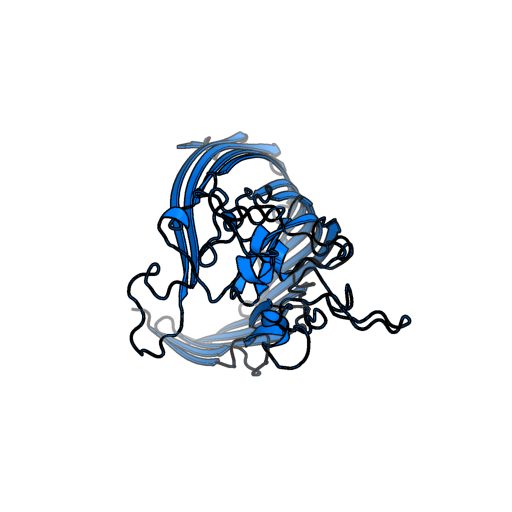 . THR A 1 403 ? -25.943 -6.364 6.021 1.00 98.69 403 THR A C 1
ATOM 3099 O O . THR A 1 403 ? -26.285 -7.069 5.073 1.00 98.69 403 THR A O 1
ATOM 3102 N N . ASN A 1 404 ? -25.485 -6.875 7.160 1.00 98.69 404 ASN A N 1
ATOM 3103 C CA . ASN A 1 404 ? -25.416 -8.303 7.452 1.00 98.69 404 ASN A CA 1
ATOM 3104 C C . ASN A 1 404 ? -26.323 -8.649 8.637 1.00 98.69 404 ASN A C 1
ATOM 3106 O O . ASN A 1 404 ? -26.511 -7.851 9.554 1.00 98.69 404 ASN A O 1
ATOM 3110 N N . LEU A 1 405 ? -26.876 -9.861 8.630 1.00 98.69 405 LEU A N 1
ATOM 3111 C CA . LEU A 1 405 ? -27.718 -10.384 9.702 1.00 98.69 405 LEU A CA 1
ATOM 3112 C C . LEU A 1 405 ? -27.293 -11.806 10.060 1.00 98.69 405 LEU A C 1
ATOM 3114 O O . LEU A 1 405 ? -27.105 -12.655 9.187 1.00 98.69 405 LEU A O 1
ATOM 3118 N N . ARG A 1 406 ? -27.204 -12.085 11.357 1.00 98.62 406 ARG A N 1
ATOM 3119 C CA . ARG A 1 406 ? -26.982 -13.417 11.917 1.00 98.62 406 ARG A CA 1
ATOM 3120 C C . ARG A 1 406 ? -27.976 -13.656 13.049 1.00 98.62 406 ARG A C 1
ATOM 3122 O O . ARG A 1 406 ? -28.156 -12.793 13.900 1.00 98.62 406 ARG A O 1
ATOM 3129 N N . VAL A 1 407 ? -28.619 -14.819 13.058 1.00 98.62 407 VAL A N 1
ATOM 3130 C CA . VAL A 1 407 ? -29.518 -15.255 14.133 1.00 98.62 407 VAL A CA 1
ATOM 3131 C C . VAL A 1 407 ? -29.175 -16.690 14.498 1.00 98.62 407 VAL A C 1
ATOM 3133 O O . VAL A 1 407 ? -29.164 -17.566 13.634 1.00 98.62 407 VAL A O 1
ATOM 3136 N N . SER A 1 408 ? -28.920 -16.930 15.776 1.00 98.31 408 SER A N 1
ATOM 3137 C CA . SER A 1 408 ? -28.487 -18.207 16.324 1.00 98.31 408 SER A CA 1
ATOM 3138 C C . SER A 1 408 ? -29.417 -18.653 17.448 1.00 98.31 408 SER A C 1
ATOM 3140 O O . SER A 1 408 ? -29.893 -17.847 18.248 1.00 98.31 408 SER A O 1
ATOM 3142 N N . ILE A 1 409 ? -29.659 -19.958 17.509 1.00 98.38 409 ILE A N 1
ATOM 3143 C CA . ILE A 1 409 ? -30.325 -20.644 18.615 1.00 98.38 409 ILE A CA 1
ATOM 3144 C C . ILE A 1 409 ? -29.548 -21.917 18.926 1.00 98.38 409 ILE A C 1
ATOM 3146 O O . ILE A 1 409 ? -29.133 -22.629 18.010 1.00 98.38 409 ILE A O 1
ATOM 3150 N N . GLY A 1 410 ? -29.354 -22.223 20.199 1.00 97.44 410 GLY A N 1
ATOM 3151 C CA . GLY A 1 410 ? -28.594 -23.402 20.585 1.00 97.44 410 GLY A CA 1
ATOM 3152 C C . GLY A 1 410 ? -28.633 -23.696 22.070 1.00 97.44 410 GLY A C 1
ATOM 3153 O O . GLY A 1 410 ? -29.354 -23.054 22.822 1.00 97.44 410 GLY A O 1
ATOM 3154 N N . THR A 1 411 ? -27.841 -24.676 22.473 1.00 96.75 411 THR A N 1
ATOM 3155 C CA . THR A 1 411 ? -27.460 -24.976 23.855 1.00 96.75 411 THR A CA 1
ATOM 3156 C C . THR A 1 411 ? -25.932 -25.061 23.923 1.00 96.75 411 THR A C 1
ATOM 3158 O O . THR A 1 411 ? -25.252 -24.892 22.912 1.00 96.75 411 THR A O 1
ATOM 3161 N N . ASP A 1 412 ? -25.366 -25.424 25.074 1.00 92.94 412 ASP A N 1
ATOM 3162 C CA . ASP A 1 412 ? -23.920 -25.674 25.194 1.00 92.94 412 ASP A CA 1
ATOM 3163 C C . ASP A 1 412 ? -23.404 -26.781 24.244 1.00 92.94 412 ASP A C 1
ATOM 3165 O O . ASP A 1 412 ? -22.225 -26.808 23.879 1.00 92.94 412 ASP A O 1
ATOM 3169 N N . GLN A 1 413 ? -24.281 -27.704 23.824 1.00 96.69 413 GLN A N 1
ATOM 3170 C CA . GLN A 1 413 ? -23.922 -28.858 22.989 1.00 96.69 413 GLN A CA 1
ATOM 3171 C C . GLN A 1 413 ? -24.079 -28.612 21.487 1.00 96.69 413 GLN A C 1
ATOM 3173 O O . GLN A 1 413 ? -23.389 -29.253 20.695 1.00 96.69 413 GLN A O 1
ATOM 3178 N N . TRP A 1 414 ? -24.995 -27.737 21.070 1.00 97.56 414 TRP A N 1
ATOM 3179 C CA . TRP A 1 414 ? -25.263 -27.502 19.653 1.00 97.56 414 TRP A CA 1
ATOM 3180 C C . TRP A 1 414 ? -25.721 -26.074 19.392 1.00 97.56 414 TRP A C 1
ATOM 3182 O O . TRP A 1 414 ? -26.446 -25.502 20.196 1.00 97.56 414 TRP A O 1
ATOM 3192 N N . THR A 1 415 ? -25.395 -25.546 18.215 1.00 98.25 415 THR A N 1
ATOM 3193 C CA . THR A 1 415 ? -25.868 -24.233 17.762 1.00 98.25 415 THR A CA 1
ATOM 3194 C C . THR A 1 415 ? -26.320 -24.322 16.314 1.00 98.25 415 THR A C 1
ATOM 3196 O O . THR A 1 415 ? -25.608 -24.851 15.462 1.00 98.25 415 THR A O 1
ATOM 3199 N N . LEU A 1 416 ? -27.504 -23.788 16.022 1.00 98.50 416 LEU A N 1
ATOM 3200 C CA . LEU A 1 416 ? -28.016 -23.571 14.675 1.00 98.50 416 LEU A CA 1
ATOM 3201 C C . LEU A 1 416 ? -28.018 -22.071 14.391 1.00 98.50 416 LEU A C 1
ATOM 3203 O O . LEU A 1 416 ? -28.614 -21.302 15.141 1.00 98.50 416 LEU A O 1
ATOM 3207 N N . THR A 1 417 ? -27.387 -21.661 13.298 1.00 98.62 417 THR A N 1
ATOM 3208 C CA . THR A 1 417 ? -27.288 -20.255 12.905 1.00 98.62 417 THR A CA 1
ATOM 3209 C C . THR A 1 417 ? -27.827 -20.059 11.502 1.00 98.62 417 THR A C 1
ATOM 3211 O O . THR A 1 417 ? -27.345 -20.687 10.569 1.00 98.62 417 THR A O 1
ATOM 3214 N N . GLY A 1 418 ? -28.796 -19.165 11.338 1.00 98.75 418 GLY A N 1
ATOM 3215 C CA . GLY A 1 418 ? -29.137 -18.587 10.042 1.00 98.75 418 GLY A CA 1
ATOM 3216 C C . GLY A 1 418 ? -28.354 -17.295 9.830 1.00 98.75 418 GLY A C 1
ATOM 3217 O O . GLY A 1 418 ? -28.234 -16.485 10.751 1.00 98.75 418 GLY A O 1
ATOM 3218 N N . PHE A 1 419 ? -27.829 -17.082 8.628 1.00 98.56 419 PHE A N 1
ATOM 3219 C CA . PHE A 1 419 ? -27.142 -15.841 8.284 1.00 98.56 419 PHE A CA 1
ATOM 3220 C C . PHE A 1 419 ? -27.530 -15.340 6.894 1.00 98.56 419 PHE A C 1
ATOM 3222 O O . PHE A 1 419 ? -27.879 -16.121 6.006 1.00 98.56 419 PHE A O 1
ATOM 3229 N N . ALA A 1 420 ? -27.413 -14.030 6.712 1.00 98.56 420 ALA A N 1
ATOM 3230 C CA . ALA A 1 420 ? -27.465 -13.350 5.431 1.00 98.56 420 ALA A CA 1
ATOM 3231 C C . ALA A 1 420 ? -26.370 -12.276 5.397 1.00 98.56 420 ALA A C 1
ATOM 3233 O O . ALA A 1 420 ? -26.295 -11.435 6.295 1.00 98.56 420 ALA A O 1
ATOM 3234 N N . ARG A 1 421 ? -25.518 -12.314 4.374 1.00 98.19 421 ARG A N 1
ATOM 3235 C CA . ARG A 1 421 ? -24.556 -11.255 4.053 1.00 98.19 421 ARG A CA 1
ATOM 3236 C C . ARG A 1 421 ? -25.089 -10.453 2.879 1.00 98.19 421 ARG A C 1
ATOM 3238 O O . ARG A 1 421 ? -25.678 -11.052 1.977 1.00 98.19 421 ARG A O 1
ATOM 3245 N N . ASN A 1 422 ? -24.887 -9.139 2.904 1.00 98.06 422 ASN A N 1
ATOM 3246 C CA . ASN A 1 422 ? -25.520 -8.221 1.960 1.00 98.06 422 ASN A CA 1
ATOM 3247 C C . ASN A 1 422 ? -27.045 -8.464 1.889 1.00 98.06 422 ASN A C 1
ATOM 3249 O O . ASN A 1 422 ? -27.616 -8.827 0.864 1.00 98.06 422 ASN A O 1
ATOM 3253 N N . LEU A 1 423 ? -27.704 -8.352 3.047 1.00 98.19 423 LEU A N 1
ATOM 3254 C CA . LEU A 1 423 ? -29.107 -8.713 3.281 1.00 98.19 423 LEU A CA 1
ATOM 3255 C C . LEU A 1 423 ? -30.072 -8.077 2.267 1.00 98.19 423 LEU A C 1
ATOM 3257 O O . LEU A 1 423 ? -31.062 -8.707 1.879 1.00 98.19 423 LEU A O 1
ATOM 3261 N N . PHE A 1 424 ? -29.781 -6.848 1.845 1.00 97.38 424 PHE A N 1
ATOM 3262 C CA . PHE A 1 424 ? -30.625 -6.070 0.943 1.00 97.38 424 PHE A CA 1
ATOM 3263 C C . PHE A 1 424 ? -30.244 -6.189 -0.534 1.00 97.38 424 PHE A C 1
ATOM 3265 O O . PHE A 1 424 ? -30.977 -5.650 -1.353 1.00 97.38 424 PHE A O 1
ATOM 3272 N N . ASP A 1 425 ? -29.224 -6.991 -0.869 1.00 97.00 425 ASP A N 1
ATOM 3273 C CA . ASP A 1 425 ? -28.751 -7.181 -2.250 1.00 97.00 425 ASP A CA 1
ATOM 3274 C C . ASP A 1 425 ? -28.240 -5.876 -2.874 1.00 97.00 425 ASP A C 1
ATOM 3276 O O . ASP A 1 425 ? -28.556 -5.558 -4.015 1.00 97.00 425 ASP A O 1
ATOM 3280 N N . GLU A 1 426 ? -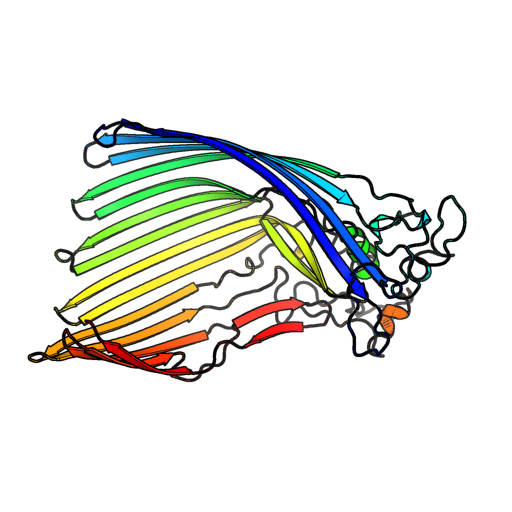27.480 -5.109 -2.090 1.00 97.56 426 GLU A N 1
ATOM 3281 C CA . GLU A 1 426 ? -26.812 -3.897 -2.556 1.00 97.56 426 GLU A CA 1
ATOM 3282 C C . GLU A 1 426 ? -25.821 -4.258 -3.666 1.00 97.56 426 GLU A C 1
ATOM 3284 O O . GLU A 1 426 ? -24.994 -5.164 -3.498 1.00 97.56 426 GLU A O 1
ATOM 3289 N N . GLU A 1 427 ? -25.897 -3.550 -4.788 1.00 96.00 427 GLU A N 1
ATOM 3290 C CA . GLU A 1 427 ? -24.915 -3.637 -5.862 1.00 96.00 427 GLU A CA 1
ATOM 3291 C C . GLU A 1 427 ? -23.843 -2.581 -5.617 1.00 96.00 427 GLU A C 1
ATOM 3293 O O . GLU A 1 427 ? -24.130 -1.393 -5.539 1.00 96.00 427 GLU A O 1
ATOM 3298 N N . TYR A 1 428 ? -22.599 -3.021 -5.484 1.00 94.94 428 TYR A N 1
ATOM 3299 C CA . TYR A 1 428 ? -21.467 -2.144 -5.224 1.00 94.94 428 TYR A CA 1
ATOM 3300 C C . TYR A 1 428 ? -20.242 -2.641 -5.985 1.00 94.94 428 TYR A C 1
ATOM 3302 O O . TYR A 1 428 ? -20.213 -3.770 -6.487 1.00 94.94 428 TYR A O 1
ATOM 3310 N N . VAL A 1 429 ? -19.221 -1.799 -6.073 1.00 93.19 429 VAL A N 1
ATOM 3311 C CA . VAL A 1 429 ? -17.953 -2.135 -6.719 1.00 93.19 429 VAL A CA 1
ATOM 3312 C C . VAL A 1 429 ? -17.024 -2.804 -5.706 1.00 93.19 429 VAL A C 1
ATOM 3314 O O . VAL A 1 429 ? -16.796 -2.273 -4.623 1.00 93.19 429 VAL A O 1
ATOM 3317 N N . GLY A 1 430 ? -16.515 -3.993 -6.041 1.00 89.12 430 GLY A N 1
ATOM 3318 C CA . GLY A 1 430 ? -15.641 -4.769 -5.159 1.00 89.12 430 GLY A CA 1
ATOM 3319 C C . GLY A 1 430 ? -14.155 -4.502 -5.391 1.00 89.12 430 GLY A C 1
ATOM 3320 O O . GLY A 1 430 ? -13.403 -4.339 -4.435 1.00 89.12 430 GLY A O 1
ATOM 3321 N N . GLU A 1 431 ? -13.734 -4.465 -6.653 1.00 89.38 431 GLU A N 1
ATOM 3322 C CA . GLU A 1 431 ? -12.348 -4.211 -7.054 1.00 89.38 431 GLU A CA 1
ATOM 3323 C C . GLU A 1 431 ? -12.336 -3.368 -8.329 1.00 89.38 431 GLU A C 1
ATOM 3325 O O . GLU A 1 431 ? -13.157 -3.589 -9.225 1.00 89.38 431 GLU A O 1
ATOM 3330 N N . VAL A 1 432 ? -11.395 -2.427 -8.401 1.00 89.12 432 VAL A N 1
ATOM 3331 C CA . VAL A 1 432 ? -11.161 -1.571 -9.565 1.00 89.12 432 VAL A CA 1
ATOM 3332 C C . VAL A 1 432 ? -9.692 -1.655 -9.943 1.00 89.12 432 VAL A C 1
ATOM 3334 O O . VAL A 1 432 ? -8.816 -1.432 -9.111 1.00 89.12 432 VAL A O 1
ATOM 3337 N N . ILE A 1 433 ? -9.431 -1.935 -11.214 1.00 85.75 433 ILE A N 1
ATOM 3338 C CA . ILE A 1 433 ? -8.140 -1.689 -11.850 1.00 85.75 433 ILE A CA 1
ATOM 3339 C C . ILE A 1 433 ? -8.397 -0.649 -12.930 1.00 85.75 433 ILE A C 1
ATOM 3341 O O . ILE A 1 433 ? -9.053 -0.939 -13.934 1.00 85.75 433 ILE A O 1
ATOM 3345 N N . MET A 1 434 ? -7.914 0.568 -12.701 1.00 83.00 434 MET A N 1
ATOM 3346 C CA . MET A 1 434 ? -8.032 1.647 -13.674 1.00 83.00 434 MET A CA 1
ATOM 3347 C C . MET A 1 434 ? -7.236 1.292 -14.933 1.00 83.00 434 MET A C 1
ATOM 3349 O O . MET A 1 434 ? -6.121 0.790 -14.842 1.00 83.00 434 MET A O 1
ATOM 3353 N N . ALA A 1 435 ? -7.848 1.498 -16.097 1.00 73.69 435 ALA A N 1
ATOM 3354 C CA . ALA A 1 435 ? -7.215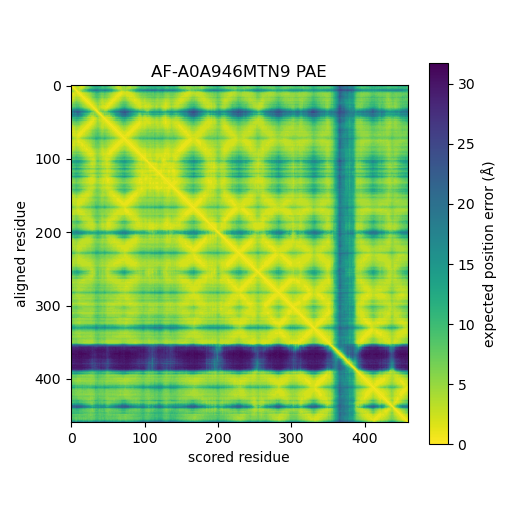 1.350 -17.407 1.00 73.69 435 ALA A CA 1
ATOM 3355 C C . ALA A 1 435 ? -7.701 2.493 -18.320 1.00 73.69 435 ALA A C 1
ATOM 3357 O O . ALA A 1 435 ? -8.370 2.250 -19.339 1.00 73.69 435 ALA A O 1
ATOM 3358 N N . PRO A 1 436 ? -7.463 3.751 -17.906 1.00 66.12 436 PRO A N 1
ATOM 3359 C CA . PRO A 1 436 ? -8.030 4.938 -18.537 1.00 66.12 436 PRO A CA 1
ATOM 3360 C C . PRO A 1 436 ? -7.596 5.084 -19.999 1.00 66.12 436 PRO A C 1
ATOM 3362 O O . PRO A 1 436 ? -8.304 5.725 -20.772 1.00 66.12 436 PRO A O 1
ATOM 3365 N N . GLU A 1 437 ? -6.516 4.420 -20.422 1.00 60.88 437 GLU A N 1
ATOM 3366 C CA . GLU A 1 437 ? -6.051 4.336 -21.809 1.00 60.88 437 GLU A CA 1
ATOM 3367 C C . GLU A 1 437 ? -7.075 3.688 -22.746 1.00 60.88 437 GLU A C 1
ATOM 3369 O O . GLU A 1 437 ? -7.011 3.920 -23.944 1.00 60.88 437 GLU A O 1
ATOM 3374 N N . PHE A 1 438 ? -8.037 2.909 -22.238 1.00 58.16 438 PHE A N 1
ATOM 3375 C CA . PHE A 1 438 ? -9.177 2.392 -23.011 1.00 58.16 438 PHE A CA 1
ATOM 3376 C C . PHE A 1 438 ? -10.497 3.125 -22.730 1.00 58.16 438 PHE A C 1
ATOM 3378 O O . PHE A 1 438 ? -11.559 2.643 -23.130 1.00 58.16 438 PHE A O 1
ATOM 3385 N N . GLY A 1 439 ? -10.451 4.250 -22.015 1.00 56.53 439 GLY A N 1
ATOM 3386 C CA . GLY A 1 439 ? -11.646 4.969 -21.576 1.00 56.53 439 GLY A CA 1
ATOM 3387 C C . GLY A 1 439 ? -12.450 4.213 -20.515 1.00 56.53 439 GLY A C 1
ATOM 3388 O O . GLY A 1 439 ? -13.673 4.343 -20.466 1.00 56.53 439 GLY A O 1
ATOM 3389 N N . GLY A 1 440 ? -11.801 3.378 -19.690 1.00 66.06 440 GLY A N 1
ATOM 3390 C CA . GLY A 1 440 ? -12.510 2.558 -18.710 1.00 66.06 440 GLY A CA 1
ATOM 3391 C C . GLY A 1 440 ? -11.654 1.975 -17.587 1.00 66.06 440 GLY A C 1
ATOM 3392 O O . GLY A 1 440 ? -10.557 2.432 -17.280 1.00 66.06 440 GLY A O 1
ATOM 3393 N N . ALA A 1 441 ? -12.200 0.946 -16.945 1.00 80.00 441 ALA A N 1
ATOM 3394 C CA . ALA A 1 441 ? -11.573 0.221 -15.849 1.00 80.00 441 ALA A CA 1
ATOM 3395 C C . ALA A 1 441 ? -12.004 -1.250 -15.887 1.00 80.00 441 ALA A C 1
ATOM 3397 O O . ALA A 1 441 ? -13.100 -1.581 -16.353 1.00 80.00 441 ALA A O 1
ATOM 3398 N N . PHE A 1 442 ? -11.167 -2.141 -15.361 1.00 84.44 442 PHE A N 1
ATOM 3399 C CA . PHE A 1 442 ? -11.596 -3.491 -15.019 1.00 84.44 442 PHE A CA 1
ATOM 3400 C C . PHE A 1 442 ? -12.262 -3.439 -13.649 1.00 84.44 442 PHE A C 1
ATOM 3402 O O . PHE A 1 442 ? -11.606 -3.207 -12.636 1.00 84.44 442 PHE A O 1
ATOM 3409 N N . VAL A 1 443 ? -13.578 -3.634 -13.638 1.00 88.31 443 VAL A N 1
ATOM 3410 C CA . VAL A 1 443 ? -14.397 -3.544 -12.431 1.00 88.31 443 VAL A CA 1
ATOM 3411 C C . VAL A 1 443 ? -14.955 -4.918 -12.101 1.00 88.31 443 VAL A C 1
ATOM 3413 O O . VAL A 1 443 ? -15.672 -5.521 -12.904 1.00 88.31 443 VAL A O 1
ATOM 3416 N N . THR A 1 444 ? -14.652 -5.407 -10.903 1.00 92.38 444 THR A N 1
ATOM 3417 C CA . THR A 1 444 ? -15.264 -6.624 -10.368 1.00 92.38 444 THR A CA 1
ATOM 3418 C C . THR A 1 444 ? -16.434 -6.224 -9.470 1.00 92.38 444 THR A C 1
ATOM 3420 O O . THR A 1 444 ? -16.238 -5.435 -8.538 1.00 92.38 444 THR A O 1
ATOM 3423 N N . PRO A 1 445 ? -17.653 -6.748 -9.702 1.00 94.19 445 PRO A N 1
ATOM 3424 C CA . PRO A 1 445 ? -18.778 -6.464 -8.825 1.00 94.19 445 PRO A CA 1
ATOM 3425 C C . PRO A 1 445 ? -18.511 -7.006 -7.420 1.00 94.19 445 PRO A C 1
ATOM 3427 O O . PRO A 1 445 ? -17.890 -8.057 -7.234 1.00 94.19 445 PRO A O 1
ATOM 3430 N N . GLY A 1 446 ? -19.021 -6.286 -6.429 1.00 94.12 446 GLY A N 1
ATOM 3431 C CA . GLY A 1 446 ? -19.068 -6.727 -5.049 1.00 94.12 446 GLY A CA 1
ATOM 3432 C C . GLY A 1 446 ? -19.858 -8.025 -4.882 1.00 94.12 446 GLY A C 1
ATOM 3433 O O . GLY A 1 446 ? -20.544 -8.514 -5.785 1.00 94.12 446 GLY A O 1
ATOM 3434 N N . THR A 1 447 ? -19.768 -8.625 -3.697 1.00 94.19 447 THR A N 1
ATOM 3435 C CA . THR A 1 447 ? -20.487 -9.872 -3.439 1.00 94.19 447 THR A CA 1
ATOM 3436 C C . THR A 1 447 ? -21.993 -9.622 -3.353 1.00 94.19 447 THR A C 1
ATOM 3438 O O . THR A 1 447 ? -22.456 -8.869 -2.493 1.00 94.19 447 THR A O 1
ATOM 3441 N N . TYR A 1 448 ? -22.759 -10.317 -4.195 1.00 95.44 448 TYR A N 1
ATOM 3442 C CA . TYR A 1 448 ? -24.222 -10.369 -4.117 1.00 95.44 448 TYR A CA 1
ATOM 3443 C C . TYR A 1 448 ? -24.711 -10.912 -2.769 1.00 95.44 448 TYR A C 1
ATOM 3445 O O . TYR A 1 448 ? -23.947 -11.518 -2.003 1.00 95.44 448 TYR A O 1
ATOM 3453 N N . ARG A 1 449 ? -26.015 -10.774 -2.499 1.00 97.81 449 ARG A N 1
ATOM 3454 C CA . ARG A 1 449 ? -26.626 -11.379 -1.314 1.00 97.81 449 ARG A CA 1
ATOM 3455 C C . ARG A 1 449 ? -26.324 -12.873 -1.232 1.00 97.81 449 ARG A C 1
ATOM 3457 O O . ARG A 1 449 ? -26.684 -13.657 -2.111 1.00 97.81 449 ARG A O 1
ATOM 3464 N N . THR A 1 450 ? -25.756 -13.289 -0.105 1.00 97.94 450 THR A N 1
ATOM 3465 C CA . THR A 1 450 ? -25.561 -14.705 0.227 1.00 97.94 450 THR A CA 1
ATOM 3466 C C . THR A 1 450 ? -26.263 -15.029 1.535 1.00 97.94 450 THR A C 1
ATOM 3468 O O . THR A 1 450 ? -26.187 -14.272 2.498 1.00 97.94 450 THR A O 1
ATOM 3471 N N . ALA A 1 451 ? -26.969 -16.156 1.589 1.00 98.06 451 ALA A N 1
ATOM 3472 C CA . ALA A 1 451 ? -27.655 -16.606 2.793 1.00 98.06 451 ALA A CA 1
ATOM 3473 C C . ALA A 1 451 ? -27.425 -18.099 3.001 1.00 98.06 451 ALA A C 1
ATOM 3475 O O . ALA A 1 451 ? -27.277 -18.858 2.040 1.00 98.06 451 ALA A O 1
ATOM 3476 N N . GLY A 1 452 ? -27.400 -18.520 4.258 1.00 98.25 452 GLY A N 1
ATOM 3477 C CA . GLY A 1 452 ? -27.108 -19.900 4.601 1.00 98.25 452 GLY A CA 1
ATOM 3478 C C . GLY A 1 452 ? -27.484 -20.255 6.027 1.00 98.25 452 GLY A C 1
ATOM 3479 O O . GLY A 1 452 ? -27.956 -19.426 6.808 1.00 98.25 452 GLY A O 1
ATOM 3480 N N . VAL A 1 453 ? -27.279 -21.532 6.340 1.00 98.38 453 VAL A N 1
ATOM 3481 C CA . VAL A 1 453 ? -27.492 -22.097 7.668 1.00 98.38 453 VAL A CA 1
ATOM 3482 C C . VAL A 1 453 ? -26.238 -22.862 8.075 1.00 98.38 453 VAL A C 1
ATOM 3484 O O . VAL A 1 453 ? -25.740 -23.688 7.313 1.00 98.38 453 VAL A O 1
ATOM 3487 N N . GLU A 1 454 ? -25.743 -22.591 9.276 1.00 98.31 454 GLU A N 1
ATOM 3488 C CA . GLU A 1 454 ? -24.600 -23.257 9.897 1.00 98.31 454 GLU A CA 1
ATOM 3489 C C . GLU A 1 454 ? -25.099 -24.089 11.083 1.00 98.31 454 GLU A C 1
ATOM 3491 O O . GLU A 1 454 ? -25.911 -23.617 11.882 1.00 98.31 454 GLU A O 1
ATOM 3496 N N . PHE A 1 455 ? -24.611 -25.322 11.214 1.00 98.12 455 PHE A N 1
ATOM 3497 C CA . PHE A 1 455 ? -24.846 -26.163 12.386 1.00 98.12 455 PHE A CA 1
ATOM 3498 C C . PHE A 1 455 ? -23.511 -26.527 13.028 1.00 98.12 455 PHE A C 1
ATOM 3500 O O . PHE A 1 455 ? -22.619 -27.045 12.356 1.00 98.12 455 PHE A O 1
ATOM 3507 N N . GLN A 1 456 ? -23.396 -26.280 14.327 1.00 97.88 456 GLN A N 1
ATOM 3508 C CA . GLN A 1 456 ? -22.238 -26.624 15.141 1.00 97.88 456 GLN A CA 1
ATOM 3509 C C . GLN A 1 456 ? -22.652 -27.618 16.227 1.00 97.88 456 GLN A C 1
ATOM 3511 O O . GLN A 1 456 ? -23.709 -27.469 16.836 1.00 97.88 456 GLN A O 1
ATOM 3516 N N . TRP A 1 457 ? -21.797 -28.608 16.484 1.00 97.31 457 TRP A N 1
ATOM 3517 C CA . TRP A 1 457 ? -21.931 -29.560 17.585 1.00 97.31 457 TRP A CA 1
ATOM 3518 C C . TRP A 1 457 ? -20.630 -29.597 18.385 1.00 97.31 457 TRP A C 1
ATOM 3520 O O . TRP A 1 457 ? -19.559 -29.781 17.803 1.00 97.31 457 TRP A O 1
ATOM 3530 N N . ASN A 1 458 ? -20.724 -29.449 19.704 1.00 93.75 458 ASN A N 1
ATOM 3531 C CA . ASN A 1 458 ? -19.596 -29.515 20.626 1.00 93.75 458 ASN A CA 1
ATOM 3532 C C . ASN A 1 458 ? -19.597 -30.892 21.310 1.00 93.75 458 ASN A C 1
ATOM 3534 O O . ASN A 1 458 ? -20.605 -31.295 21.896 1.00 93.75 458 ASN A O 1
ATOM 3538 N N . PHE A 1 459 ? -18.490 -31.629 21.179 1.00 88.12 459 PHE A N 1
ATOM 3539 C CA . PHE A 1 459 ? -18.322 -32.986 21.719 1.00 88.12 459 PHE A CA 1
ATOM 3540 C C . PHE A 1 459 ? -17.752 -33.003 23.132 1.00 88.12 459 PHE A C 1
ATOM 3542 O O . PHE A 1 459 ? -16.848 -32.181 23.407 1.00 88.12 459 PHE A O 1
#

pLDDT: mean 88.4, std 16.64, range [28.91, 98.88]

Solvent-accessible surface area (backbone atoms only — not comparable to full-atom values): 24019 Å² total; per-residue (Å²): 93,77,49,68,55,64,87,90,48,59,65,30,41,38,40,36,41,50,78,50,76,49,78,48,76,50,74,51,55,45,62,60,85,82,86,62,94,70,78,76,95,52,69,78,54,97,44,40,38,34,41,44,31,36,40,37,41,38,40,38,42,34,44,37,35,37,41,39,33,51,82,45,103,44,29,38,43,32,42,35,40,35,38,43,40,35,44,39,34,42,34,68,64,57,71,33,47,79,79,66,37,48,16,75,74,66,38,59,22,73,59,76,28,92,86,32,22,24,46,92,84,38,76,46,99,39,16,52,31,37,51,52,30,44,42,87,93,74,29,40,38,46,63,64,55,79,70,48,73,53,75,41,72,51,76,31,48,33,42,37,41,40,36,45,81,45,103,44,31,36,38,38,40,37,40,35,40,50,78,43,79,43,50,71,40,59,77,24,45,39,50,49,36,49,74,74,60,36,41,99,91,53,49,50,43,54,48,58,58,60,39,67,50,23,36,31,47,36,41,40,40,35,39,41,34,47,39,79,94,66,33,28,39,40,39,37,39,36,40,42,31,44,29,37,28,37,78,41,80,46,50,49,60,56,95,85,43,83,43,74,41,56,38,56,33,48,28,33,44,38,34,38,41,37,41,38,37,40,33,52,78,47,100,38,34,35,40,38,41,37,40,37,37,45,52,38,36,26,68,35,24,82,49,50,65,80,34,45,75,29,57,43,48,77,47,46,44,28,40,38,37,42,34,46,37,39,41,48,73,62,83,74,34,42,38,38,40,35,44,36,40,40,37,41,37,43,28,34,66,36,58,50,48,62,72,58,71,70,30,96,76,66,74,72,90,85,71,89,72,74,83,85,67,81,68,43,70,76,63,39,56,79,74,75,52,80,54,56,67,31,39,46,71,77,32,60,46,78,54,51,66,44,38,32,39,40,40,36,43,30,42,93,49,32,40,44,31,44,40,28,41,29,66,82,53,56,85,49,82,59,45,78,46,62,31,33,54,72,43,41,59,54,70,42,72,37,75,64,56,44,72,53,76,50,80,47,74,58,132

Secondary structure (DSSP, 8-state):
-EEE--TTSSEEEEEEEEEEEEEEEEEEEEE---S-SS--S-SSSTTEEEEEEEEEEEEEEEEEEEEEEEEETTEEEEEEEEEEEEEEEEEE-SPPGGGT-EESSS-HHHHHSTT--EETTEEPSSEESSGGGEETTTTEEPSSPPPEEEEEEEEEEEEEEEEEEETTEEEEEEEEEEEE--EEPPTTHHHHHHHHT--TT--SPPPPSEEPPEEEEEEEEEEEEEEGGGTEEEEEEEEEEEEEEEEEEEEEEETTEEEEEEEEEEEEEEEEEEEEEEEEEETTEEEEEEEEEEEEEEEE-SS-GGGTTPBPTT--SEEEEEEEEEEEEETTEEEEEEEEEEEE--EE-SSS-TTTT--TT---TTS-----S---HHHHTSSSSSS-----TT-EEPPEEEEEEEEEEE-SSEEEEEEEESTT----EEEEEEEGGGTEEEEEEPPPPEEEEEEEE--

Mean predicted aligned error: 7.88 Å

Foldseek 3Di:
DKDWDDPPDQKIKMKDKDKDKDKDKDKDFDFDPPVDPDDDPDSDDPRTAAMFIKIKIKIKIKIKMKMWGCPDPFKIKIKIKMKMKMKMKMAGPQQFVVVVQFHAQPALFVQQHDQGADEVNHHRPHHHSACLQADNVHSYGHRGRDMDMDMAMDMKMKIKMWGPPDPFKIKMKMKIKDKDAKAFFTRRQLVCCVRAPQDPVCALPRADRIQGMKMKIKIKIWMWGQDPVNQKTKIKMKMKMKIAQDWDWAWEADPNGIGITTFTLGIKIKIWMKMWMWGPPDPFKIKTKIKIAMFMFRCAGNSQRLLGGPGDAPDFRMKIKMKMWGWDDDDQKIKIKMKMKIKTAKGFHDSDEAPSDQDPDPPDPDDPDDPPPDPRVRQQPPPVHGAQRQDRNPRMFGMDMWMKIKIWMDGPFKIKIKIKTSNVQDKGWDDWDDHSRNPGIDTDIDDGIDIDMDMDGDD